Protein AF-A0A6C0DRX9-F1 (afdb_monomer)

Structure (mmCIF, N/CA/C/O backbone):
data_AF-A0A6C0DRX9-F1
#
_entry.id   AF-A0A6C0DRX9-F1
#
loop_
_atom_site.group_PDB
_atom_site.id
_atom_site.type_symbol
_atom_site.label_atom_id
_atom_site.label_alt_id
_atom_site.label_comp_id
_atom_site.label_asym_id
_atom_site.label_entity_id
_atom_site.label_seq_id
_atom_site.pdbx_PDB_ins_code
_atom_site.Cartn_x
_atom_site.Cartn_y
_atom_site.Cartn_z
_atom_site.occupancy
_atom_site.B_iso_or_equiv
_atom_site.auth_seq_id
_atom_site.auth_comp_id
_atom_site.auth_asym_id
_atom_site.auth_atom_id
_atom_site.pdbx_PDB_model_num
ATOM 1 N N . MET A 1 1 ? 63.194 -1.766 -54.466 1.00 80.88 1 MET A N 1
ATOM 2 C CA . MET A 1 1 ? 62.580 -2.293 -53.228 1.00 80.88 1 MET A CA 1
ATOM 3 C C . MET A 1 1 ? 62.180 -1.119 -52.339 1.00 80.88 1 MET A C 1
ATOM 5 O O . MET A 1 1 ? 62.509 0.007 -52.698 1.00 80.88 1 MET A O 1
ATOM 9 N N . CYS A 1 2 ? 61.421 -1.346 -51.266 1.00 85.19 2 CYS A N 1
ATOM 10 C CA . CYS A 1 2 ? 61.169 -0.339 -50.232 1.00 85.19 2 CYS A CA 1
ATOM 11 C C . CYS A 1 2 ? 62.497 0.055 -49.573 1.00 85.19 2 CYS A C 1
ATOM 13 O O . CYS A 1 2 ? 63.304 -0.815 -49.280 1.00 85.19 2 CYS A O 1
ATOM 15 N N . GLU A 1 3 ? 62.718 1.341 -49.314 1.00 86.81 3 GLU A N 1
ATOM 16 C CA . GLU A 1 3 ? 63.983 1.836 -48.739 1.00 86.81 3 GLU A CA 1
ATOM 17 C C . GLU A 1 3 ? 64.080 1.666 -47.210 1.00 86.81 3 GLU A C 1
ATOM 19 O O . GLU A 1 3 ? 65.056 2.076 -46.589 1.00 86.81 3 GLU A O 1
ATOM 24 N N . HIS A 1 4 ? 63.082 1.038 -46.580 1.00 85.62 4 HIS A N 1
ATOM 25 C CA . HIS A 1 4 ? 63.142 0.708 -45.156 1.00 85.62 4 HIS A CA 1
ATOM 26 C C . HIS A 1 4 ? 64.033 -0.519 -44.947 1.00 85.62 4 HIS A C 1
ATOM 28 O O . HIS A 1 4 ? 63.822 -1.554 -45.584 1.00 85.62 4 HIS A O 1
ATOM 34 N N . LYS A 1 5 ? 65.018 -0.403 -44.051 1.00 81.06 5 LYS A N 1
ATOM 35 C CA . LYS A 1 5 ? 66.008 -1.452 -43.784 1.00 81.06 5 LYS A CA 1
ATOM 36 C C . LYS A 1 5 ? 65.303 -2.751 -43.363 1.00 81.06 5 LYS A C 1
ATOM 38 O O . LYS A 1 5 ? 64.546 -2.753 -42.400 1.00 81.06 5 LYS A O 1
ATOM 43 N N . GLY A 1 6 ? 65.540 -3.836 -44.105 1.00 81.06 6 GLY A N 1
ATOM 44 C CA . GLY A 1 6 ? 64.906 -5.144 -43.875 1.00 81.06 6 GLY A CA 1
ATOM 45 C C . GLY A 1 6 ? 63.513 -5.327 -44.498 1.00 81.06 6 GLY A C 1
ATOM 46 O O . GLY A 1 6 ? 62.813 -6.266 -44.135 1.00 81.06 6 GLY A O 1
ATOM 47 N N . CYS A 1 7 ? 63.074 -4.442 -45.404 1.00 80.25 7 CYS A N 1
ATOM 48 C CA . CYS A 1 7 ? 61.789 -4.577 -46.093 1.00 80.25 7 CYS A CA 1
ATOM 49 C C . CYS A 1 7 ? 61.931 -5.030 -47.555 1.00 80.25 7 CYS A C 1
ATOM 51 O O . CYS A 1 7 ? 62.300 -4.244 -48.428 1.00 80.25 7 CYS A O 1
ATOM 53 N N . ASP A 1 8 ? 61.448 -6.236 -47.855 1.00 83.12 8 ASP A N 1
ATOM 54 C CA . ASP A 1 8 ? 61.486 -6.822 -49.207 1.00 83.12 8 ASP A CA 1
ATOM 55 C C . ASP A 1 8 ? 60.286 -6.421 -50.089 1.00 83.12 8 ASP A C 1
ATOM 57 O O . ASP A 1 8 ? 59.997 -7.017 -51.127 1.00 83.12 8 ASP A O 1
ATOM 61 N N . SER A 1 9 ? 59.521 -5.398 -49.692 1.00 79.31 9 SER A N 1
ATOM 62 C CA . SER A 1 9 ? 58.322 -4.991 -50.431 1.00 79.31 9 SER A CA 1
ATOM 63 C C . SER A 1 9 ? 58.674 -4.265 -51.731 1.00 79.31 9 SER A C 1
ATOM 65 O O . SER A 1 9 ? 59.282 -3.192 -51.721 1.00 79.31 9 SER A O 1
ATOM 67 N N . ALA A 1 10 ? 58.223 -4.788 -52.877 1.00 80.12 10 ALA A N 1
ATOM 68 C CA . ALA A 1 10 ? 58.399 -4.137 -54.185 1.00 80.12 10 ALA A CA 1
ATOM 69 C C . ALA A 1 10 ? 57.533 -2.880 -54.369 1.00 80.12 10 ALA A C 1
ATOM 71 O O . ALA A 1 10 ? 57.796 -2.048 -55.242 1.00 80.12 10 ALA A O 1
ATOM 72 N N . SER A 1 11 ? 56.520 -2.703 -53.520 1.00 79.44 11 SER A N 1
ATOM 73 C CA . SER A 1 11 ? 55.501 -1.664 -53.648 1.00 79.44 11 SER A CA 1
ATOM 74 C C . SER A 1 11 ? 55.945 -0.316 -53.066 1.00 79.44 11 SER A C 1
ATOM 76 O O . SER A 1 11 ? 55.366 0.168 -52.096 1.00 79.44 11 SER A O 1
ATOM 78 N N . ARG A 1 12 ? 56.947 0.326 -53.678 1.00 85.00 12 ARG A N 1
ATOM 79 C CA . ARG A 1 12 ? 57.404 1.684 -53.325 1.00 85.00 12 ARG A CA 1
ATOM 80 C C . ARG A 1 12 ? 56.432 2.757 -53.852 1.00 85.00 12 ARG A C 1
ATOM 82 O O . ARG A 1 12 ? 56.581 3.254 -54.965 1.00 85.00 12 ARG A O 1
ATOM 89 N N . THR A 1 13 ? 55.345 3.025 -53.133 1.00 82.88 13 THR A N 1
ATOM 90 C CA . THR A 1 13 ? 54.245 3.911 -53.584 1.00 82.88 13 THR A CA 1
ATOM 91 C C . THR A 1 13 ? 54.115 5.197 -52.776 1.00 82.88 13 THR A C 1
ATOM 93 O O . THR A 1 13 ? 53.443 6.119 -53.236 1.00 82.88 13 THR A O 1
ATOM 96 N N . PHE A 1 14 ? 54.731 5.257 -51.595 1.00 83.19 14 PHE A N 1
ATOM 97 C CA . PHE A 1 14 ? 54.641 6.381 -50.667 1.00 83.19 14 PHE A CA 1
ATOM 98 C C . PHE A 1 14 ? 55.951 7.168 -50.616 1.00 83.19 14 PHE A C 1
ATOM 100 O O . PHE A 1 14 ? 57.037 6.585 -50.664 1.00 83.19 14 PHE A O 1
ATOM 107 N N . ASP A 1 15 ? 55.834 8.491 -50.566 1.00 85.88 15 ASP A N 1
ATOM 108 C CA . ASP A 1 15 ? 56.949 9.436 -50.460 1.00 85.88 15 ASP A CA 1
ATOM 109 C C . ASP A 1 15 ? 56.433 10.816 -50.031 1.00 85.88 15 ASP A C 1
ATOM 111 O O . ASP A 1 15 ? 55.223 11.029 -49.949 1.00 85.88 15 ASP A O 1
ATOM 115 N N . VAL A 1 16 ? 57.331 11.774 -49.818 1.00 82.50 16 VAL A N 1
ATOM 116 C CA . VAL A 1 16 ? 56.953 13.193 -49.733 1.00 82.50 16 VAL A CA 1
ATOM 117 C C . VAL A 1 16 ? 56.259 13.646 -51.024 1.00 82.50 16 VAL A C 1
ATOM 119 O O . VAL A 1 16 ? 56.471 13.075 -52.099 1.00 82.50 16 VAL A O 1
ATOM 122 N N . ALA A 1 17 ? 55.393 14.656 -50.940 1.00 75.19 17 ALA A N 1
ATOM 123 C CA . ALA A 1 17 ? 54.659 15.144 -52.105 1.00 75.19 17 ALA A CA 1
ATOM 124 C C . ALA A 1 17 ? 55.623 15.565 -53.236 1.00 75.19 17 ALA A C 1
ATOM 126 O O . ALA A 1 17 ? 56.481 16.413 -53.034 1.00 75.19 17 ALA A O 1
ATOM 127 N N . GLY A 1 18 ? 55.483 14.953 -54.421 1.00 73.12 18 GLY A N 1
ATOM 128 C CA . GLY A 1 18 ? 56.380 15.172 -55.571 1.00 73.12 18 GLY A CA 1
ATOM 129 C C . GLY A 1 18 ? 57.525 14.155 -55.698 1.00 73.12 18 GLY A C 1
ATOM 130 O O . GLY A 1 18 ? 58.208 14.134 -56.718 1.00 73.12 18 GLY A O 1
ATOM 131 N N . GLY A 1 19 ? 57.712 13.277 -54.707 1.00 79.94 19 GLY A N 1
ATOM 132 C CA . GLY A 1 19 ? 58.715 12.211 -54.734 1.00 79.94 19 GLY A CA 1
ATOM 133 C C . GLY A 1 19 ? 58.397 11.060 -55.701 1.00 79.94 19 GLY A C 1
ATOM 134 O O . GLY A 1 19 ? 57.314 10.977 -56.283 1.00 79.94 19 GLY A O 1
ATOM 135 N N . LYS A 1 20 ? 59.348 10.128 -55.857 1.00 79.69 20 LYS A N 1
ATOM 136 C CA . LYS A 1 20 ? 59.270 9.002 -56.818 1.00 79.69 20 LYS A CA 1
ATOM 137 C C . LYS A 1 20 ? 58.677 7.715 -56.222 1.00 79.69 20 LYS A C 1
ATOM 139 O O . LYS A 1 20 ? 58.500 6.722 -56.936 1.00 79.69 20 LYS A O 1
ATOM 144 N N . GLY A 1 21 ? 58.336 7.725 -54.933 1.00 81.06 21 GLY A N 1
ATOM 145 C CA . GLY A 1 21 ? 57.805 6.561 -54.227 1.00 81.06 21 GLY A CA 1
ATOM 146 C C . GLY A 1 21 ? 58.957 5.700 -53.740 1.00 81.06 21 GLY A C 1
ATOM 147 O O . GLY A 1 21 ? 59.477 4.887 -54.503 1.00 81.06 21 GLY A O 1
ATOM 148 N N . ARG A 1 22 ? 59.342 5.878 -52.475 1.00 85.50 22 ARG A N 1
ATOM 149 C CA . ARG A 1 22 ? 60.489 5.211 -51.833 1.00 85.50 22 ARG A CA 1
ATOM 150 C C . ARG A 1 22 ? 60.063 4.172 -50.797 1.00 85.50 22 ARG A C 1
ATOM 152 O O . ARG A 1 22 ? 60.728 3.153 -50.620 1.00 85.50 22 ARG A O 1
ATOM 159 N N . PHE A 1 23 ? 58.886 4.360 -50.203 1.00 85.69 23 PHE A N 1
ATOM 160 C CA . PHE A 1 23 ? 58.386 3.536 -49.107 1.00 85.69 23 PHE A CA 1
ATOM 161 C C . PHE A 1 23 ? 57.118 2.765 -49.483 1.00 85.69 23 PHE A C 1
ATOM 163 O O . PHE A 1 23 ? 56.332 3.171 -50.348 1.00 85.69 23 PHE A O 1
ATOM 170 N N . CYS A 1 24 ? 56.919 1.616 -48.838 1.00 86.25 24 CYS A N 1
ATOM 171 C CA . CYS A 1 24 ? 55.696 0.829 -48.950 1.00 86.25 24 CYS A CA 1
ATOM 172 C C . CYS A 1 24 ? 54.624 1.321 -47.968 1.00 86.25 24 CYS A C 1
ATOM 174 O O . CYS A 1 24 ? 54.886 2.131 -47.084 1.00 86.25 24 CYS A O 1
ATOM 176 N N . GLY A 1 25 ? 53.393 0.823 -48.107 1.00 80.81 25 GLY A N 1
ATOM 177 C CA . GLY A 1 25 ? 52.272 1.269 -47.271 1.00 80.81 25 GLY A CA 1
ATOM 178 C C . GLY A 1 25 ? 52.421 0.990 -45.772 1.00 80.81 25 GLY A C 1
ATOM 179 O O . GLY A 1 25 ? 51.760 1.660 -44.985 1.00 80.81 25 GLY A O 1
ATOM 180 N N . GLN A 1 26 ? 53.277 0.040 -45.384 1.00 81.25 26 GLN A N 1
ATOM 181 C CA . GLN A 1 26 ? 53.581 -0.266 -43.980 1.00 81.25 26 GLN A CA 1
ATOM 182 C C . GLN A 1 26 ? 54.659 0.651 -43.387 1.00 81.25 26 GLN A C 1
ATOM 184 O O . GLN A 1 26 ? 54.663 0.861 -42.181 1.00 81.25 26 GLN A O 1
ATOM 189 N N . HIS A 1 27 ? 55.526 1.229 -44.224 1.00 84.56 27 HIS A N 1
ATOM 190 C CA . HIS A 1 27 ? 56.659 2.064 -43.806 1.00 84.56 27 HIS A CA 1
ATOM 191 C C . HIS A 1 27 ? 56.494 3.533 -44.214 1.00 84.56 27 HIS A C 1
ATOM 193 O O . HIS A 1 27 ? 57.476 4.256 -44.352 1.00 84.56 27 HIS A O 1
ATOM 199 N N . LYS A 1 28 ? 55.254 3.981 -44.433 1.00 78.94 28 LYS A N 1
ATOM 200 C CA . LYS A 1 28 ? 54.961 5.399 -44.651 1.00 78.94 28 LYS A CA 1
ATOM 201 C C . LYS A 1 28 ? 54.921 6.132 -43.306 1.00 78.94 28 LYS A C 1
ATOM 203 O O . LYS A 1 28 ? 54.315 5.635 -42.357 1.00 78.94 28 LYS A O 1
ATOM 208 N N . THR A 1 29 ? 55.519 7.314 -43.233 1.00 79.69 29 THR A N 1
ATOM 209 C CA . THR A 1 29 ? 55.327 8.231 -42.101 1.00 79.69 29 THR A CA 1
ATOM 210 C C . THR A 1 29 ? 54.046 9.050 -42.290 1.00 79.69 29 THR A C 1
ATOM 212 O O . THR A 1 29 ? 53.379 8.952 -43.326 1.00 79.69 29 THR A O 1
ATOM 215 N N . THR A 1 30 ? 53.670 9.843 -41.285 1.00 73.69 30 THR A N 1
ATOM 216 C CA . THR A 1 30 ? 52.493 10.730 -41.330 1.00 73.69 30 THR A CA 1
ATOM 217 C C . THR A 1 30 ? 52.537 11.724 -42.490 1.00 73.69 30 THR A C 1
ATOM 219 O O . THR A 1 30 ? 51.491 12.015 -43.066 1.00 73.69 30 THR A O 1
ATOM 222 N N . ASP A 1 31 ? 53.734 12.150 -42.896 1.00 75.62 31 ASP A N 1
ATOM 223 C CA . ASP A 1 31 ? 53.932 13.187 -43.919 1.00 75.62 31 ASP A CA 1
ATOM 224 C C . ASP A 1 31 ? 54.107 12.612 -45.338 1.00 75.62 31 ASP A C 1
ATOM 226 O O . ASP A 1 31 ? 54.216 13.349 -46.320 1.00 75.62 31 ASP A O 1
ATOM 230 N N . MET A 1 32 ? 54.122 11.281 -45.475 1.00 83.00 32 MET A N 1
ATOM 231 C CA . MET A 1 32 ? 54.269 10.604 -46.763 1.00 83.00 32 MET A CA 1
ATOM 232 C C . MET A 1 32 ? 52.914 10.342 -47.430 1.00 83.00 32 MET A C 1
ATOM 234 O O . MET A 1 32 ? 52.025 9.674 -46.893 1.00 83.00 32 MET A O 1
ATOM 238 N N . VAL A 1 33 ? 52.789 10.788 -48.676 1.00 76.44 33 VAL A N 1
ATOM 239 C CA . VAL A 1 33 ? 51.605 10.627 -49.523 1.00 76.44 33 VAL A CA 1
ATOM 240 C C . VAL A 1 33 ? 51.827 9.562 -50.594 1.00 76.44 33 VAL A C 1
ATOM 242 O O . VAL A 1 33 ? 52.951 9.226 -50.961 1.00 76.44 33 VAL A O 1
ATOM 245 N N . ASN A 1 34 ? 50.736 9.005 -51.123 1.00 78.81 34 ASN A N 1
ATOM 246 C CA . ASN A 1 34 ? 50.819 8.117 -52.280 1.00 78.81 34 ASN A CA 1
ATOM 247 C C . ASN A 1 34 ? 51.125 8.957 -53.530 1.00 78.81 34 ASN A C 1
ATOM 249 O O . ASN A 1 34 ? 50.289 9.745 -53.970 1.00 78.81 34 ASN A O 1
ATOM 253 N N . VAL A 1 35 ? 52.325 8.801 -54.087 1.00 77.69 35 VAL A N 1
ATOM 254 C CA . VAL A 1 35 ? 52.808 9.593 -55.233 1.00 77.69 35 VAL A CA 1
ATOM 255 C C . VAL A 1 35 ? 52.619 8.894 -56.579 1.00 77.69 35 VAL A C 1
ATOM 257 O O . VAL A 1 35 ? 52.734 9.532 -57.618 1.00 77.69 35 VAL A O 1
ATOM 260 N N . LYS A 1 36 ? 52.292 7.595 -56.579 1.00 77.56 36 LYS A N 1
ATOM 261 C CA . LYS A 1 36 ? 52.111 6.803 -57.809 1.00 77.56 36 LYS A CA 1
ATOM 262 C C . LYS A 1 36 ? 50.670 6.736 -58.309 1.00 77.56 36 LYS A C 1
ATOM 264 O O . LYS A 1 36 ? 50.444 6.437 -59.477 1.00 77.56 36 LYS A O 1
ATOM 269 N N . SER A 1 37 ? 49.691 6.957 -57.437 1.00 77.75 37 SER A N 1
ATOM 270 C CA . SER A 1 37 ? 48.270 6.869 -57.800 1.00 77.75 37 SER A CA 1
ATOM 271 C C . SER A 1 37 ? 47.755 8.211 -58.319 1.00 77.75 37 SER A C 1
ATOM 273 O O . SER A 1 37 ? 48.175 9.261 -57.837 1.00 77.75 37 SER A O 1
ATOM 275 N N . LYS A 1 38 ? 46.815 8.188 -59.277 1.00 79.38 38 LYS A N 1
ATOM 276 C CA . LYS A 1 38 ? 46.197 9.415 -59.806 1.00 79.38 38 LYS A CA 1
ATOM 277 C C . LYS A 1 38 ? 45.502 10.186 -58.679 1.00 79.38 38 LYS A C 1
ATOM 279 O O . LYS A 1 38 ? 44.746 9.602 -57.897 1.00 79.38 38 LYS A O 1
ATOM 284 N N . ARG A 1 39 ? 45.784 11.485 -58.588 1.00 83.00 39 ARG A N 1
ATOM 285 C CA . ARG A 1 39 ? 45.226 12.382 -57.568 1.00 83.00 39 ARG A CA 1
ATOM 286 C C . ARG A 1 39 ? 43.860 12.907 -57.987 1.00 83.00 39 ARG A C 1
ATOM 288 O O . ARG A 1 39 ? 43.541 12.948 -59.173 1.00 83.00 39 ARG A O 1
ATOM 295 N N . CYS A 1 40 ? 43.070 13.287 -56.992 1.00 84.06 40 CYS A N 1
ATOM 296 C CA . CYS A 1 40 ? 41.820 14.004 -57.185 1.00 84.06 40 CYS A CA 1
ATOM 297 C C . CYS A 1 40 ? 42.067 15.315 -57.947 1.00 84.06 40 CYS A C 1
ATOM 299 O O . CYS A 1 40 ? 43.016 16.030 -57.643 1.00 84.06 40 CYS A O 1
ATOM 301 N N . ALA A 1 41 ? 41.205 15.626 -58.914 1.00 85.44 41 ALA A N 1
ATOM 302 C CA . ALA A 1 41 ? 41.292 16.831 -59.739 1.00 85.44 41 ALA A CA 1
ATOM 303 C C . ALA A 1 41 ? 40.935 18.127 -58.982 1.00 85.44 41 ALA A C 1
ATOM 305 O O . ALA A 1 41 ? 41.191 19.221 -59.477 1.00 85.44 41 ALA A O 1
ATOM 306 N N . ASP A 1 42 ? 40.337 18.003 -57.798 1.00 84.50 42 ASP A N 1
ATOM 307 C CA . ASP A 1 42 ? 39.969 19.134 -56.947 1.00 84.50 42 ASP A CA 1
ATOM 308 C C . ASP A 1 42 ? 41.199 19.850 -56.351 1.00 84.50 42 ASP A C 1
ATOM 310 O O . ASP A 1 42 ? 42.163 19.203 -55.919 1.00 84.50 42 ASP A O 1
ATOM 314 N N . LYS A 1 43 ? 41.176 21.190 -56.340 1.00 80.00 43 LYS A N 1
ATOM 315 C CA . LYS A 1 43 ? 42.336 22.024 -55.982 1.00 80.00 43 LYS A CA 1
ATOM 316 C C . LYS A 1 43 ? 42.776 21.762 -54.537 1.00 80.00 43 LYS A C 1
ATOM 318 O O . LYS A 1 43 ? 42.017 21.939 -53.596 1.00 80.00 43 LYS A O 1
ATOM 323 N N . GLY A 1 44 ? 44.037 21.359 -54.364 1.00 74.31 44 GLY A N 1
ATOM 324 C CA . GLY A 1 44 ? 44.623 21.075 -53.046 1.00 74.31 44 GLY A CA 1
ATOM 325 C C . GLY A 1 44 ? 44.294 19.688 -52.478 1.00 74.31 44 GLY A C 1
ATOM 326 O O . GLY A 1 44 ? 44.770 19.338 -51.398 1.00 74.31 44 GLY A O 1
ATOM 327 N N . CYS A 1 45 ? 43.538 18.850 -53.194 1.00 79.12 45 CYS A N 1
ATOM 328 C CA . CYS A 1 45 ? 43.185 17.521 -52.713 1.00 79.12 45 CYS A CA 1
ATOM 329 C C . CYS A 1 45 ? 44.294 16.486 -52.979 1.00 79.12 45 CYS A C 1
ATOM 331 O O . CYS A 1 45 ? 44.548 16.086 -54.114 1.00 79.12 45 CYS A O 1
ATOM 333 N N . MET A 1 46 ? 44.904 15.961 -51.911 1.00 74.12 46 MET A N 1
ATOM 334 C CA . MET A 1 46 ? 45.931 14.905 -51.995 1.00 74.12 46 MET A CA 1
ATOM 335 C C . MET A 1 46 ? 45.353 13.478 -51.983 1.00 74.12 46 MET A C 1
ATOM 337 O O . MET A 1 46 ? 46.096 12.496 -51.937 1.00 74.12 46 MET A O 1
ATOM 341 N N . ALA A 1 47 ? 44.025 13.340 -52.003 1.00 76.81 47 ALA A N 1
ATOM 342 C CA . ALA A 1 47 ? 43.365 12.042 -52.000 1.00 76.81 47 ALA A CA 1
ATOM 343 C C . ALA A 1 47 ? 43.439 11.360 -53.376 1.00 76.81 47 ALA A C 1
ATOM 345 O O . ALA A 1 47 ? 43.466 12.006 -54.424 1.00 76.81 47 ALA A O 1
ATOM 346 N N . MET A 1 48 ? 43.429 10.028 -53.367 1.00 79.44 48 MET A N 1
ATOM 347 C CA . MET A 1 48 ? 43.417 9.217 -54.584 1.00 79.44 48 MET A CA 1
ATOM 348 C C . MET A 1 48 ? 42.088 9.377 -55.338 1.00 79.44 48 MET A C 1
ATOM 350 O O . MET A 1 48 ? 41.016 9.248 -54.740 1.00 79.44 48 MET A O 1
ATOM 354 N N . ALA A 1 49 ? 42.158 9.617 -56.649 1.00 84.25 49 ALA A N 1
ATOM 355 C CA . ALA A 1 49 ? 40.992 9.635 -57.525 1.00 84.25 49 ALA A CA 1
ATOM 356 C C . ALA A 1 49 ? 40.493 8.207 -57.787 1.00 84.25 49 ALA A C 1
ATOM 358 O O . ALA A 1 49 ? 41.253 7.349 -58.235 1.00 84.25 49 ALA A O 1
ATOM 359 N N . ILE A 1 50 ? 39.212 7.959 -57.515 1.00 86.19 50 ILE A N 1
ATOM 360 C CA . ILE A 1 50 ? 38.539 6.666 -57.738 1.00 86.19 50 ILE A CA 1
ATOM 361 C C . ILE A 1 50 ? 37.129 6.810 -58.335 1.00 86.19 50 ILE A C 1
ATOM 363 O O . ILE A 1 50 ? 36.600 5.837 -58.865 1.00 86.19 50 ILE A O 1
ATOM 367 N N . TYR A 1 51 ? 36.542 8.010 -58.305 1.00 85.25 51 TYR A N 1
ATOM 368 C CA . TYR A 1 51 ? 35.201 8.294 -58.814 1.00 85.25 51 TYR A CA 1
ATOM 369 C C . TYR A 1 51 ? 35.240 9.064 -60.134 1.00 85.25 51 TYR A C 1
ATOM 371 O O . TYR A 1 51 ? 36.089 9.945 -60.332 1.00 85.25 51 TYR A O 1
ATOM 379 N N . ASN A 1 52 ? 34.301 8.739 -61.021 1.00 86.56 52 ASN A N 1
ATOM 380 C CA . ASN A 1 52 ? 33.858 9.599 -62.117 1.00 86.56 52 ASN A CA 1
ATOM 381 C C . ASN A 1 52 ? 32.498 9.115 -62.665 1.00 86.56 52 ASN A C 1
ATOM 383 O O . ASN A 1 52 ? 31.969 8.099 -62.217 1.00 86.56 52 ASN A O 1
ATOM 387 N N . PHE A 1 53 ? 31.926 9.822 -63.637 1.00 82.75 53 PHE A N 1
ATOM 388 C CA . PHE A 1 53 ? 30.768 9.353 -64.398 1.00 82.75 53 PHE A CA 1
ATOM 389 C C . PHE A 1 53 ? 31.083 8.088 -65.209 1.00 82.75 53 PHE A C 1
ATOM 391 O O . PHE A 1 53 ? 32.245 7.753 -65.467 1.00 82.75 53 PHE A O 1
ATOM 398 N N . ILE A 1 54 ? 30.033 7.360 -65.593 1.00 76.38 54 ILE A N 1
ATOM 399 C CA . ILE A 1 54 ? 30.162 6.105 -66.336 1.00 76.38 54 ILE A CA 1
ATOM 400 C C . ILE A 1 54 ? 30.996 6.311 -67.613 1.00 76.38 54 ILE A C 1
ATOM 402 O O . ILE A 1 54 ? 30.846 7.302 -68.319 1.00 76.38 54 ILE A O 1
ATOM 406 N N . ASN A 1 55 ? 31.921 5.384 -67.872 1.00 74.38 55 ASN A N 1
ATOM 407 C CA . ASN A 1 55 ? 32.850 5.399 -69.015 1.00 74.38 55 ASN A CA 1
ATOM 408 C C . ASN A 1 55 ? 33.820 6.597 -69.098 1.00 74.38 55 ASN A C 1
ATOM 410 O O . ASN A 1 55 ? 34.494 6.759 -70.109 1.00 74.38 55 ASN A O 1
ATOM 414 N N . GLN A 1 56 ? 33.963 7.391 -68.033 1.00 81.00 56 GLN A N 1
ATOM 415 C CA . GLN A 1 56 ? 34.932 8.489 -67.963 1.00 81.00 56 GLN A CA 1
ATOM 416 C C . GLN A 1 56 ? 36.171 8.106 -67.125 1.00 81.00 56 GLN A C 1
ATOM 418 O O . GLN A 1 56 ? 36.067 7.324 -66.174 1.00 81.00 56 GLN A O 1
ATOM 423 N N . PRO A 1 57 ? 37.367 8.653 -67.429 1.00 80.56 57 PRO A N 1
ATOM 424 C CA . PRO A 1 57 ? 38.593 8.339 -66.694 1.00 80.56 57 PRO A CA 1
ATOM 425 C C . PRO A 1 57 ? 38.526 8.859 -65.254 1.00 80.56 57 PRO A C 1
ATOM 427 O O . PRO A 1 57 ? 38.102 9.985 -65.037 1.00 80.56 57 PRO A O 1
ATOM 430 N N . ILE A 1 58 ? 38.978 8.081 -64.266 1.00 85.38 58 ILE A N 1
ATOM 431 C CA . ILE A 1 58 ? 38.963 8.460 -62.837 1.00 85.38 58 ILE A CA 1
ATOM 432 C C . ILE A 1 58 ? 39.492 9.889 -62.585 1.00 85.38 58 ILE A C 1
ATOM 434 O O . ILE A 1 58 ? 40.616 10.209 -62.973 1.00 85.38 58 ILE A O 1
ATOM 438 N N . LYS A 1 59 ? 38.690 10.740 -61.923 1.00 87.75 59 LYS A N 1
ATOM 439 C CA . LYS A 1 59 ? 39.029 12.158 -61.669 1.00 87.75 59 LYS A CA 1
ATOM 440 C C . LYS A 1 59 ? 38.881 12.589 -60.210 1.00 87.75 59 LYS A C 1
ATOM 442 O O . LYS A 1 59 ? 39.675 13.403 -59.754 1.00 87.75 59 LYS A O 1
ATOM 447 N N . PHE A 1 60 ? 37.924 12.049 -59.459 1.00 87.81 60 PHE A N 1
ATOM 448 C CA . PHE A 1 60 ? 37.568 12.575 -58.136 1.00 87.81 60 PHE A CA 1
ATOM 449 C C . PHE A 1 60 ? 37.762 11.554 -57.012 1.00 87.81 60 PHE A C 1
ATOM 451 O O . PHE A 1 60 ? 37.716 10.342 -57.232 1.00 87.81 60 PHE A O 1
ATOM 458 N N . CYS A 1 61 ? 38.014 12.026 -55.790 1.00 86.81 61 CYS A N 1
ATOM 459 C CA . CYS A 1 61 ? 38.065 11.178 -54.595 1.00 86.81 61 CYS A CA 1
ATOM 460 C C . CYS A 1 61 ? 36.669 11.004 -53.972 1.00 86.81 61 CYS A C 1
ATOM 462 O O . CYS A 1 61 ? 35.702 11.618 -54.406 1.00 86.81 61 CYS A O 1
ATOM 464 N N . SER A 1 62 ? 36.553 10.190 -52.919 1.00 84.50 62 SER A N 1
ATOM 465 C CA . SER A 1 62 ? 35.271 9.949 -52.236 1.00 84.50 62 SER A CA 1
ATOM 466 C C . SER A 1 62 ? 34.639 11.193 -51.612 1.00 84.50 62 SER A C 1
ATOM 468 O O . SER A 1 62 ? 33.422 11.223 -51.473 1.00 84.50 62 SER A O 1
ATOM 470 N N . LYS A 1 63 ? 35.447 12.189 -51.219 1.00 83.69 63 LYS A N 1
ATOM 471 C CA . LYS A 1 63 ? 34.962 13.454 -50.644 1.00 83.69 63 LYS A CA 1
ATOM 472 C C . LYS A 1 63 ? 34.480 14.440 -51.707 1.00 83.69 63 LYS A C 1
ATOM 474 O O . LYS A 1 63 ? 33.598 15.232 -51.426 1.00 83.69 63 LYS A O 1
ATOM 479 N N . HIS A 1 64 ? 35.048 14.371 -52.908 1.00 84.75 64 HIS A N 1
ATOM 480 C CA . HIS A 1 64 ? 34.763 15.297 -54.008 1.00 84.75 64 HIS A CA 1
ATOM 481 C C . HIS A 1 64 ? 33.986 14.622 -55.143 1.00 84.75 64 HIS A C 1
ATOM 483 O O . HIS A 1 64 ? 34.025 15.080 -56.282 1.00 84.75 64 HIS A O 1
ATOM 489 N N . LYS A 1 65 ? 33.307 13.504 -54.856 1.00 82.94 65 LYS A N 1
ATOM 490 C CA . LYS A 1 65 ? 32.385 12.889 -55.810 1.00 82.94 65 LYS A CA 1
ATOM 491 C C . LYS A 1 65 ? 31.104 13.722 -55.862 1.00 82.94 65 LYS A C 1
ATOM 493 O O . LYS A 1 65 ? 30.578 14.106 -54.819 1.00 82.94 65 LYS A O 1
ATOM 498 N N . MET A 1 66 ? 30.597 13.960 -57.061 1.00 82.88 66 MET A N 1
ATOM 499 C CA . MET A 1 66 ? 29.290 14.579 -57.266 1.00 82.88 66 MET A CA 1
ATOM 500 C C . MET A 1 66 ? 28.204 13.505 -57.352 1.00 82.88 66 MET A C 1
ATOM 502 O O . MET A 1 66 ? 28.491 12.314 -57.529 1.00 82.88 66 MET A O 1
ATOM 506 N N . GLU A 1 67 ? 26.952 13.929 -57.222 1.00 76.44 67 GLU A N 1
ATOM 507 C CA . GLU A 1 67 ? 25.803 13.062 -57.453 1.00 76.44 67 GLU A CA 1
ATOM 508 C C . GLU A 1 67 ? 25.857 12.484 -58.881 1.00 76.44 67 GLU A C 1
ATOM 510 O O . GLU A 1 67 ? 26.219 13.170 -59.835 1.00 76.44 67 GLU A O 1
ATOM 515 N N . GLY A 1 68 ? 25.610 11.179 -59.017 1.00 76.94 68 GLY A N 1
ATOM 516 C CA . GLY A 1 68 ? 25.759 10.451 -60.285 1.00 76.94 68 GLY A CA 1
ATOM 517 C C . GLY A 1 68 ? 27.171 9.931 -60.613 1.00 76.94 68 GLY A C 1
ATOM 518 O O . GLY A 1 68 ? 27.311 9.127 -61.535 1.00 76.94 68 GLY A O 1
ATOM 519 N N . MET A 1 69 ? 28.221 10.295 -59.862 1.00 85.56 69 MET A N 1
ATOM 520 C CA . MET A 1 69 ? 29.555 9.697 -60.042 1.00 85.56 69 MET A CA 1
ATOM 521 C C . MET A 1 69 ? 29.660 8.314 -59.380 1.00 85.56 69 MET A C 1
ATOM 523 O O . MET A 1 69 ? 29.301 8.127 -58.215 1.00 85.56 69 MET A O 1
ATOM 527 N N . ILE A 1 70 ? 30.234 7.351 -60.102 1.00 78.12 70 ILE A N 1
ATOM 528 C CA . ILE A 1 70 ? 30.424 5.961 -59.667 1.00 78.12 70 ILE A CA 1
ATOM 529 C C . ILE A 1 70 ? 31.904 5.648 -59.420 1.00 78.12 70 ILE A C 1
ATOM 531 O O . ILE A 1 70 ? 32.791 6.357 -59.893 1.00 78.12 70 ILE A O 1
ATOM 535 N N . ASP A 1 71 ? 32.186 4.573 -58.679 1.00 80.94 71 ASP A N 1
ATOM 536 C CA . ASP A 1 71 ? 33.545 4.031 -58.574 1.00 80.94 71 ASP A CA 1
ATOM 537 C C . ASP A 1 71 ? 33.958 3.463 -59.943 1.00 80.94 71 ASP A C 1
ATOM 539 O O . ASP A 1 71 ? 33.498 2.399 -60.361 1.00 80.94 71 ASP A O 1
ATOM 543 N N . ALA A 1 72 ? 34.820 4.190 -60.655 1.00 76.25 72 ALA A N 1
ATOM 544 C CA . ALA A 1 72 ? 35.289 3.824 -61.991 1.00 76.25 72 ALA A CA 1
ATOM 545 C C . ALA A 1 72 ? 36.560 2.952 -61.958 1.00 76.25 72 ALA A C 1
ATOM 547 O O . ALA A 1 72 ? 37.128 2.639 -63.004 1.00 76.25 72 ALA A O 1
ATOM 548 N N . ARG A 1 73 ? 37.018 2.549 -60.764 1.00 76.62 73 ARG A N 1
ATOM 549 C CA . ARG A 1 73 ? 38.149 1.632 -60.573 1.00 76.62 73 ARG A CA 1
ATOM 550 C C . ARG A 1 73 ? 37.694 0.173 -60.541 1.00 76.62 73 ARG A C 1
ATOM 552 O O . ARG A 1 73 ? 38.440 -0.709 -60.968 1.00 76.62 73 ARG A O 1
ATOM 559 N N . THR A 1 74 ? 36.512 -0.101 -59.994 1.00 76.12 74 THR A N 1
ATOM 560 C CA . THR A 1 74 ? 35.989 -1.470 -59.870 1.00 76.12 74 THR A CA 1
ATOM 561 C C . THR A 1 74 ? 35.405 -1.995 -61.187 1.00 76.12 74 THR A C 1
ATOM 563 O O . THR A 1 74 ? 34.745 -1.270 -61.929 1.00 76.12 74 THR A O 1
ATOM 566 N N . LYS A 1 75 ? 35.655 -3.278 -61.498 1.00 75.31 75 LYS A N 1
ATOM 567 C CA . LYS A 1 75 ? 35.015 -3.950 -62.643 1.00 75.31 75 LYS A CA 1
ATOM 568 C C . LYS A 1 75 ? 33.504 -4.012 -62.409 1.00 75.31 75 LYS A C 1
ATOM 570 O O . LYS A 1 75 ? 33.082 -4.330 -61.297 1.00 75.31 75 LYS A O 1
ATOM 575 N N . ARG A 1 76 ? 32.723 -3.727 -63.451 1.00 83.44 76 ARG A N 1
ATOM 576 C CA . ARG A 1 76 ? 31.255 -3.661 -63.412 1.00 83.44 76 ARG A CA 1
ATOM 577 C C . ARG A 1 76 ? 30.624 -4.902 -64.034 1.00 83.44 76 ARG A C 1
ATOM 579 O O . ARG A 1 76 ? 31.300 -5.654 -64.733 1.00 83.44 76 ARG A O 1
ATOM 586 N N . CYS A 1 77 ? 29.351 -5.113 -63.722 1.00 84.06 77 CYS A N 1
ATOM 587 C CA . CYS A 1 77 ? 28.517 -6.118 -64.365 1.00 84.06 77 CYS A CA 1
ATOM 588 C C . CYS A 1 77 ? 28.493 -5.908 -65.885 1.00 84.06 77 CYS A C 1
ATOM 590 O O . CYS A 1 77 ? 28.457 -4.774 -66.349 1.00 84.06 77 CYS A O 1
ATOM 592 N N . GLU A 1 78 ? 28.516 -7.002 -66.643 1.00 85.75 78 GLU A N 1
ATOM 593 C CA . GLU A 1 78 ? 28.536 -6.991 -68.114 1.00 85.75 78 GLU A CA 1
ATOM 594 C C . GLU A 1 78 ? 27.168 -6.641 -68.727 1.00 85.75 78 GLU A C 1
ATOM 596 O O . GLU A 1 78 ? 27.076 -6.368 -69.916 1.00 85.75 78 GLU A O 1
ATOM 601 N N . HIS A 1 79 ? 26.107 -6.602 -67.914 1.00 81.94 79 HIS A N 1
ATOM 602 C CA . HIS A 1 79 ? 24.789 -6.126 -68.339 1.00 81.94 79 HIS A CA 1
ATOM 603 C C . HIS A 1 79 ? 24.801 -4.617 -68.628 1.00 81.94 79 HIS A C 1
ATOM 605 O O . HIS A 1 79 ? 25.299 -3.833 -67.811 1.00 81.94 79 HIS A O 1
ATOM 611 N N . GLU A 1 80 ? 24.226 -4.218 -69.763 1.00 80.75 80 GLU A N 1
ATOM 612 C CA . GLU A 1 80 ? 24.204 -2.826 -70.215 1.00 80.75 80 GLU A CA 1
ATOM 613 C C . GLU A 1 80 ? 23.594 -1.891 -69.163 1.00 80.75 80 GLU A C 1
ATOM 615 O O . GLU A 1 80 ? 22.602 -2.201 -68.508 1.00 80.75 80 GLU A O 1
ATOM 620 N N . GLY A 1 81 ? 24.249 -0.749 -68.935 1.00 75.62 81 GLY A N 1
ATOM 621 C CA . GLY A 1 81 ? 23.818 0.242 -67.943 1.00 75.62 81 GLY A CA 1
ATOM 622 C C . GLY A 1 81 ? 23.983 -0.171 -66.472 1.00 75.62 81 GLY A C 1
ATOM 623 O O . GLY A 1 81 ? 23.741 0.646 -65.582 1.00 75.62 81 GLY A O 1
ATOM 624 N N . CYS A 1 82 ? 24.435 -1.392 -66.164 1.00 81.69 82 CYS A N 1
ATOM 625 C CA . CYS A 1 82 ? 24.556 -1.837 -64.780 1.00 81.69 82 CYS A CA 1
ATOM 626 C C . CYS A 1 82 ? 25.797 -1.256 -64.080 1.00 81.69 82 CYS A C 1
ATOM 628 O O . CYS A 1 82 ? 26.942 -1.456 -64.489 1.00 81.69 82 CYS A O 1
ATOM 630 N N . THR A 1 83 ? 25.578 -0.584 -62.948 1.00 77.12 83 THR A N 1
ATOM 631 C CA . THR A 1 83 ? 26.642 -0.006 -62.107 1.00 77.12 83 THR A CA 1
ATOM 632 C C . THR A 1 83 ? 27.073 -0.917 -60.956 1.00 77.12 83 THR A C 1
ATOM 634 O O . THR A 1 83 ? 28.010 -0.593 -60.226 1.00 77.12 83 THR A O 1
ATOM 637 N N . LEU A 1 84 ? 26.416 -2.069 -60.787 1.00 79.81 84 LEU A N 1
ATOM 638 C CA . LEU A 1 84 ? 26.707 -3.003 -59.705 1.00 79.81 84 LEU A CA 1
ATOM 639 C C . LEU A 1 84 ? 27.988 -3.799 -59.975 1.00 79.81 84 LEU A C 1
ATOM 641 O O . LEU A 1 84 ? 28.304 -4.179 -61.105 1.00 79.81 84 LEU A O 1
ATOM 645 N N . VAL A 1 85 ? 28.709 -4.101 -58.895 1.00 80.12 85 VAL A N 1
ATOM 646 C CA . VAL A 1 85 ? 29.896 -4.962 -58.930 1.00 80.12 85 VAL A CA 1
ATOM 647 C C . VAL A 1 85 ? 29.462 -6.407 -59.233 1.00 80.12 85 VAL A C 1
ATOM 649 O O . VAL A 1 85 ? 28.512 -6.889 -58.611 1.00 80.12 85 VAL A O 1
ATOM 652 N N . PRO A 1 86 ? 30.133 -7.125 -60.155 1.00 86.00 86 PRO A N 1
ATOM 653 C CA . PRO A 1 86 ? 29.797 -8.500 -60.473 1.00 86.00 86 PRO A CA 1
ATOM 654 C C . PRO A 1 86 ? 30.412 -9.479 -59.470 1.00 86.00 86 PRO A C 1
ATOM 656 O O . PRO A 1 86 ? 31.543 -9.313 -58.991 1.00 86.00 86 PRO A O 1
ATOM 659 N N . PHE A 1 87 ? 29.648 -10.529 -59.191 1.00 85.75 87 PHE A N 1
ATOM 660 C CA . PHE A 1 87 ? 29.999 -11.637 -58.300 1.00 85.75 87 PHE A CA 1
ATOM 661 C C . PHE A 1 87 ? 29.600 -12.998 -58.889 1.00 85.75 87 PHE A C 1
ATOM 663 O O . PHE A 1 87 ? 30.169 -14.019 -58.515 1.00 85.75 87 PHE A O 1
ATOM 670 N N . PHE A 1 88 ? 28.670 -13.014 -59.847 1.00 85.00 88 PHE A N 1
ATOM 671 C CA . PHE A 1 88 ? 28.051 -14.214 -60.388 1.00 85.00 88 PHE A CA 1
ATOM 672 C C . PHE A 1 88 ? 28.594 -14.574 -61.768 1.00 85.00 88 PHE A C 1
ATOM 674 O O . PHE A 1 88 ? 28.877 -13.701 -62.598 1.00 85.00 88 PHE A O 1
ATOM 681 N N . ASN A 1 89 ? 28.737 -15.876 -61.995 1.00 88.31 89 ASN A N 1
ATOM 682 C CA . ASN A 1 89 ? 28.867 -16.483 -63.313 1.00 88.31 89 ASN A CA 1
ATOM 683 C C . ASN A 1 89 ? 28.586 -17.997 -63.231 1.00 88.31 89 ASN A C 1
ATOM 685 O O . ASN A 1 89 ? 28.353 -18.534 -62.151 1.00 88.31 89 ASN A O 1
ATOM 689 N N . HIS A 1 90 ? 28.620 -18.709 -64.353 1.00 84.12 90 HIS A N 1
ATOM 690 C CA . HIS A 1 90 ? 28.623 -20.170 -64.347 1.00 84.12 90 HIS A CA 1
ATOM 691 C C . HIS A 1 90 ? 29.902 -20.732 -63.691 1.00 84.12 90 HIS A C 1
ATOM 693 O O . HIS A 1 90 ? 30.966 -20.107 -63.808 1.00 84.12 90 HIS A O 1
ATOM 699 N N . PRO A 1 91 ? 29.819 -21.896 -63.013 1.00 79.00 91 PRO A N 1
ATOM 700 C CA . PRO A 1 91 ? 30.969 -22.539 -62.376 1.00 79.00 91 PRO A CA 1
ATOM 701 C C . PRO A 1 91 ? 32.175 -22.654 -63.323 1.00 79.00 91 PRO A C 1
ATOM 703 O O . PRO A 1 91 ? 32.019 -23.023 -64.482 1.00 79.00 91 PRO A O 1
ATOM 706 N N . GLY A 1 92 ? 33.375 -22.313 -62.838 1.00 77.62 92 GLY A N 1
ATOM 707 C CA . GLY A 1 92 ? 34.623 -22.337 -63.619 1.00 77.62 92 GLY A CA 1
ATOM 708 C C . GLY A 1 92 ? 34.964 -21.040 -64.370 1.00 77.62 92 GLY A C 1
ATOM 709 O O . GLY A 1 92 ? 36.115 -20.853 -64.760 1.00 77.62 92 GLY A O 1
ATOM 710 N N . ASN A 1 93 ? 34.020 -20.102 -64.516 1.00 83.94 93 ASN A N 1
ATOM 711 C CA . ASN A 1 93 ? 34.245 -18.841 -65.232 1.00 83.94 93 ASN A CA 1
ATOM 712 C C . ASN A 1 93 ? 34.585 -17.655 -64.307 1.00 83.94 93 ASN A C 1
ATOM 714 O O . ASN A 1 93 ? 34.213 -17.615 -63.136 1.00 83.94 93 ASN A O 1
ATOM 718 N N . LYS A 1 94 ? 35.267 -16.631 -64.851 1.00 83.38 94 LYS A N 1
ATOM 719 C CA . LYS A 1 94 ? 35.547 -15.355 -64.151 1.00 83.38 94 LYS A CA 1
ATOM 720 C C . LYS A 1 94 ? 34.253 -14.564 -63.917 1.00 83.38 94 LYS A C 1
ATOM 722 O O . LYS A 1 94 ? 33.362 -14.614 -64.751 1.00 83.38 94 LYS A O 1
ATOM 727 N N . VAL A 1 95 ? 34.162 -13.788 -62.834 1.00 85.12 95 VAL A N 1
ATOM 728 C CA . VAL A 1 95 ? 32.980 -12.955 -62.506 1.00 85.12 95 VAL A CA 1
ATOM 729 C C . VAL A 1 95 ? 32.539 -12.058 -63.672 1.00 85.12 95 VAL A C 1
ATOM 731 O O . VAL A 1 95 ? 33.370 -11.346 -64.238 1.00 85.12 95 VAL A O 1
ATOM 734 N N . LYS A 1 96 ? 31.240 -12.065 -64.002 1.00 88.69 96 LYS A N 1
ATOM 735 C CA . LYS A 1 96 ? 30.666 -11.250 -65.093 1.00 88.69 96 LYS A CA 1
ATOM 736 C C . LYS A 1 96 ? 29.387 -10.508 -64.700 1.00 88.69 96 LYS A C 1
ATOM 738 O O . LYS A 1 96 ? 29.213 -9.357 -65.089 1.00 88.69 96 LYS A O 1
ATOM 743 N N . PHE A 1 97 ? 28.538 -11.101 -63.861 1.00 88.44 97 PHE A N 1
ATOM 744 C CA . PHE A 1 97 ? 27.202 -10.574 -63.569 1.00 88.44 97 PHE A CA 1
ATOM 745 C C . PHE A 1 97 ? 27.011 -10.212 -62.091 1.00 88.44 97 PHE A C 1
ATOM 747 O O . PHE A 1 97 ? 27.658 -10.774 -61.204 1.00 88.44 97 PHE A O 1
ATOM 754 N N . CYS A 1 98 ? 26.148 -9.238 -61.803 1.00 86.69 98 CYS A N 1
ATOM 755 C CA . CYS A 1 98 ? 25.727 -8.903 -60.439 1.00 86.69 98 CYS A CA 1
ATOM 756 C C . CYS A 1 98 ? 24.529 -9.766 -59.999 1.00 86.69 98 CYS A C 1
ATOM 758 O O . CYS A 1 98 ? 23.978 -10.520 -60.795 1.00 86.69 98 CYS A O 1
ATOM 760 N N . ASP A 1 99 ? 24.110 -9.653 -58.735 1.00 82.44 99 ASP A N 1
ATOM 761 C CA . ASP A 1 99 ? 23.000 -10.458 -58.191 1.00 82.44 99 ASP A CA 1
ATOM 762 C C . ASP A 1 99 ? 21.656 -10.206 -58.897 1.00 82.44 99 ASP A C 1
ATOM 764 O O . ASP A 1 99 ? 20.849 -11.123 -59.018 1.00 82.44 99 ASP A O 1
ATOM 768 N N . GLN A 1 100 ? 21.441 -8.984 -59.401 1.00 84.56 100 GLN A N 1
ATOM 769 C CA . GLN A 1 100 ? 20.230 -8.606 -60.142 1.00 84.56 100 GLN A CA 1
ATOM 770 C C . GLN A 1 100 ? 20.207 -9.160 -61.572 1.00 84.56 100 GLN A C 1
ATOM 772 O O . GLN A 1 100 ? 19.134 -9.371 -62.123 1.00 84.56 100 GLN A O 1
ATOM 777 N N . HIS A 1 101 ? 21.376 -9.427 -62.159 1.00 86.44 101 HIS A N 1
ATOM 778 C CA . HIS A 1 101 ? 21.517 -9.894 -63.542 1.00 86.44 101 HIS A CA 1
ATOM 779 C C . HIS A 1 101 ? 22.046 -11.331 -63.622 1.00 86.44 101 HIS A C 1
ATOM 781 O O . HIS A 1 101 ? 22.622 -11.728 -64.633 1.00 86.44 101 HIS A O 1
ATOM 787 N N . LYS A 1 102 ? 21.879 -12.120 -62.552 1.00 83.69 102 LYS A N 1
ATOM 788 C CA . LYS A 1 102 ? 22.200 -13.550 -62.571 1.00 83.69 102 LYS A CA 1
ATOM 789 C C . LYS A 1 102 ? 21.068 -14.319 -63.256 1.00 83.69 102 LYS A C 1
ATOM 791 O O . LYS A 1 102 ? 19.898 -14.145 -62.915 1.00 83.69 102 LYS A O 1
ATOM 796 N N . THR A 1 103 ? 21.408 -15.200 -64.185 1.00 83.62 103 THR A N 1
ATOM 797 C CA . THR A 1 103 ? 20.447 -16.119 -64.808 1.00 83.62 103 THR A CA 1
ATOM 798 C C . THR A 1 103 ? 20.448 -17.476 -64.098 1.00 83.62 103 THR A C 1
ATOM 800 O O . THR A 1 103 ? 21.295 -17.760 -63.240 1.00 83.62 103 THR A O 1
ATOM 803 N N . ALA A 1 104 ? 19.467 -18.325 -64.419 1.00 78.06 104 ALA A N 1
ATOM 804 C CA . ALA A 1 104 ? 19.394 -19.681 -63.883 1.00 78.06 104 ALA A CA 1
ATOM 805 C C . ALA A 1 104 ? 20.684 -20.461 -64.212 1.00 78.06 104 ALA A C 1
ATOM 807 O O . ALA A 1 104 ? 21.128 -20.500 -65.355 1.00 78.06 104 ALA A O 1
ATOM 808 N N . GLY A 1 105 ? 21.306 -21.057 -63.191 1.00 78.12 105 GLY A N 1
ATOM 809 C CA . GLY A 1 105 ? 22.582 -21.774 -63.319 1.00 78.12 105 GLY A CA 1
ATOM 810 C C . GLY A 1 105 ? 23.843 -20.940 -63.047 1.00 78.12 105 GLY A C 1
ATOM 811 O O . GLY A 1 105 ? 24.935 -21.509 -63.013 1.00 78.12 105 GLY A O 1
ATOM 812 N N . MET A 1 106 ? 23.733 -19.627 -62.806 1.00 85.69 106 MET A N 1
ATOM 813 C CA . MET A 1 106 ? 24.858 -18.807 -62.336 1.00 85.69 106 MET A CA 1
ATOM 814 C C . MET A 1 106 ? 25.019 -18.889 -60.811 1.00 85.69 106 MET A C 1
ATOM 816 O O . MET A 1 106 ? 24.054 -18.785 -60.049 1.00 85.69 106 MET A O 1
ATOM 820 N N . VAL A 1 107 ? 26.262 -19.034 -60.353 1.00 77.50 107 VAL A N 1
ATOM 821 C CA . VAL A 1 107 ? 26.655 -19.093 -58.938 1.00 77.50 107 VAL A CA 1
ATOM 822 C C . VAL A 1 107 ? 27.587 -17.934 -58.594 1.00 77.50 107 VAL A C 1
ATOM 824 O O . VAL A 1 107 ? 28.188 -17.329 -59.479 1.00 77.50 107 VAL A O 1
ATOM 827 N N . ASP A 1 108 ? 27.712 -17.597 -57.309 1.00 78.38 108 ASP A N 1
ATOM 828 C CA . ASP A 1 108 ? 28.757 -16.667 -56.869 1.00 78.38 108 ASP A CA 1
ATOM 829 C C . ASP A 1 108 ? 30.118 -17.351 -57.062 1.00 78.38 108 ASP A C 1
ATOM 831 O O . ASP A 1 108 ? 30.409 -18.342 -56.391 1.00 78.38 108 ASP A O 1
ATOM 835 N N . VAL A 1 109 ? 30.907 -16.849 -58.015 1.00 81.19 109 VAL A N 1
ATOM 836 C CA . VAL A 1 109 ? 32.253 -17.348 -58.354 1.00 81.19 109 VAL A CA 1
ATOM 837 C C . VAL A 1 109 ? 33.354 -16.452 -57.776 1.00 81.19 109 VAL A C 1
ATOM 839 O O . VAL A 1 109 ? 34.539 -16.715 -57.977 1.00 81.19 109 VAL A O 1
ATOM 842 N N . LYS A 1 110 ? 32.988 -15.371 -57.071 1.00 78.12 110 LYS A N 1
ATOM 843 C CA . LYS A 1 110 ? 33.939 -14.464 -56.414 1.00 78.12 110 LYS A CA 1
ATOM 844 C C . LYS A 1 110 ? 34.216 -14.880 -54.978 1.00 78.12 110 LYS A C 1
ATOM 846 O O . LYS A 1 110 ? 35.350 -14.768 -54.514 1.00 78.12 110 LYS A O 1
ATOM 851 N N . HIS A 1 111 ? 33.176 -15.291 -54.258 1.00 74.75 111 HIS A N 1
ATOM 852 C CA . HIS A 1 111 ? 33.252 -15.640 -52.848 1.00 74.75 111 HIS A CA 1
ATOM 853 C C . HIS A 1 111 ? 33.275 -17.155 -52.664 1.00 74.75 111 HIS A C 1
ATOM 855 O O . HIS A 1 111 ? 32.551 -17.896 -53.325 1.00 74.75 111 HIS A O 1
ATOM 861 N N . LYS A 1 112 ? 34.106 -17.621 -51.725 1.00 72.50 112 LYS A N 1
ATOM 862 C CA . LYS A 1 112 ? 34.156 -19.037 -51.350 1.00 72.50 112 LYS A CA 1
ATOM 863 C C . LYS A 1 112 ? 32.794 -19.472 -50.804 1.00 72.50 112 LYS A C 1
ATOM 865 O O . LYS A 1 112 ? 32.180 -18.737 -50.029 1.00 72.50 112 LYS A O 1
ATOM 870 N N . GLN A 1 113 ? 32.356 -20.667 -51.184 1.00 74.88 113 GLN A N 1
ATOM 871 C CA . GLN A 1 113 ? 31.124 -21.287 -50.698 1.00 74.88 113 GLN A CA 1
ATOM 872 C C . GLN A 1 113 ? 31.444 -22.397 -49.696 1.00 74.88 113 GLN A C 1
ATOM 874 O O . GLN A 1 113 ? 32.546 -22.942 -49.683 1.00 74.88 113 GLN A O 1
ATOM 879 N N . CYS A 1 114 ? 30.480 -22.702 -48.834 1.00 81.06 114 CYS A N 1
ATOM 880 C CA . CYS A 1 114 ? 30.558 -23.830 -47.917 1.00 81.06 114 CYS A CA 1
ATOM 881 C C . CYS A 1 114 ? 30.639 -25.154 -48.682 1.00 81.06 114 CYS A C 1
ATOM 883 O O . CYS A 1 114 ? 29.848 -25.377 -49.590 1.00 81.06 114 CYS A O 1
ATOM 885 N N . GLU A 1 115 ? 31.542 -26.046 -48.269 1.00 83.94 115 GLU A N 1
ATOM 886 C CA . GLU A 1 115 ? 31.736 -27.357 -48.912 1.00 83.94 115 GLU A CA 1
ATOM 887 C C . GLU A 1 115 ? 30.527 -28.296 -48.768 1.00 83.94 115 GLU A C 1
ATOM 889 O O . GLU A 1 115 ? 30.387 -29.251 -49.527 1.00 83.94 115 GLU A O 1
ATOM 894 N N . GLN A 1 116 ? 29.610 -28.014 -47.836 1.00 82.00 116 GLN A N 1
ATOM 895 C CA . GLN A 1 116 ? 28.326 -28.713 -47.767 1.00 82.00 116 GLN A CA 1
ATOM 896 C C . GLN A 1 116 ? 27.517 -28.494 -49.053 1.00 82.00 116 GLN A C 1
ATOM 898 O O . GLN A 1 116 ? 27.134 -27.365 -49.370 1.00 82.00 116 GLN A O 1
ATOM 903 N N . THR A 1 117 ? 27.182 -29.589 -49.736 1.00 78.50 117 THR A N 1
ATOM 904 C CA . THR A 1 117 ? 26.430 -29.594 -50.996 1.00 78.50 117 THR A CA 1
ATOM 905 C C . THR A 1 117 ? 25.174 -28.722 -50.914 1.00 78.50 117 THR A C 1
ATOM 907 O O . THR A 1 117 ? 24.352 -28.874 -50.011 1.00 78.50 117 THR A O 1
ATOM 910 N N . GLY A 1 118 ? 25.041 -27.777 -51.850 1.00 73.69 118 GLY A N 1
ATOM 911 C CA . GLY A 1 118 ? 23.902 -26.855 -51.934 1.00 73.69 118 GLY A CA 1
ATOM 912 C C . GLY A 1 118 ? 23.920 -25.682 -50.940 1.00 73.69 118 GLY A C 1
ATOM 913 O O . GLY A 1 118 ? 22.998 -24.863 -50.947 1.00 73.69 118 GLY A O 1
ATOM 914 N N . CYS A 1 119 ? 24.946 -25.545 -50.093 1.00 76.81 119 CYS A N 1
ATOM 915 C CA . CYS A 1 119 ? 25.014 -24.468 -49.110 1.00 76.81 119 CYS A CA 1
ATOM 916 C C . CYS A 1 119 ? 25.628 -23.175 -49.673 1.00 76.81 119 CYS A C 1
ATOM 918 O O . CYS A 1 119 ? 26.810 -23.105 -49.988 1.00 76.81 119 CYS A O 1
ATOM 920 N N . LYS A 1 120 ? 24.850 -22.087 -49.653 1.00 72.00 120 LYS A N 1
ATOM 921 C CA . LYS A 1 120 ? 25.297 -20.728 -50.031 1.00 72.00 120 LYS A CA 1
ATOM 922 C C . LYS A 1 120 ? 25.927 -19.932 -48.873 1.00 72.00 120 LYS A C 1
ATOM 924 O O . LYS A 1 120 ? 26.075 -18.717 -48.956 1.00 72.00 120 LYS A O 1
ATOM 929 N N . GLY A 1 121 ? 26.215 -20.585 -47.747 1.00 73.56 121 GLY A N 1
ATOM 930 C CA . GLY A 1 121 ? 26.742 -19.934 -46.547 1.00 73.56 121 GLY A CA 1
ATOM 931 C C . GLY A 1 121 ? 28.232 -19.614 -46.663 1.00 73.56 121 GLY A C 1
ATOM 932 O O . GLY A 1 121 ? 28.987 -20.401 -47.228 1.00 73.56 121 GLY A O 1
ATOM 933 N N . LEU A 1 122 ? 28.666 -18.497 -46.070 1.00 73.88 122 LEU A N 1
ATOM 934 C CA . LEU A 1 122 ? 30.076 -18.101 -46.062 1.00 73.88 122 LEU A CA 1
ATOM 935 C C . LEU A 1 122 ? 30.920 -19.091 -45.230 1.00 73.88 122 LEU A C 1
ATOM 937 O O . LEU A 1 122 ? 30.642 -19.257 -44.031 1.00 73.88 122 LEU A O 1
ATOM 941 N N . PRO A 1 123 ? 31.950 -19.723 -45.816 1.00 81.75 123 PRO A N 1
ATOM 942 C CA . PRO A 1 123 ? 32.761 -20.710 -45.133 1.00 81.75 123 PRO A CA 1
ATOM 943 C C . PRO A 1 123 ? 33.841 -20.020 -44.292 1.00 81.75 123 PRO A C 1
ATOM 945 O O . PRO A 1 123 ? 34.786 -19.427 -44.797 1.00 81.75 123 PRO A O 1
ATOM 948 N N . THR A 1 124 ? 33.652 -20.031 -42.977 1.00 81.75 124 THR A N 1
ATOM 949 C CA . THR A 1 124 ? 34.556 -19.378 -42.008 1.00 81.75 124 THR A CA 1
ATOM 950 C C . THR A 1 124 ? 34.999 -20.322 -40.891 1.00 81.75 124 THR A C 1
ATOM 952 O O . THR A 1 124 ? 35.836 -19.957 -40.067 1.00 81.75 124 THR A O 1
ATOM 955 N N . PHE A 1 125 ? 34.465 -21.545 -40.863 1.00 82.06 125 PHE A N 1
ATOM 956 C CA . PHE A 1 125 ? 34.747 -22.562 -39.859 1.00 82.06 125 PHE A CA 1
ATOM 957 C C . PHE A 1 125 ? 35.547 -23.720 -40.453 1.00 82.06 125 PHE A C 1
ATOM 959 O O . PHE A 1 125 ? 35.257 -24.186 -41.554 1.00 82.06 125 PHE A O 1
ATOM 966 N N . ASP A 1 126 ? 36.549 -24.178 -39.708 1.00 83.25 126 ASP A N 1
ATOM 967 C CA . ASP A 1 126 ? 37.393 -25.324 -40.049 1.00 83.25 126 ASP A CA 1
ATOM 968 C C . ASP A 1 126 ? 38.143 -25.844 -38.812 1.00 83.25 126 ASP A C 1
ATOM 970 O O . ASP A 1 126 ? 38.042 -25.273 -37.726 1.00 83.25 126 ASP A O 1
ATOM 974 N N . ILE A 1 127 ? 38.923 -26.910 -38.959 1.00 80.69 127 ILE A N 1
ATOM 975 C CA . ILE A 1 127 ? 39.929 -27.291 -37.959 1.00 80.69 127 ILE A CA 1
ATOM 976 C C . ILE A 1 127 ? 40.994 -26.190 -37.809 1.00 80.69 127 ILE A C 1
ATOM 978 O O . ILE A 1 127 ? 41.199 -25.372 -38.708 1.00 80.69 127 ILE A O 1
ATOM 982 N N . VAL A 1 128 ? 41.667 -26.135 -36.655 1.00 67.94 128 VAL A N 1
ATOM 983 C CA . VAL A 1 128 ? 42.709 -25.127 -36.386 1.00 67.94 128 VAL A CA 1
ATOM 984 C C . VAL A 1 128 ? 43.799 -25.215 -37.464 1.00 67.94 128 VAL A C 1
ATOM 986 O O . VAL A 1 128 ? 44.372 -26.278 -37.662 1.00 67.94 128 VAL A O 1
ATOM 989 N N . GLY A 1 129 ? 44.059 -24.105 -38.167 1.00 68.31 129 GLY A N 1
ATOM 990 C CA . GLY A 1 129 ? 45.007 -24.038 -39.291 1.00 68.31 129 GLY A CA 1
ATOM 991 C C . GLY A 1 129 ? 44.399 -24.272 -40.684 1.00 68.31 129 GLY A C 1
ATOM 992 O O . GLY A 1 129 ? 45.086 -24.061 -41.678 1.00 68.31 129 GLY A O 1
ATOM 993 N N . GLY A 1 130 ? 43.120 -24.656 -40.780 1.00 77.81 130 GLY A N 1
ATOM 994 C CA . GLY A 1 130 ? 42.430 -24.887 -42.053 1.00 77.81 130 GLY A CA 1
ATOM 995 C C . GLY A 1 130 ? 42.006 -23.605 -42.799 1.00 77.81 130 GLY A C 1
ATOM 996 O O . GLY A 1 130 ? 41.933 -22.527 -42.201 1.00 77.81 130 GLY A O 1
ATOM 997 N N . PRO A 1 131 ? 41.688 -23.702 -44.107 1.00 77.19 131 PRO A N 1
ATOM 998 C CA . PRO A 1 131 ? 41.373 -22.554 -44.966 1.00 77.19 131 PRO A CA 1
ATOM 999 C C . PRO A 1 131 ? 39.958 -21.971 -44.794 1.00 77.19 131 PRO A C 1
ATOM 1001 O O . PRO A 1 131 ? 39.640 -20.987 -45.467 1.00 77.19 131 PRO A O 1
ATOM 1004 N N . GLY A 1 132 ? 39.118 -22.547 -43.923 1.00 81.94 132 GLY A N 1
ATOM 1005 C CA . GLY A 1 132 ? 37.742 -22.092 -43.700 1.00 81.94 132 GLY A CA 1
ATOM 1006 C C . GLY A 1 132 ? 36.807 -22.689 -44.738 1.00 81.94 132 GLY A C 1
ATOM 1007 O O . GLY A 1 132 ? 36.501 -22.028 -45.722 1.00 81.94 132 GLY A O 1
ATOM 1008 N N . ARG A 1 133 ? 36.383 -23.941 -44.528 1.00 82.81 133 ARG A N 1
ATOM 1009 C CA . ARG A 1 133 ? 35.603 -24.744 -45.494 1.00 82.81 133 ARG A CA 1
ATOM 1010 C C . ARG A 1 133 ? 34.099 -24.774 -45.226 1.00 82.81 133 ARG A C 1
ATOM 1012 O O . ARG A 1 133 ? 33.305 -24.956 -46.147 1.00 82.81 133 ARG A O 1
ATOM 1019 N N . PHE A 1 134 ? 33.680 -24.522 -43.986 1.00 84.69 134 PHE A N 1
ATOM 1020 C CA . PHE A 1 134 ? 32.289 -24.687 -43.560 1.00 84.69 134 PHE A CA 1
ATOM 1021 C C . PHE A 1 134 ? 31.676 -23.399 -43.019 1.00 84.69 134 PHE A C 1
ATOM 1023 O O . PHE A 1 134 ? 32.342 -22.551 -42.421 1.00 84.69 134 PHE A O 1
ATOM 1030 N N . CYS A 1 135 ? 30.373 -23.226 -43.226 1.00 82.94 135 CYS A N 1
ATOM 1031 C CA . CYS A 1 135 ? 29.630 -22.098 -42.675 1.00 82.94 135 CYS A CA 1
ATOM 1032 C C . CYS A 1 135 ? 29.180 -22.368 -41.229 1.00 82.94 135 CYS A C 1
ATOM 1034 O O . CYS A 1 135 ? 29.285 -23.477 -40.709 1.00 82.94 135 CYS A O 1
ATOM 1036 N N . LYS A 1 136 ? 28.630 -21.348 -40.560 1.00 81.62 136 LYS A N 1
ATOM 1037 C CA . LYS A 1 136 ? 28.217 -21.442 -39.148 1.00 81.62 136 LYS A CA 1
ATOM 1038 C C . LYS A 1 136 ? 27.208 -22.565 -38.867 1.00 81.62 136 LYS A C 1
ATOM 1040 O O . LYS A 1 136 ? 27.222 -23.104 -37.763 1.00 81.62 136 LYS A O 1
ATOM 1045 N N . THR A 1 137 ? 26.330 -22.881 -39.820 1.00 79.94 137 THR A N 1
ATOM 1046 C CA . THR A 1 137 ? 25.298 -23.922 -39.674 1.00 79.94 137 THR A CA 1
ATOM 1047 C C . THR A 1 137 ? 25.817 -25.324 -39.979 1.00 79.94 137 THR A C 1
ATOM 1049 O O . THR A 1 137 ? 25.254 -26.281 -39.468 1.00 79.94 137 THR A O 1
ATOM 1052 N N . HIS A 1 138 ? 26.900 -25.446 -40.752 1.00 81.12 138 HIS A N 1
ATOM 1053 C CA . HIS A 1 138 ? 27.498 -26.727 -41.152 1.00 81.12 138 HIS A CA 1
ATOM 1054 C C . HIS A 1 138 ? 28.848 -26.995 -40.479 1.00 81.12 138 HIS A C 1
ATOM 1056 O O . HIS A 1 138 ? 29.615 -27.841 -40.923 1.00 81.12 138 HIS A O 1
ATOM 1062 N N . LYS A 1 139 ? 29.153 -26.278 -39.393 1.00 76.06 139 LYS A N 1
ATOM 1063 C CA . LYS A 1 139 ? 30.338 -26.550 -38.580 1.00 76.06 139 LYS A CA 1
ATOM 1064 C C . LYS A 1 139 ? 30.098 -27.785 -37.707 1.00 76.06 139 LYS A C 1
ATOM 1066 O O . LYS A 1 139 ? 29.080 -27.869 -37.016 1.00 76.06 139 LYS A O 1
ATOM 1071 N N . THR A 1 140 ? 31.055 -28.703 -37.665 1.00 77.94 140 THR A N 1
ATOM 1072 C CA . THR A 1 140 ? 31.043 -29.800 -36.689 1.00 77.94 140 THR A CA 1
ATOM 1073 C C . THR A 1 140 ? 31.494 -29.300 -35.311 1.00 77.94 140 THR A C 1
ATOM 1075 O O . THR A 1 140 ? 31.866 -28.134 -35.127 1.00 77.94 140 THR A O 1
ATOM 1078 N N . ARG A 1 141 ? 31.441 -30.173 -34.297 1.00 69.06 141 ARG A N 1
ATOM 1079 C CA . ARG A 1 141 ? 31.872 -29.842 -32.927 1.00 69.06 141 ARG A CA 1
ATOM 1080 C C . ARG A 1 141 ? 33.364 -29.489 -32.846 1.00 69.06 141 ARG A C 1
ATOM 1082 O O . ARG A 1 141 ? 33.744 -28.704 -31.980 1.00 69.06 141 ARG A O 1
ATOM 1089 N N . GLU A 1 142 ? 34.175 -30.028 -33.750 1.00 72.38 142 GLU A N 1
ATOM 1090 C CA . GLU A 1 142 ? 35.631 -29.847 -33.787 1.00 72.38 142 GLU A CA 1
ATOM 1091 C C . GLU A 1 142 ? 36.063 -28.619 -34.603 1.00 72.38 142 GLU A C 1
ATOM 1093 O O . GLU A 1 142 ? 37.154 -28.086 -34.398 1.00 72.38 142 GLU A O 1
ATOM 1098 N N . MET A 1 143 ? 35.185 -28.106 -35.472 1.00 79.94 143 MET A N 1
ATOM 1099 C CA . MET A 1 143 ? 35.457 -26.939 -36.309 1.00 79.94 143 MET A CA 1
ATOM 1100 C C . MET A 1 143 ? 35.317 -25.620 -35.532 1.00 79.94 143 MET A C 1
ATOM 1102 O O . MET A 1 143 ? 34.309 -25.333 -34.872 1.00 79.94 143 MET A O 1
ATOM 1106 N N . ARG A 1 144 ? 36.337 -24.772 -35.657 1.00 74.50 144 ARG A N 1
ATOM 1107 C CA . ARG A 1 144 ? 36.469 -23.445 -35.050 1.00 74.50 144 ARG A CA 1
ATOM 1108 C C . ARG A 1 144 ? 36.505 -22.364 -36.126 1.00 74.50 144 ARG A C 1
ATOM 1110 O O . ARG A 1 144 ? 36.714 -22.641 -37.297 1.00 74.50 144 ARG A O 1
ATOM 1117 N N . LEU A 1 145 ? 36.261 -21.120 -35.723 1.00 72.62 145 LEU A N 1
ATOM 1118 C CA . LEU A 1 145 ? 36.380 -19.968 -36.614 1.00 72.62 145 LEU A CA 1
ATOM 1119 C C . LEU A 1 145 ? 37.864 -19.766 -36.961 1.00 72.62 145 LEU A C 1
ATOM 1121 O O . LEU A 1 145 ? 38.678 -19.605 -36.052 1.00 72.62 145 LEU A O 1
ATOM 1125 N N . VAL A 1 146 ? 38.209 -19.787 -38.247 1.00 73.44 146 VAL A N 1
ATOM 1126 C CA . VAL A 1 146 ? 39.589 -19.657 -38.746 1.00 73.44 146 VAL A CA 1
ATOM 1127 C C . VAL A 1 146 ? 39.785 -18.326 -39.477 1.00 73.44 146 VAL A C 1
ATOM 1129 O O . VAL A 1 146 ? 38.821 -17.677 -39.876 1.00 73.44 146 VAL A O 1
ATOM 1132 N N . GLY A 1 147 ? 41.034 -17.865 -39.600 1.00 68.50 147 GLY A N 1
ATOM 1133 C CA . GLY A 1 147 ? 41.356 -16.577 -40.236 1.00 68.50 147 GLY A CA 1
ATOM 1134 C C . GLY A 1 147 ? 41.068 -15.334 -39.380 1.00 68.50 147 GLY A C 1
ATOM 1135 O O . GLY A 1 147 ? 41.130 -14.211 -39.877 1.00 68.50 147 GLY A O 1
ATOM 1136 N N . VAL A 1 148 ? 40.772 -15.511 -38.088 1.00 72.31 148 VAL A N 1
ATOM 1137 C CA . VAL A 1 148 ? 40.592 -14.424 -37.114 1.00 72.31 148 VAL A CA 1
ATOM 1138 C C . VAL A 1 148 ? 41.691 -14.465 -36.057 1.00 72.31 148 VAL A C 1
ATOM 1140 O O . VAL A 1 148 ? 42.119 -15.539 -35.639 1.00 72.31 148 VAL A O 1
ATOM 1143 N N . ARG A 1 149 ? 42.131 -13.292 -35.589 1.00 75.25 149 ARG A N 1
ATOM 1144 C CA . ARG A 1 149 ? 43.022 -13.211 -34.425 1.00 75.25 149 ARG A CA 1
ATOM 1145 C C . ARG A 1 149 ? 42.255 -13.643 -33.174 1.00 75.25 149 ARG A C 1
ATOM 1147 O O . ARG A 1 149 ? 41.150 -13.155 -32.921 1.00 75.25 149 ARG A O 1
ATOM 1154 N N . LEU A 1 150 ? 42.837 -14.576 -32.429 1.00 81.88 150 LEU A N 1
ATOM 1155 C CA . LEU A 1 150 ? 42.283 -15.116 -31.192 1.00 81.88 150 LEU A CA 1
ATOM 1156 C C . LEU A 1 150 ? 42.918 -14.438 -29.980 1.00 81.88 150 LEU A C 1
ATOM 1158 O O . LEU A 1 150 ? 43.953 -13.787 -30.081 1.00 81.88 150 LEU A O 1
ATOM 1162 N N . CYS A 1 151 ? 42.261 -14.590 -28.837 1.00 84.44 151 CYS A N 1
ATOM 1163 C CA . CYS A 1 151 ? 42.774 -14.172 -27.543 1.00 84.44 151 CYS A CA 1
ATOM 1164 C C . CYS A 1 151 ? 44.094 -14.885 -27.230 1.00 84.44 151 CYS A C 1
ATOM 1166 O O . CYS A 1 151 ? 44.140 -16.109 -27.277 1.00 84.44 151 CYS A O 1
ATOM 1168 N N . GLU A 1 152 ? 45.123 -14.129 -26.846 1.00 86.06 152 GLU A N 1
ATOM 1169 C CA . GLU A 1 152 ? 46.473 -14.657 -26.579 1.00 86.06 152 GLU A CA 1
ATOM 1170 C C . GLU A 1 152 ? 46.566 -15.514 -25.305 1.00 86.06 152 GLU A C 1
ATOM 1172 O O . GLU A 1 152 ? 47.547 -16.222 -25.099 1.00 86.06 152 GLU A O 1
ATOM 1177 N N . HIS A 1 153 ? 45.537 -15.499 -24.452 1.00 85.31 153 HIS A N 1
ATOM 1178 C CA . HIS A 1 153 ? 45.453 -16.412 -23.310 1.00 85.31 153 HIS A CA 1
ATOM 1179 C C . HIS A 1 153 ? 45.421 -17.877 -23.769 1.00 85.31 153 HIS A C 1
ATOM 1181 O O . HIS A 1 153 ? 44.592 -18.256 -24.605 1.00 85.31 153 HIS A O 1
ATOM 1187 N N . THR A 1 154 ? 46.284 -18.701 -23.180 1.00 81.31 154 THR A N 1
ATOM 1188 C CA . THR A 1 154 ? 46.457 -20.113 -23.526 1.00 81.31 154 THR A CA 1
ATOM 1189 C C . THR A 1 154 ? 45.126 -20.869 -23.496 1.00 81.31 154 THR A C 1
ATOM 1191 O O . THR A 1 154 ? 44.338 -20.782 -22.558 1.00 81.31 154 THR A O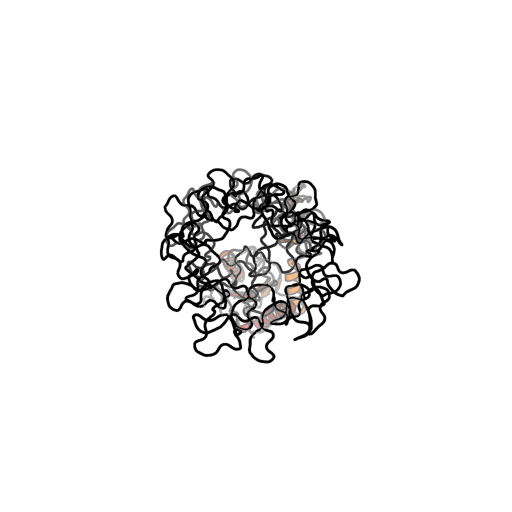 1
ATOM 1194 N N . GLY A 1 155 ? 44.823 -21.573 -24.590 1.00 74.62 155 GLY A N 1
ATOM 1195 C CA . GLY A 1 155 ? 43.569 -22.319 -24.749 1.00 74.62 155 GLY A CA 1
ATOM 1196 C C . GLY A 1 155 ? 42.316 -21.468 -25.015 1.00 74.62 155 GLY A C 1
ATOM 1197 O O . GLY A 1 155 ? 41.230 -22.026 -25.192 1.00 74.62 155 GLY A O 1
ATOM 1198 N N . CYS A 1 156 ? 42.414 -20.135 -25.092 1.00 78.81 156 CYS A N 1
ATOM 1199 C CA . CYS A 1 156 ? 41.263 -19.289 -25.387 1.00 78.81 156 CYS A CA 1
ATOM 1200 C C . CYS A 1 156 ? 40.935 -19.248 -26.885 1.00 78.81 156 CYS A C 1
ATOM 1202 O O . CYS A 1 156 ? 41.734 -18.837 -27.716 1.00 78.81 156 CYS A O 1
ATOM 1204 N N . VAL A 1 157 ? 39.690 -19.580 -27.229 1.00 75.38 157 VAL A N 1
ATOM 1205 C CA . VAL A 1 157 ? 39.182 -19.556 -28.616 1.00 75.38 157 VAL A CA 1
ATOM 1206 C C . VAL A 1 157 ? 38.359 -18.307 -28.945 1.00 75.38 157 VAL A C 1
ATOM 1208 O O . VAL A 1 157 ? 37.611 -18.278 -29.920 1.00 75.38 157 VAL A O 1
ATOM 1211 N N . SER A 1 158 ? 38.425 -17.278 -28.100 1.00 77.56 158 SER A N 1
ATOM 1212 C CA . SER A 1 158 ? 37.644 -16.058 -28.295 1.00 77.56 158 SER A CA 1
ATOM 1213 C C . SER A 1 158 ? 38.291 -15.168 -29.352 1.00 77.56 158 SER A C 1
ATOM 1215 O O . SER A 1 158 ? 39.420 -14.724 -29.173 1.00 77.56 158 SER A O 1
ATOM 1217 N N . SER A 1 159 ? 37.553 -14.843 -30.412 1.00 78.31 159 SER A N 1
ATOM 1218 C CA . SER A 1 159 ? 37.953 -13.852 -31.423 1.00 78.31 159 SER A CA 1
ATOM 1219 C C . SER A 1 159 ? 37.628 -12.405 -31.018 1.00 78.31 159 SER A C 1
ATOM 1221 O O . SER A 1 159 ? 37.954 -11.452 -31.727 1.00 78.31 159 SER A O 1
ATOM 1223 N N . SER A 1 160 ? 36.966 -12.208 -29.873 1.00 84.12 160 SER A N 1
ATOM 1224 C CA . SER A 1 160 ? 36.571 -10.892 -29.358 1.00 84.12 160 SER A CA 1
ATOM 1225 C C . SER A 1 160 ? 37.701 -10.242 -28.554 1.00 84.12 160 SER A C 1
ATOM 1227 O O . SER A 1 160 ? 37.565 -10.032 -27.349 1.00 84.12 160 SER A O 1
ATOM 1229 N N . ILE A 1 161 ? 38.821 -9.947 -29.219 1.00 86.00 161 ILE A N 1
ATOM 1230 C CA . ILE A 1 161 ? 40.031 -9.368 -28.612 1.00 86.00 161 ILE A CA 1
ATOM 1231 C C . ILE A 1 161 ? 39.972 -7.836 -28.521 1.00 86.00 161 ILE A C 1
ATOM 1233 O O . ILE A 1 161 ? 40.466 -7.114 -29.386 1.00 86.00 161 ILE A O 1
ATOM 1237 N N . ALA A 1 162 ? 39.283 -7.321 -27.508 1.00 86.44 162 ALA A N 1
ATOM 1238 C CA . ALA A 1 162 ? 39.130 -5.879 -27.292 1.00 86.44 162 ALA A CA 1
ATOM 1239 C C . ALA A 1 162 ? 40.049 -5.327 -26.193 1.00 86.44 162 ALA A C 1
ATOM 1241 O O . ALA A 1 162 ? 40.260 -4.122 -26.147 1.00 86.44 162 ALA A O 1
ATOM 1242 N N . PHE A 1 163 ? 40.603 -6.195 -25.341 1.00 89.06 163 PHE A N 1
ATOM 1243 C CA . PHE A 1 163 ? 41.313 -5.794 -24.131 1.00 89.06 163 PHE A CA 1
ATOM 1244 C C . PHE A 1 163 ? 42.826 -5.887 -24.305 1.00 89.06 163 PHE A C 1
ATOM 1246 O O . PHE A 1 163 ? 43.334 -6.854 -24.881 1.00 89.06 163 PHE A O 1
ATOM 1253 N N . ASP A 1 164 ? 43.534 -4.868 -23.834 1.00 89.56 164 ASP A N 1
ATOM 1254 C CA . ASP A 1 164 ? 44.995 -4.792 -23.828 1.00 89.56 164 ASP A CA 1
ATOM 1255 C C . ASP A 1 164 ? 45.464 -3.719 -22.840 1.00 89.56 164 ASP A C 1
ATOM 1257 O O . ASP A 1 164 ? 44.650 -2.978 -22.289 1.00 89.56 164 ASP A O 1
ATOM 1261 N N . LEU A 1 165 ? 46.774 -3.605 -22.649 1.00 85.44 165 LEU A N 1
ATOM 1262 C CA . LEU A 1 165 ? 47.351 -2.453 -21.957 1.00 85.44 165 LEU A CA 1
ATOM 1263 C C . LEU A 1 165 ? 47.093 -1.154 -22.752 1.00 85.44 165 LEU A C 1
ATOM 1265 O O . LEU A 1 165 ? 46.934 -1.207 -23.980 1.00 85.44 165 LEU A O 1
ATOM 1269 N N . PRO A 1 166 ? 47.046 0.018 -22.088 1.00 80.31 166 PRO A N 1
ATOM 1270 C CA . PRO A 1 166 ? 46.893 1.304 -22.765 1.00 80.31 166 PRO A CA 1
ATOM 1271 C C . PRO A 1 166 ? 47.878 1.477 -23.935 1.00 80.31 166 PRO A C 1
ATOM 1273 O O . PRO A 1 166 ? 49.076 1.273 -23.781 1.00 80.31 166 PRO A O 1
ATOM 1276 N N . GLY A 1 167 ? 47.363 1.821 -25.123 1.00 76.94 167 GLY A N 1
ATOM 1277 C CA . GLY A 1 167 ? 48.148 1.929 -26.368 1.00 76.94 167 GLY A CA 1
ATOM 1278 C C . GLY A 1 167 ? 48.255 0.636 -27.197 1.00 76.94 167 GLY A C 1
ATOM 1279 O O . GLY A 1 167 ? 48.740 0.671 -28.328 1.00 76.94 167 GLY A O 1
ATOM 1280 N N . GLY A 1 168 ? 47.773 -0.497 -26.677 1.00 83.00 168 GLY A N 1
ATOM 1281 C CA . GLY A 1 168 ? 47.761 -1.788 -27.369 1.00 83.00 168 GLY A CA 1
ATOM 1282 C C . GLY A 1 168 ? 46.739 -1.902 -28.512 1.00 83.00 168 GLY A C 1
ATOM 1283 O O . GLY A 1 168 ? 45.919 -1.017 -28.753 1.00 83.00 168 GLY A O 1
ATOM 1284 N N . LYS A 1 169 ? 46.768 -3.035 -29.232 1.00 81.00 169 LYS A N 1
ATOM 1285 C CA . LYS A 1 169 ? 45.895 -3.310 -30.402 1.00 81.00 169 LYS A CA 1
ATOM 1286 C C . LYS A 1 169 ? 44.761 -4.302 -30.107 1.00 81.00 169 LYS A C 1
ATOM 1288 O O . LYS A 1 169 ? 44.048 -4.697 -31.036 1.00 81.00 169 LYS A O 1
ATOM 1293 N N . GLY A 1 170 ? 44.596 -4.697 -28.843 1.00 84.62 170 GLY A N 1
ATOM 1294 C CA . GLY A 1 170 ? 43.576 -5.643 -28.399 1.00 84.62 170 GLY A CA 1
ATOM 1295 C C . GLY A 1 170 ? 44.068 -7.068 -28.600 1.00 84.62 170 GLY A C 1
ATOM 1296 O O . GLY A 1 170 ? 44.032 -7.576 -29.720 1.00 84.62 170 GLY A O 1
ATOM 1297 N N . ARG A 1 171 ? 44.522 -7.705 -27.518 1.00 86.94 171 ARG A N 1
ATOM 1298 C CA . ARG A 1 171 ? 45.112 -9.059 -27.518 1.00 86.94 171 ARG A CA 1
ATOM 1299 C C . ARG A 1 171 ? 44.294 -10.063 -26.716 1.00 86.94 171 ARG A C 1
ATOM 1301 O O . ARG A 1 171 ? 44.323 -11.258 -26.993 1.00 86.94 171 ARG A O 1
ATOM 1308 N N . PHE A 1 172 ? 43.489 -9.577 -25.776 1.00 88.81 172 PHE A N 1
ATOM 1309 C CA . PHE A 1 172 ? 42.719 -10.402 -24.857 1.00 88.81 172 PHE A CA 1
ATOM 1310 C C . PHE A 1 172 ? 41.217 -10.168 -24.993 1.00 88.81 172 PHE A C 1
ATOM 1312 O O . PHE A 1 172 ? 40.738 -9.099 -25.386 1.00 88.81 172 PHE A O 1
ATOM 1319 N N . CYS A 1 173 ? 40.441 -11.202 -24.676 1.00 88.88 173 CYS A N 1
ATOM 1320 C CA . CYS A 1 173 ? 38.990 -11.096 -24.588 1.00 88.88 173 CYS A CA 1
ATOM 1321 C C . CYS A 1 173 ? 38.536 -10.640 -23.197 1.00 88.88 173 CYS A C 1
ATOM 1323 O O . CYS A 1 173 ? 39.289 -10.727 -22.235 1.00 88.88 173 CYS A O 1
ATOM 1325 N N . ALA A 1 174 ? 37.270 -10.233 -23.066 1.00 86.44 174 ALA A N 1
ATOM 1326 C CA . ALA A 1 174 ? 36.719 -9.723 -21.804 1.00 86.44 174 ALA A CA 1
ATOM 1327 C C . ALA A 1 174 ? 36.895 -10.664 -20.597 1.00 86.44 174 ALA A C 1
ATOM 1329 O O . ALA A 1 174 ? 36.992 -10.188 -19.472 1.00 86.44 174 ALA A O 1
ATOM 1330 N N . LYS A 1 175 ? 36.926 -11.987 -20.824 1.00 86.56 175 LYS A N 1
ATOM 1331 C CA . LYS A 1 175 ? 37.124 -12.991 -19.765 1.00 86.56 175 LYS A CA 1
ATOM 1332 C C . LYS A 1 175 ? 38.568 -13.080 -19.273 1.00 86.56 175 LYS A C 1
ATOM 1334 O O . LYS A 1 175 ? 38.781 -13.507 -18.150 1.00 86.56 175 LYS A O 1
ATOM 1339 N N . HIS A 1 176 ? 39.528 -12.708 -20.113 1.00 87.88 176 HIS A N 1
ATOM 1340 C CA . HIS A 1 176 ? 40.960 -12.796 -19.827 1.00 87.88 176 HIS A CA 1
ATOM 1341 C C . HIS A 1 176 ? 41.595 -11.407 -19.746 1.00 87.88 176 HIS A C 1
ATOM 1343 O O . HIS A 1 176 ? 42.776 -11.250 -20.032 1.00 87.88 176 HIS A O 1
ATOM 1349 N N . ARG A 1 177 ? 40.799 -10.391 -19.392 1.00 86.12 177 ARG A N 1
ATOM 1350 C CA . ARG A 1 177 ? 41.317 -9.064 -19.068 1.00 86.12 177 ARG A CA 1
ATOM 1351 C C . ARG A 1 177 ? 41.866 -9.088 -17.640 1.00 86.12 177 ARG A C 1
ATOM 1353 O O . ARG A 1 177 ? 41.189 -9.586 -16.739 1.00 86.12 177 ARG A O 1
ATOM 1360 N N . THR A 1 178 ? 43.049 -8.535 -17.429 1.00 84.38 178 THR A N 1
ATOM 1361 C CA . THR A 1 178 ? 43.546 -8.216 -16.085 1.00 84.38 178 THR A CA 1
ATOM 1362 C C . THR A 1 178 ? 43.008 -6.846 -15.645 1.00 84.38 178 THR A C 1
ATOM 1364 O O . THR A 1 178 ? 42.456 -6.120 -16.477 1.00 84.38 178 THR A O 1
ATOM 1367 N N . PRO A 1 179 ? 43.127 -6.466 -14.359 1.00 80.88 179 PRO A N 1
ATOM 1368 C CA . PRO A 1 179 ? 42.730 -5.133 -13.891 1.00 80.88 179 PRO A CA 1
ATOM 1369 C C . PRO A 1 179 ? 43.424 -3.977 -14.629 1.00 80.88 179 PRO A C 1
ATOM 1371 O O . PRO A 1 179 ? 42.828 -2.919 -14.787 1.00 80.88 179 PRO A O 1
ATOM 1374 N N . GLU A 1 180 ? 44.642 -4.200 -15.124 1.00 81.38 180 GLU A N 1
ATOM 1375 C CA . GLU A 1 180 ? 45.441 -3.222 -15.879 1.00 81.38 180 GLU A CA 1
ATOM 1376 C C . GLU A 1 180 ? 45.065 -3.145 -17.371 1.00 81.38 180 GLU A C 1
ATOM 1378 O O . GLU A 1 180 ? 45.481 -2.230 -18.082 1.00 81.38 180 GLU A O 1
ATOM 1383 N N . MET A 1 181 ? 44.284 -4.108 -17.877 1.00 85.62 181 MET A N 1
ATOM 1384 C CA . MET A 1 181 ? 43.871 -4.151 -19.279 1.00 85.62 181 MET A CA 1
ATOM 1385 C C . MET A 1 181 ? 42.563 -3.394 -19.504 1.00 85.62 181 MET A C 1
ATOM 1387 O O . MET A 1 181 ? 41.514 -3.707 -18.935 1.00 85.62 181 MET A O 1
ATOM 1391 N N . ILE A 1 182 ? 42.602 -2.462 -20.448 1.00 81.06 182 ILE A N 1
ATOM 1392 C CA . ILE A 1 182 ? 41.474 -1.632 -20.861 1.00 81.06 182 ILE A CA 1
ATOM 1393 C C . ILE A 1 182 ? 40.908 -2.099 -22.205 1.00 81.06 182 ILE A C 1
ATOM 1395 O O . ILE A 1 182 ? 41.584 -2.770 -22.983 1.00 81.06 182 ILE A O 1
ATOM 1399 N N . ASP A 1 183 ? 39.665 -1.721 -22.508 1.00 86.19 183 ASP A N 1
ATOM 1400 C CA . ASP A 1 183 ? 39.124 -1.872 -23.862 1.00 86.19 183 ASP A CA 1
ATOM 1401 C C . ASP A 1 183 ? 39.757 -0.807 -24.775 1.00 86.19 183 ASP A C 1
ATOM 1403 O O . ASP A 1 183 ? 39.423 0.374 -24.696 1.00 86.19 183 ASP A O 1
ATOM 1407 N N . VAL A 1 184 ? 40.692 -1.214 -25.635 1.00 82.69 184 VAL A N 1
ATOM 1408 C CA . VAL A 1 184 ? 41.435 -0.296 -26.518 1.00 82.69 184 VAL A CA 1
ATOM 1409 C C . VAL A 1 184 ? 40.651 0.108 -27.769 1.00 82.69 184 VAL A C 1
ATOM 1411 O O . VAL A 1 184 ? 41.113 0.934 -28.553 1.00 82.69 184 VAL A O 1
ATOM 1414 N N . ARG A 1 185 ? 39.465 -0.472 -27.997 1.00 80.31 185 ARG A N 1
ATOM 1415 C CA . ARG A 1 185 ? 38.636 -0.171 -29.177 1.00 80.31 185 ARG A CA 1
ATOM 1416 C C . ARG A 1 185 ? 37.687 1.001 -28.948 1.00 80.31 185 ARG A C 1
ATOM 1418 O O . ARG A 1 185 ? 37.052 1.458 -29.898 1.00 80.31 185 ARG A O 1
ATOM 1425 N N . VAL A 1 186 ? 37.542 1.463 -27.706 1.00 81.69 186 VAL A N 1
ATOM 1426 C CA . VAL A 1 186 ? 36.606 2.532 -27.344 1.00 81.69 186 VAL A CA 1
ATOM 1427 C C . VAL A 1 186 ? 37.333 3.853 -27.111 1.00 81.69 186 VAL A C 1
ATOM 1429 O O . VAL A 1 186 ? 38.391 3.899 -26.490 1.00 81.69 186 VAL A O 1
ATOM 1432 N N . LYS A 1 187 ? 36.736 4.954 -27.584 1.00 81.12 187 LYS A N 1
ATOM 1433 C CA . LYS A 1 187 ? 37.224 6.306 -27.287 1.00 81.12 187 LYS A CA 1
ATOM 1434 C C . LYS A 1 187 ? 37.036 6.572 -25.788 1.00 81.12 187 LYS A C 1
ATOM 1436 O O . LYS A 1 187 ? 35.930 6.397 -25.263 1.00 81.12 187 LYS A O 1
ATOM 1441 N N . ARG A 1 188 ? 38.123 6.912 -25.096 1.00 84.12 188 ARG A N 1
ATOM 1442 C CA . ARG A 1 188 ? 38.157 7.093 -23.639 1.00 84.12 188 ARG A CA 1
ATOM 1443 C C . ARG A 1 188 ? 37.756 8.499 -23.223 1.00 84.12 188 ARG A C 1
ATOM 1445 O O . ARG A 1 188 ? 37.857 9.439 -24.005 1.00 84.12 188 ARG A O 1
ATOM 1452 N N . CYS A 1 189 ? 37.320 8.602 -21.972 1.00 87.44 189 CYS A N 1
ATOM 1453 C CA . CYS A 1 189 ? 37.162 9.869 -21.282 1.00 87.44 189 CYS A CA 1
ATOM 1454 C C . CYS A 1 189 ? 38.499 10.622 -21.247 1.00 87.44 189 CYS A C 1
ATOM 1456 O O . CYS A 1 189 ? 39.517 10.018 -20.923 1.00 87.44 189 CYS A O 1
ATOM 1458 N N . VAL A 1 190 ? 38.480 11.920 -21.550 1.00 87.75 190 VAL A N 1
ATOM 1459 C CA . VAL A 1 190 ? 39.679 12.778 -21.566 1.00 87.75 190 VAL A CA 1
ATOM 1460 C C . VAL A 1 190 ? 40.209 13.062 -20.154 1.00 87.75 190 VAL A C 1
ATOM 1462 O O . VAL A 1 190 ? 41.395 13.317 -19.987 1.00 87.75 190 VAL A O 1
ATOM 1465 N N . THR A 1 191 ? 39.358 12.979 -19.125 1.00 86.50 191 THR A N 1
ATOM 1466 C CA . THR A 1 191 ? 39.757 13.153 -17.718 1.00 86.50 191 THR A CA 1
ATOM 1467 C C . THR A 1 191 ? 40.871 12.186 -17.316 1.00 86.50 191 THR A C 1
ATOM 1469 O O . THR A 1 191 ? 40.730 10.970 -17.475 1.00 86.50 191 THR A O 1
ATOM 1472 N N . GLU A 1 192 ? 41.943 12.736 -16.748 1.00 83.19 192 GLU A N 1
ATOM 1473 C CA . GLU A 1 192 ? 43.107 11.983 -16.287 1.00 83.19 192 GLU A CA 1
ATOM 1474 C C . GLU A 1 192 ? 42.707 10.878 -15.292 1.00 83.19 192 GLU A C 1
ATOM 1476 O O . GLU A 1 192 ? 41.820 11.056 -14.455 1.00 83.19 192 GLU A O 1
ATOM 1481 N N . GLY A 1 193 ? 43.294 9.688 -15.446 1.00 80.19 193 GLY A N 1
ATOM 1482 C CA . GLY A 1 193 ? 42.969 8.515 -14.625 1.00 80.19 193 GLY A CA 1
ATOM 1483 C C . GLY A 1 193 ? 41.595 7.876 -14.888 1.00 80.19 193 GLY A C 1
ATOM 1484 O O . GLY A 1 193 ? 41.194 6.970 -14.160 1.00 80.19 193 GLY A O 1
ATOM 1485 N N . CYS A 1 194 ? 40.841 8.304 -15.911 1.00 81.81 194 CYS A N 1
ATOM 1486 C CA . CYS A 1 194 ? 39.533 7.723 -16.219 1.00 81.81 194 CYS A CA 1
ATOM 1487 C C . CYS A 1 194 ? 39.583 6.663 -17.333 1.00 81.81 194 CYS A C 1
ATOM 1489 O O . CYS A 1 194 ? 39.879 6.962 -18.492 1.00 81.81 194 CYS A O 1
ATOM 1491 N N . ASP A 1 195 ? 39.173 5.430 -17.021 1.00 76.38 195 ASP A N 1
ATOM 1492 C CA . ASP A 1 195 ? 38.998 4.343 -18.008 1.00 76.38 195 ASP A CA 1
ATOM 1493 C C . ASP A 1 195 ? 37.562 4.237 -18.550 1.00 76.38 195 ASP A C 1
ATOM 1495 O O . ASP A 1 195 ? 37.192 3.298 -19.258 1.00 76.38 195 ASP A O 1
ATOM 1499 N N . GLY A 1 196 ? 36.710 5.206 -18.208 1.00 80.56 196 GLY A N 1
ATOM 1500 C CA . GLY A 1 196 ? 35.340 5.266 -18.696 1.00 80.56 196 GLY A CA 1
ATOM 1501 C C . GLY A 1 196 ? 35.294 5.519 -20.202 1.00 80.56 196 GLY A C 1
ATOM 1502 O O . GLY A 1 196 ? 35.964 6.414 -20.715 1.00 80.56 196 GLY A O 1
ATOM 1503 N N . LYS A 1 197 ? 34.441 4.780 -20.918 1.00 84.44 197 LYS A N 1
ATOM 1504 C CA . LYS A 1 197 ? 34.114 5.091 -22.316 1.00 84.44 197 LYS A CA 1
ATOM 1505 C C . LYS A 1 197 ? 33.487 6.488 -22.415 1.00 84.44 197 LYS A C 1
ATOM 1507 O O . LYS A 1 197 ? 32.611 6.829 -21.615 1.00 84.44 197 LYS A O 1
ATOM 1512 N N . ALA A 1 198 ? 33.918 7.267 -23.403 1.00 88.06 198 ALA A N 1
ATOM 1513 C CA . ALA A 1 198 ? 33.342 8.564 -23.713 1.00 88.06 198 ALA A CA 1
ATOM 1514 C C . ALA A 1 198 ? 32.005 8.406 -24.453 1.00 88.06 198 ALA A C 1
ATOM 1516 O O . ALA A 1 198 ? 31.896 7.661 -25.429 1.00 88.06 198 ALA A O 1
ATOM 1517 N N . TYR A 1 199 ? 30.991 9.120 -23.971 1.00 88.19 199 TYR A N 1
ATOM 1518 C CA . TYR A 1 199 ? 29.658 9.207 -24.577 1.00 88.19 199 TYR A CA 1
ATOM 1519 C C . TYR A 1 199 ? 29.175 10.655 -24.692 1.00 88.19 199 TYR A C 1
ATOM 1521 O O . TYR A 1 199 ? 28.297 10.935 -25.500 1.00 88.19 199 TYR A O 1
ATOM 1529 N N . TYR A 1 200 ? 29.711 11.552 -23.863 1.00 89.38 200 TYR A N 1
ATOM 1530 C CA . TYR A 1 200 ? 29.191 12.894 -23.657 1.00 89.38 200 TYR A CA 1
ATOM 1531 C C . TYR A 1 200 ? 30.134 13.949 -24.219 1.00 89.38 200 TYR A C 1
ATOM 1533 O O . TYR A 1 200 ? 31.357 13.796 -24.133 1.00 89.38 200 TYR A O 1
ATOM 1541 N N . ASN A 1 201 ? 29.550 15.002 -24.781 1.00 90.25 201 ASN A N 1
ATOM 1542 C CA . ASN A 1 201 ? 30.204 16.276 -25.054 1.00 90.25 201 ASN A CA 1
ATOM 1543 C C . ASN A 1 201 ? 29.141 17.364 -25.320 1.00 90.25 201 ASN A C 1
ATOM 1545 O O . ASN A 1 201 ? 27.945 17.104 -25.192 1.00 90.25 201 ASN A O 1
ATOM 1549 N N . MET A 1 202 ? 29.569 18.570 -25.684 1.00 84.38 202 MET A N 1
ATOM 1550 C CA . MET A 1 202 ? 28.697 19.611 -26.220 1.00 84.38 202 MET A CA 1
ATOM 1551 C C . MET A 1 202 ? 28.095 19.185 -27.563 1.00 84.38 202 MET A C 1
ATOM 1553 O O . MET A 1 202 ? 28.679 18.388 -28.304 1.00 84.38 202 MET A O 1
ATOM 1557 N N . GLU A 1 203 ? 26.917 19.717 -27.875 1.00 80.38 203 GLU A N 1
ATOM 1558 C CA . GLU A 1 203 ? 26.223 19.433 -29.129 1.00 80.38 203 GLU A CA 1
ATOM 1559 C C . GLU A 1 203 ? 27.107 19.765 -30.347 1.00 80.38 203 GLU A C 1
ATOM 1561 O O . GLU A 1 203 ? 27.799 20.781 -30.377 1.00 80.38 203 GLU A O 1
ATOM 1566 N N . GLY A 1 204 ? 27.142 18.860 -31.330 1.00 77.44 204 GLY A N 1
ATOM 1567 C CA . GLY A 1 204 ? 27.986 18.985 -32.525 1.00 77.44 204 GLY A CA 1
ATOM 1568 C C . GLY A 1 204 ? 29.458 18.585 -32.347 1.00 77.44 204 GLY A C 1
ATOM 1569 O O . GLY A 1 204 ? 30.183 18.532 -33.340 1.00 77.44 204 GLY A O 1
ATOM 1570 N N . GLN A 1 205 ? 29.911 18.262 -31.130 1.00 83.19 205 GLN A N 1
ATOM 1571 C CA . GLN A 1 205 ? 31.288 17.830 -30.872 1.00 83.19 205 GLN A CA 1
ATOM 1572 C C . GLN A 1 205 ? 31.422 16.313 -30.680 1.00 83.19 205 GLN A C 1
ATOM 1574 O O . GLN A 1 205 ? 30.499 15.609 -30.274 1.00 83.19 205 GLN A O 1
ATOM 1579 N N . ASP A 1 206 ? 32.628 15.803 -30.924 1.00 83.81 206 ASP A N 1
ATOM 1580 C CA . ASP A 1 206 ? 32.993 14.402 -30.711 1.00 83.81 206 ASP A CA 1
ATOM 1581 C C . ASP A 1 206 ? 32.901 13.986 -29.235 1.00 83.81 206 ASP A C 1
ATOM 1583 O O . ASP A 1 206 ? 33.298 14.743 -28.357 1.00 83.81 206 ASP A O 1
ATOM 1587 N N . ALA A 1 207 ? 32.500 12.745 -28.938 1.00 88.31 207 ALA A N 1
ATOM 1588 C CA . ALA A 1 207 ? 32.434 12.252 -27.557 1.00 88.31 207 ALA A CA 1
ATOM 1589 C C . ALA A 1 207 ? 33.808 12.310 -26.858 1.00 88.31 207 ALA A C 1
ATOM 1591 O O . ALA A 1 207 ? 34.771 11.702 -27.338 1.00 88.31 207 ALA A O 1
ATOM 1592 N N . GLN A 1 208 ? 33.876 12.987 -25.706 1.00 90.00 208 GLN A N 1
ATOM 1593 C CA . GLN A 1 208 ? 35.105 13.160 -24.915 1.00 90.00 208 GLN A CA 1
ATOM 1594 C C . GLN A 1 208 ? 34.956 12.771 -23.442 1.00 90.00 208 GLN A C 1
ATOM 1596 O O . GLN A 1 208 ? 35.948 12.429 -22.807 1.00 90.00 208 GLN A O 1
ATOM 1601 N N . TYR A 1 209 ? 33.740 12.760 -22.893 1.00 90.19 209 TYR A N 1
ATOM 1602 C CA . TYR A 1 209 ? 33.512 12.554 -21.463 1.00 90.19 209 TYR A CA 1
ATOM 1603 C C . TYR A 1 209 ? 32.649 11.323 -21.183 1.00 90.19 209 TYR A C 1
ATOM 1605 O O . TYR A 1 209 ? 31.744 10.967 -21.946 1.00 90.19 209 TYR A O 1
ATOM 1613 N N . CYS A 1 210 ? 32.930 10.626 -20.082 1.00 89.25 210 CYS A N 1
ATOM 1614 C CA . CYS A 1 210 ? 32.111 9.506 -19.616 1.00 89.25 210 CYS A CA 1
ATOM 1615 C C . CYS A 1 210 ? 30.902 9.991 -18.798 1.00 89.25 210 CYS A C 1
ATOM 1617 O O . CYS A 1 210 ? 30.767 11.168 -18.488 1.00 89.25 210 CYS A O 1
ATOM 1619 N N . THR A 1 211 ? 30.021 9.075 -18.384 1.00 85.31 211 THR A N 1
ATOM 1620 C CA . THR A 1 211 ? 28.823 9.431 -17.596 1.00 85.31 211 THR A CA 1
ATOM 1621 C C . THR A 1 211 ? 29.143 10.067 -16.240 1.00 85.31 211 THR A C 1
ATOM 1623 O O . THR A 1 211 ? 28.336 10.846 -15.747 1.00 85.31 211 THR A O 1
ATOM 1626 N N . LYS A 1 212 ? 30.295 9.741 -15.636 1.00 85.50 212 LYS A N 1
ATOM 1627 C CA . LYS A 1 212 ? 30.725 10.315 -14.349 1.00 85.50 212 LYS A CA 1
ATOM 1628 C C . LYS A 1 212 ? 31.322 11.716 -14.488 1.00 85.50 212 LYS A C 1
ATOM 1630 O O . LYS A 1 212 ? 31.257 12.481 -13.540 1.00 85.50 212 LYS A O 1
ATOM 1635 N N . HIS A 1 213 ? 31.888 12.034 -15.650 1.00 86.88 213 HIS A N 1
ATOM 1636 C CA . HIS A 1 213 ? 32.601 13.290 -15.907 1.00 86.88 213 HIS A CA 1
ATOM 1637 C C . HIS A 1 213 ? 31.852 14.197 -16.888 1.00 86.88 213 HIS A C 1
ATOM 1639 O O . HIS A 1 213 ? 32.453 15.065 -17.508 1.00 86.88 213 HIS A O 1
ATOM 1645 N N . ARG A 1 214 ? 30.541 13.981 -17.053 1.00 84.25 214 ARG A N 1
ATOM 1646 C CA . ARG A 1 214 ? 29.681 14.891 -17.813 1.00 84.25 214 ARG A CA 1
ATOM 1647 C C . ARG A 1 214 ? 29.264 16.067 -16.927 1.00 84.25 214 ARG A C 1
ATOM 1649 O O . ARG A 1 214 ? 28.945 15.857 -15.755 1.00 84.25 214 ARG A O 1
ATOM 1656 N N . THR A 1 215 ? 29.187 17.265 -17.489 1.00 84.00 215 THR A N 1
ATOM 1657 C CA . THR A 1 215 ? 28.519 18.408 -16.849 1.00 84.00 215 THR A CA 1
ATOM 1658 C C . THR A 1 215 ? 27.017 18.386 -17.154 1.00 84.00 215 THR A C 1
ATOM 1660 O O . THR A 1 215 ? 26.544 17.552 -17.931 1.00 84.00 215 THR A O 1
ATOM 1663 N N . ALA A 1 216 ? 26.244 19.278 -16.527 1.00 79.12 216 ALA A N 1
ATOM 1664 C CA . ALA A 1 216 ? 24.806 19.401 -16.783 1.00 79.12 216 ALA A CA 1
ATOM 1665 C C . ALA A 1 216 ? 24.484 19.835 -18.228 1.00 79.12 216 ALA A C 1
ATOM 1667 O O . ALA A 1 216 ? 23.416 19.508 -18.738 1.00 79.12 216 ALA A O 1
ATOM 1668 N N . GLU A 1 217 ? 25.422 20.524 -18.880 1.00 80.94 217 GLU A N 1
ATOM 1669 C CA . GLU A 1 217 ? 25.287 21.063 -20.238 1.00 80.94 217 GLU A CA 1
ATOM 1670 C C . GLU A 1 217 ? 25.712 20.063 -21.328 1.00 80.94 217 GLU A C 1
ATOM 1672 O O . GLU A 1 217 ? 25.369 20.228 -22.495 1.00 80.94 217 GLU A O 1
ATOM 1677 N N . MET A 1 218 ? 26.427 18.993 -20.965 1.00 86.00 218 MET A N 1
ATOM 1678 C CA . MET A 1 218 ? 26.893 17.987 -21.921 1.00 86.00 218 MET A CA 1
ATOM 1679 C C . MET A 1 218 ? 25.793 16.983 -22.287 1.00 86.00 218 MET A C 1
ATOM 1681 O O . MET A 1 218 ? 25.175 16.347 -21.426 1.00 86.00 218 MET A O 1
ATOM 1685 N N . VAL A 1 219 ? 25.632 16.740 -23.586 1.00 82.06 219 VAL A N 1
ATOM 1686 C CA . VAL A 1 219 ? 24.685 15.774 -24.152 1.00 82.06 219 VAL A CA 1
ATOM 1687 C C . VAL A 1 219 ? 25.387 14.484 -24.559 1.00 82.06 219 VAL A C 1
ATOM 1689 O O . VAL A 1 219 ? 26.601 14.437 -24.748 1.00 82.06 219 VAL A O 1
ATOM 1692 N N . ASN A 1 220 ? 24.631 13.391 -24.674 1.00 85.25 220 ASN A N 1
ATOM 1693 C CA . ASN A 1 220 ? 25.173 12.154 -25.230 1.00 85.25 220 ASN A CA 1
ATOM 1694 C C . ASN A 1 220 ? 25.236 12.274 -26.757 1.00 85.25 220 ASN A C 1
ATOM 1696 O O . ASN A 1 220 ? 24.240 12.035 -27.429 1.00 85.25 220 ASN A O 1
ATOM 1700 N N . VAL A 1 221 ? 26.406 12.609 -27.295 1.00 83.88 221 VAL A N 1
ATOM 1701 C CA . VAL A 1 221 ? 26.610 12.873 -28.731 1.00 83.88 221 VAL A CA 1
ATOM 1702 C C . VAL A 1 221 ? 26.599 11.610 -29.601 1.00 83.88 221 VAL A C 1
ATOM 1704 O O . VAL A 1 221 ? 26.653 11.693 -30.823 1.00 83.88 221 VAL A O 1
ATOM 1707 N N . LEU A 1 222 ? 26.521 10.419 -28.991 1.00 81.12 222 LEU A N 1
ATOM 1708 C CA . LEU A 1 222 ? 26.385 9.149 -29.715 1.00 81.12 222 LEU A CA 1
ATOM 1709 C C . LEU A 1 222 ? 24.921 8.761 -29.975 1.00 81.12 222 LEU A C 1
ATOM 1711 O O . LEU A 1 222 ? 24.673 7.787 -30.686 1.00 81.12 222 LEU A O 1
ATOM 1715 N N . ILE A 1 223 ? 23.959 9.465 -29.370 1.00 80.19 223 ILE A N 1
ATOM 1716 C CA . ILE A 1 223 ? 22.524 9.199 -29.505 1.00 80.19 223 ILE A CA 1
ATOM 1717 C C . ILE A 1 223 ? 21.846 10.469 -30.022 1.00 80.19 223 ILE A C 1
ATOM 1719 O O . ILE A 1 223 ? 22.144 11.563 -29.556 1.00 80.19 223 ILE A O 1
ATOM 1723 N N . ALA A 1 224 ? 20.911 10.325 -30.963 1.00 79.69 224 ALA A N 1
ATOM 1724 C CA . ALA A 1 224 ? 20.140 11.457 -31.469 1.00 79.69 224 ALA A CA 1
ATOM 1725 C C . ALA A 1 224 ? 19.359 12.146 -30.334 1.00 79.69 224 ALA A C 1
ATOM 1727 O O . ALA A 1 224 ? 18.705 11.480 -29.521 1.00 79.69 224 ALA A O 1
ATOM 1728 N N . CYS A 1 225 ? 19.437 13.476 -30.276 1.00 82.19 225 CYS A N 1
ATOM 1729 C CA . CYS A 1 225 ? 18.651 14.295 -29.357 1.00 82.19 225 CYS A CA 1
ATOM 1730 C C . CYS A 1 225 ? 17.258 14.569 -29.931 1.00 82.19 225 CYS A C 1
ATOM 1732 O O . CYS A 1 225 ? 17.028 14.460 -31.132 1.00 82.19 225 CYS A O 1
ATOM 1734 N N . CYS A 1 226 ? 16.315 14.863 -29.041 1.00 85.00 226 CYS A N 1
ATOM 1735 C CA . CYS A 1 226 ? 14.943 15.208 -29.387 1.00 85.00 226 CYS A CA 1
ATOM 1736 C C . CYS A 1 226 ? 14.891 16.492 -30.230 1.00 85.00 226 CYS A C 1
ATOM 1738 O O . CYS A 1 226 ? 15.463 17.494 -29.826 1.00 85.00 226 CYS A O 1
ATOM 1740 N N . GLU A 1 227 ? 14.132 16.490 -31.328 1.00 87.06 227 GLU A N 1
ATOM 1741 C CA . GLU A 1 227 ? 13.999 17.637 -32.248 1.00 87.06 227 GLU A CA 1
ATOM 1742 C C . GLU A 1 227 ? 13.272 18.847 -31.633 1.00 87.06 227 GLU A C 1
ATOM 1744 O O . GLU A 1 227 ? 13.337 19.954 -32.161 1.00 87.06 227 GLU A O 1
ATOM 1749 N N . GLN A 1 228 ? 12.585 18.667 -30.499 1.00 84.81 228 GLN A N 1
ATOM 1750 C CA . GLN A 1 228 ? 11.996 19.780 -29.752 1.00 84.81 228 GLN A CA 1
ATOM 1751 C C . GLN A 1 228 ? 13.084 20.765 -29.296 1.00 84.81 228 GLN A C 1
ATOM 1753 O O . GLN A 1 228 ? 13.994 20.379 -28.558 1.00 84.81 228 GLN A O 1
ATOM 1758 N N . ALA A 1 229 ? 12.928 22.040 -29.663 1.00 81.12 229 ALA A N 1
ATOM 1759 C CA . ALA A 1 229 ? 13.863 23.109 -29.319 1.00 81.12 229 ALA A CA 1
ATOM 1760 C C . ALA A 1 229 ? 14.217 23.110 -27.818 1.00 81.12 229 ALA A C 1
ATOM 1762 O O . ALA A 1 229 ? 13.333 23.098 -26.957 1.00 81.12 229 ALA A O 1
ATOM 1763 N N . GLY A 1 230 ? 15.519 23.088 -27.516 1.00 77.69 230 GLY A N 1
ATOM 1764 C CA . GLY A 1 230 ? 16.051 23.070 -26.149 1.00 77.69 230 GLY A CA 1
ATOM 1765 C C . GLY A 1 230 ? 15.989 21.714 -25.428 1.00 77.69 230 GLY A C 1
ATOM 1766 O O . GLY A 1 230 ? 16.277 21.648 -24.232 1.00 77.69 230 GLY A O 1
ATOM 1767 N N . CYS A 1 231 ? 15.615 20.615 -26.096 1.00 81.19 231 CYS A N 1
ATOM 1768 C CA . CYS A 1 231 ? 15.513 19.302 -25.458 1.00 81.19 231 CYS A CA 1
ATOM 1769 C C . CYS A 1 231 ? 16.761 18.423 -25.645 1.00 81.19 231 CYS A C 1
ATOM 1771 O O . CYS A 1 231 ? 17.029 17.909 -26.723 1.00 81.19 231 CYS A O 1
ATOM 1773 N N . THR A 1 232 ? 17.438 18.095 -24.542 1.00 76.38 232 THR A N 1
ATOM 1774 C CA . THR A 1 232 ? 18.637 17.228 -24.526 1.00 76.38 232 THR A CA 1
ATOM 1775 C C . THR A 1 232 ? 18.343 15.740 -24.282 1.00 76.38 232 THR A C 1
ATOM 1777 O O . THR A 1 232 ? 19.250 14.921 -24.108 1.00 76.38 232 THR A O 1
ATOM 1780 N N . LYS A 1 233 ? 17.061 15.353 -24.221 1.00 81.69 233 LYS A N 1
ATOM 1781 C CA . LYS A 1 233 ? 16.654 13.955 -24.007 1.00 81.69 233 LYS A CA 1
ATOM 1782 C C . LYS A 1 233 ? 16.801 13.163 -25.305 1.00 81.69 233 LYS A C 1
ATOM 1784 O O . LYS A 1 233 ? 16.516 13.673 -26.382 1.00 81.69 233 LYS A O 1
ATOM 1789 N N . SER A 1 234 ? 17.159 11.884 -25.190 1.00 80.75 234 SER A N 1
ATOM 1790 C CA . SER A 1 234 ? 17.325 10.994 -26.345 1.00 80.75 234 SER A CA 1
ATOM 1791 C C . SER A 1 234 ? 16.030 10.859 -27.149 1.00 80.75 234 SER A C 1
ATOM 1793 O O . SER A 1 234 ? 14.977 10.536 -26.577 1.00 80.75 234 SER A O 1
ATOM 1795 N N . ALA A 1 235 ? 16.128 11.028 -28.460 1.00 87.19 235 ALA A N 1
ATOM 1796 C CA . ALA A 1 235 ? 15.050 10.780 -29.394 1.00 87.19 235 ALA A CA 1
ATOM 1797 C C . ALA A 1 235 ? 14.846 9.271 -29.583 1.00 87.19 235 ALA A C 1
ATOM 1799 O O . ALA A 1 235 ? 15.727 8.545 -30.036 1.00 87.19 235 ALA A O 1
ATOM 1800 N N . ALA A 1 236 ? 13.678 8.785 -29.175 1.00 86.25 236 ALA A N 1
ATOM 1801 C CA . ALA A 1 236 ? 13.310 7.374 -29.274 1.00 86.25 236 ALA A CA 1
ATOM 1802 C C . ALA A 1 236 ? 11.914 7.165 -29.868 1.00 86.25 236 ALA A C 1
ATOM 1804 O O . ALA A 1 236 ? 11.567 6.033 -30.199 1.00 86.25 236 ALA A O 1
ATOM 1805 N N . PHE A 1 237 ? 11.119 8.230 -29.983 1.00 87.50 237 PHE A N 1
ATOM 1806 C CA . PHE A 1 237 ? 9.716 8.197 -30.365 1.00 87.50 237 PHE A CA 1
ATOM 1807 C C . PHE A 1 237 ? 9.497 8.881 -31.712 1.00 87.50 237 PHE A C 1
ATOM 1809 O O . PHE A 1 237 ? 10.102 9.914 -31.993 1.00 87.50 237 PHE A O 1
ATOM 1816 N N . ASP A 1 238 ? 8.659 8.275 -32.544 1.00 89.31 238 ASP A N 1
ATOM 1817 C CA . ASP A 1 238 ? 8.249 8.788 -33.853 1.00 89.31 238 ASP A CA 1
ATOM 1818 C C . ASP A 1 238 ? 6.983 8.053 -34.316 1.00 89.31 238 ASP A C 1
ATOM 1820 O O . ASP A 1 238 ? 6.496 7.153 -33.626 1.00 89.31 238 ASP A O 1
ATOM 1824 N N . LEU A 1 239 ? 6.463 8.401 -35.488 1.00 86.94 239 LEU A N 1
ATOM 1825 C CA . LEU A 1 239 ? 5.438 7.600 -36.158 1.00 86.94 239 LEU A CA 1
ATOM 1826 C C . LEU A 1 239 ? 5.960 6.185 -36.490 1.00 86.94 239 LEU A C 1
ATOM 1828 O O . LEU A 1 239 ? 7.179 5.981 -36.558 1.00 86.94 239 LEU A O 1
ATOM 1832 N N . PRO A 1 240 ? 5.067 5.193 -36.695 1.00 80.00 240 PRO A N 1
ATOM 1833 C CA . PRO A 1 240 ? 5.460 3.875 -37.189 1.00 80.00 240 PRO A CA 1
ATOM 1834 C C . PRO A 1 240 ? 6.431 3.979 -38.376 1.00 80.00 240 PRO A C 1
ATOM 1836 O O . PRO A 1 240 ? 6.268 4.829 -39.242 1.00 80.00 240 PRO A O 1
ATOM 1839 N N . ASP A 1 241 ? 7.480 3.152 -38.359 1.00 78.62 241 ASP A N 1
ATOM 1840 C CA . ASP A 1 241 ? 8.580 3.132 -39.344 1.00 78.62 241 ASP A CA 1
ATOM 1841 C C . ASP A 1 241 ? 9.498 4.377 -39.403 1.00 78.62 241 ASP A C 1
ATOM 1843 O O . ASP A 1 241 ? 10.426 4.427 -40.212 1.00 78.62 241 ASP A O 1
ATOM 1847 N N . GLY A 1 242 ? 9.323 5.343 -38.493 1.00 82.06 242 GLY A N 1
ATOM 1848 C CA . GLY A 1 242 ? 10.222 6.489 -38.316 1.00 82.06 242 GLY A CA 1
ATOM 1849 C C . GLY A 1 242 ? 11.587 6.150 -37.692 1.00 82.06 242 GLY A C 1
ATOM 1850 O O . GLY A 1 242 ? 11.877 5.007 -37.329 1.00 82.06 242 GLY A O 1
ATOM 1851 N N . LYS A 1 243 ? 12.447 7.169 -37.532 1.00 80.44 243 LYS A N 1
ATOM 1852 C CA . LYS A 1 243 ? 13.843 7.014 -37.048 1.00 80.44 243 LYS A CA 1
ATOM 1853 C C . LYS A 1 243 ? 14.066 7.443 -35.594 1.00 80.44 243 LYS A C 1
ATOM 1855 O O . LYS A 1 243 ? 15.165 7.263 -35.077 1.00 80.44 243 LYS A O 1
ATOM 1860 N N . GLY A 1 244 ? 13.026 7.937 -34.923 1.00 83.88 244 GLY A N 1
ATOM 1861 C CA . GLY A 1 244 ? 13.082 8.373 -33.530 1.00 83.88 244 GLY A CA 1
ATOM 1862 C C . GLY A 1 244 ? 13.529 9.821 -33.481 1.00 83.88 244 GLY A C 1
ATOM 1863 O O . GLY A 1 244 ? 14.723 10.091 -33.478 1.00 83.88 244 GLY A O 1
ATOM 1864 N N . ARG A 1 245 ? 12.560 10.738 -33.454 1.00 87.56 245 ARG A N 1
ATOM 1865 C CA . ARG A 1 245 ? 12.780 12.194 -33.500 1.00 87.56 245 ARG A CA 1
ATOM 1866 C C . ARG A 1 245 ? 12.458 12.887 -32.182 1.00 87.56 245 ARG A C 1
ATOM 1868 O O . ARG A 1 245 ? 13.028 13.920 -31.859 1.00 87.56 245 ARG A O 1
ATOM 1875 N N . PHE A 1 246 ? 11.615 12.270 -31.357 1.00 88.31 246 PHE A N 1
ATOM 1876 C CA . PHE A 1 246 ? 11.127 12.856 -30.114 1.00 88.31 246 PHE A CA 1
ATOM 1877 C C . PHE A 1 246 ? 11.488 12.014 -28.891 1.00 88.31 246 PHE A C 1
ATO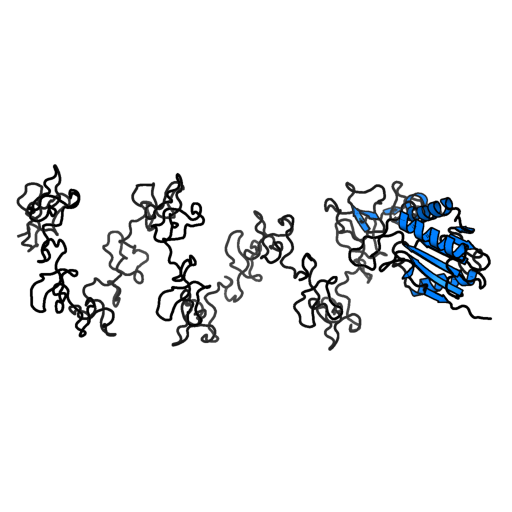M 1879 O O . PHE A 1 246 ? 11.644 10.791 -28.956 1.00 88.31 246 PHE A O 1
ATOM 1886 N N . CYS A 1 247 ? 11.636 12.662 -27.736 1.00 88.12 247 CYS A N 1
ATOM 1887 C CA . CYS A 1 247 ? 11.800 11.965 -26.462 1.00 88.12 247 CYS A CA 1
ATOM 1888 C C . CYS A 1 247 ? 10.444 11.549 -25.871 1.00 88.12 247 CYS A C 1
ATOM 1890 O O . CYS A 1 247 ? 9.387 11.974 -26.328 1.00 88.12 247 CYS A O 1
ATOM 1892 N N . SER A 1 248 ? 10.456 10.767 -24.789 1.00 85.81 248 SER A N 1
ATOM 1893 C CA . SER A 1 248 ? 9.220 10.308 -24.133 1.00 85.81 248 SER A CA 1
ATOM 1894 C C . SER A 1 248 ? 8.329 11.434 -23.599 1.00 85.81 248 SER A C 1
ATOM 1896 O O . SER A 1 248 ? 7.153 11.188 -23.360 1.00 85.81 248 SER A O 1
ATOM 1898 N N . ALA A 1 249 ? 8.891 12.624 -23.359 1.00 85.56 249 ALA A N 1
ATOM 1899 C CA . ALA A 1 249 ? 8.155 13.796 -22.887 1.00 85.56 249 ALA A CA 1
ATOM 1900 C C . ALA A 1 249 ? 7.567 14.639 -24.031 1.00 85.56 249 ALA A C 1
ATOM 1902 O O . ALA A 1 249 ? 6.617 15.371 -23.796 1.00 85.56 249 ALA A O 1
ATOM 1903 N N . HIS A 1 250 ? 8.110 14.523 -25.246 1.00 87.12 250 HIS A N 1
ATOM 1904 C CA . HIS A 1 250 ? 7.702 15.310 -26.419 1.00 87.12 250 HIS A CA 1
ATOM 1905 C C . HIS A 1 250 ? 7.084 14.435 -27.516 1.00 87.12 250 HIS A C 1
ATOM 1907 O O . HIS A 1 250 ? 7.051 14.820 -28.678 1.00 87.12 250 HIS A O 1
ATOM 1913 N N . LYS A 1 251 ? 6.620 13.234 -27.158 1.00 84.81 251 LYS A N 1
ATOM 1914 C CA . LYS A 1 251 ? 5.897 12.359 -28.079 1.00 84.81 251 LYS A CA 1
ATOM 1915 C C . LYS A 1 251 ? 4.427 12.788 -28.153 1.00 84.81 251 LYS A C 1
ATOM 1917 O O . LYS A 1 251 ? 3.823 13.065 -27.116 1.00 84.81 251 LYS A O 1
ATOM 1922 N N . SER A 1 252 ? 3.840 12.786 -29.346 1.00 83.06 252 SER A N 1
ATOM 1923 C CA . SER A 1 252 ? 2.384 12.873 -29.497 1.00 83.06 252 SER A CA 1
ATOM 1924 C C . SER A 1 252 ? 1.719 11.535 -29.134 1.00 83.06 252 SER A C 1
ATOM 1926 O O . SER A 1 252 ? 2.396 10.518 -28.946 1.00 83.06 252 SER A O 1
ATOM 1928 N N . ALA A 1 253 ? 0.387 11.517 -29.022 1.00 81.62 253 ALA A N 1
ATOM 1929 C CA . ALA A 1 253 ? -0.370 10.296 -28.724 1.00 81.62 253 ALA A CA 1
ATOM 1930 C C . ALA A 1 253 ? -0.181 9.195 -29.788 1.00 81.62 253 ALA A C 1
ATOM 1932 O O . ALA A 1 253 ? -0.244 8.012 -29.461 1.00 81.62 253 ALA A O 1
ATOM 1933 N N . GLU A 1 254 ? 0.109 9.587 -31.030 1.00 81.25 254 GLU A N 1
ATOM 1934 C CA . GLU A 1 254 ? 0.314 8.695 -32.180 1.00 81.25 254 GLU A CA 1
ATOM 1935 C C . GLU A 1 254 ? 1.773 8.231 -32.337 1.00 81.25 254 GLU A C 1
ATOM 1937 O O . GLU A 1 254 ? 2.066 7.330 -33.122 1.00 81.25 254 GLU A O 1
ATOM 1942 N N . MET A 1 255 ? 2.708 8.828 -31.590 1.00 85.00 255 MET A N 1
ATOM 1943 C CA . MET A 1 255 ? 4.127 8.489 -31.658 1.00 85.00 255 MET A CA 1
ATOM 1944 C C . MET A 1 255 ? 4.483 7.318 -30.738 1.00 85.00 255 MET A C 1
ATOM 1946 O O . MET A 1 255 ? 4.241 7.315 -29.523 1.00 85.00 255 MET A O 1
ATOM 1950 N N . ILE A 1 256 ? 5.179 6.348 -31.316 1.00 77.50 256 ILE A N 1
ATOM 1951 C CA . ILE A 1 256 ? 5.589 5.099 -30.685 1.00 77.50 256 ILE A CA 1
ATOM 1952 C C . ILE A 1 256 ? 7.108 5.024 -30.556 1.00 77.50 256 ILE A C 1
ATOM 1954 O O . ILE A 1 256 ? 7.843 5.730 -31.239 1.00 77.50 256 ILE A O 1
ATOM 1958 N N . ASN A 1 257 ? 7.612 4.180 -29.652 1.00 81.50 257 ASN A N 1
ATOM 1959 C CA . ASN A 1 257 ? 9.058 4.015 -29.494 1.00 81.50 257 ASN A CA 1
ATOM 1960 C C . ASN A 1 257 ? 9.622 3.221 -30.678 1.00 81.50 257 ASN A C 1
ATOM 1962 O O . ASN A 1 257 ? 9.419 2.007 -30.760 1.00 81.50 257 ASN A O 1
ATOM 1966 N N . VAL A 1 258 ? 10.333 3.889 -31.585 1.00 80.25 258 VAL A N 1
ATOM 1967 C CA . VAL A 1 258 ? 10.839 3.271 -32.814 1.00 80.25 258 VAL A CA 1
ATOM 1968 C C . VAL A 1 258 ? 12.254 2.717 -32.714 1.00 80.25 258 VAL A C 1
ATOM 1970 O O . VAL A 1 258 ? 12.624 1.861 -33.511 1.00 80.25 258 VAL A O 1
ATOM 1973 N N . VAL A 1 259 ? 13.005 3.135 -31.696 1.00 77.44 259 VAL A N 1
ATOM 1974 C CA . VAL A 1 259 ? 14.396 2.711 -31.467 1.00 77.44 259 VAL A CA 1
ATOM 1975 C C . VAL A 1 259 ? 14.469 1.391 -30.689 1.00 77.44 259 VAL A C 1
ATOM 1977 O O . VAL A 1 259 ? 15.382 0.586 -30.875 1.00 77.44 259 VAL A O 1
ATOM 1980 N N . SER A 1 260 ? 13.507 1.142 -29.799 1.00 75.88 260 SER A N 1
ATOM 1981 C CA . SER A 1 260 ? 13.481 -0.049 -28.948 1.00 75.88 260 SER A CA 1
ATOM 1982 C C . SER A 1 260 ? 12.788 -1.233 -29.622 1.00 75.88 260 SER A C 1
ATOM 1984 O O . SER A 1 260 ? 11.845 -1.065 -30.390 1.00 75.88 260 SER A O 1
ATOM 1986 N N . LYS A 1 261 ? 13.216 -2.459 -29.285 1.00 75.06 261 LYS A N 1
ATOM 1987 C CA . LYS A 1 261 ? 12.555 -3.691 -29.747 1.00 75.06 261 LYS A CA 1
ATOM 1988 C C . LYS A 1 261 ? 11.074 -3.688 -29.345 1.00 75.06 261 LYS A C 1
ATOM 1990 O O . LYS A 1 261 ? 10.763 -3.508 -28.165 1.00 75.06 261 LYS A O 1
ATOM 1995 N N . ARG A 1 262 ? 10.187 -3.958 -30.306 1.00 79.06 262 ARG A N 1
ATOM 1996 C CA . ARG A 1 262 ? 8.730 -4.013 -30.107 1.00 79.06 262 ARG A CA 1
ATOM 1997 C C . ARG A 1 262 ? 8.209 -5.441 -30.159 1.00 79.06 262 ARG A C 1
ATOM 1999 O O . ARG A 1 262 ? 8.905 -6.357 -30.586 1.00 79.06 262 ARG A O 1
ATOM 2006 N N . CYS A 1 263 ? 6.992 -5.615 -29.664 1.00 83.12 263 CYS A N 1
ATOM 2007 C CA . CYS A 1 263 ? 6.245 -6.842 -29.854 1.00 83.12 263 CYS A CA 1
ATOM 2008 C C . CYS A 1 263 ? 5.860 -6.973 -31.330 1.00 83.12 263 CYS A C 1
ATOM 2010 O O . CYS A 1 263 ? 5.332 -6.039 -31.916 1.00 83.12 263 CYS A O 1
ATOM 2012 N N . ASP A 1 264 ? 6.011 -8.162 -31.894 1.00 82.62 264 ASP A N 1
ATOM 2013 C CA . ASP A 1 264 ? 5.686 -8.492 -33.285 1.00 82.62 264 ASP A CA 1
ATOM 2014 C C . ASP A 1 264 ? 4.174 -8.537 -33.577 1.00 82.62 264 ASP A C 1
ATOM 2016 O O . ASP A 1 264 ? 3.748 -8.926 -34.662 1.00 82.62 264 ASP A O 1
ATOM 2020 N N . HIS A 1 265 ? 3.340 -8.162 -32.606 1.00 81.06 265 HIS A N 1
ATOM 2021 C CA . HIS A 1 265 ? 1.904 -8.029 -32.812 1.00 81.06 265 HIS A CA 1
ATOM 2022 C C . HIS A 1 265 ? 1.627 -6.646 -33.402 1.00 81.06 265 HIS A C 1
ATOM 2024 O O . HIS A 1 265 ? 2.179 -5.660 -32.903 1.00 81.06 265 HIS A O 1
ATOM 2030 N N . LYS A 1 266 ? 0.776 -6.569 -34.437 1.00 77.19 266 LYS A N 1
ATOM 2031 C CA . LYS A 1 266 ? 0.422 -5.296 -35.083 1.00 77.19 266 LYS A CA 1
ATOM 2032 C C . LYS A 1 266 ? -0.009 -4.272 -34.026 1.00 77.19 266 LYS A C 1
ATOM 2034 O O . LYS A 1 266 ? -0.795 -4.593 -33.139 1.00 77.19 266 LYS A O 1
ATOM 2039 N N . ASN A 1 267 ? 0.532 -3.059 -34.125 1.00 72.12 267 ASN A N 1
ATOM 2040 C CA . ASN A 1 267 ? 0.227 -1.925 -33.247 1.00 72.12 267 ASN A CA 1
ATOM 2041 C C . ASN A 1 267 ? 0.483 -2.184 -31.746 1.00 72.12 267 ASN A C 1
ATOM 2043 O O . ASN A 1 267 ? -0.231 -1.669 -30.888 1.00 72.12 267 ASN A O 1
ATOM 2047 N N . CYS A 1 268 ? 1.491 -2.998 -31.399 1.00 77.75 268 CYS A N 1
ATOM 2048 C CA . CYS A 1 268 ? 1.876 -3.229 -30.007 1.00 77.75 268 CYS A CA 1
ATOM 2049 C C . CYS A 1 268 ? 3.235 -2.615 -29.639 1.00 77.75 268 CYS A C 1
ATOM 2051 O O . CYS A 1 268 ? 4.292 -3.146 -29.978 1.00 77.75 268 CYS A O 1
ATOM 2053 N N . ASP A 1 269 ? 3.204 -1.592 -28.784 1.00 71.88 269 ASP A N 1
ATOM 2054 C CA . ASP A 1 269 ? 4.410 -0.880 -28.322 1.00 71.88 269 ASP A CA 1
ATOM 2055 C C . ASP A 1 269 ? 5.041 -1.471 -27.058 1.00 71.88 269 ASP A C 1
ATOM 2057 O O . ASP A 1 269 ? 5.986 -0.925 -26.482 1.00 71.88 269 ASP A O 1
ATOM 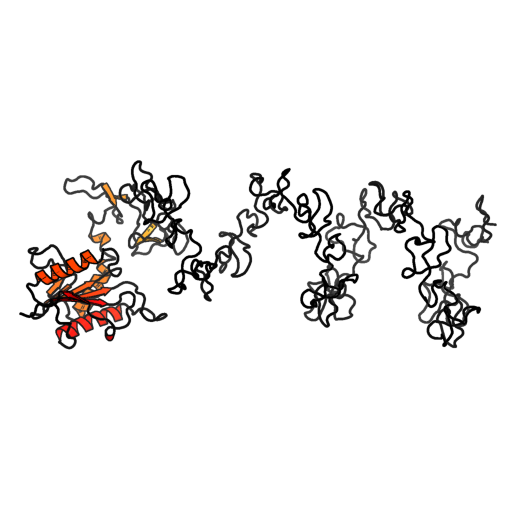2061 N N . LYS A 1 270 ? 4.510 -2.597 -26.572 1.00 80.00 270 LYS A N 1
ATOM 2062 C CA . LYS A 1 270 ? 5.058 -3.259 -25.389 1.00 80.00 270 LYS A CA 1
ATOM 2063 C C . LYS A 1 270 ? 6.346 -3.983 -25.761 1.00 80.00 270 LYS A C 1
ATOM 2065 O O . LYS A 1 270 ? 6.402 -4.712 -26.749 1.00 80.00 270 LYS A O 1
ATOM 2070 N N . PHE A 1 271 ? 7.344 -3.875 -24.890 1.00 72.94 271 PHE A N 1
ATOM 2071 C CA . PHE A 1 271 ? 8.584 -4.633 -25.020 1.00 72.94 271 PHE A CA 1
ATOM 2072 C C . PHE A 1 271 ? 8.317 -6.147 -25.094 1.00 72.94 271 PHE A C 1
ATOM 2074 O O . PHE A 1 271 ? 7.581 -6.682 -24.247 1.00 72.94 271 PHE A O 1
ATOM 2081 N N . PRO A 1 272 ? 8.931 -6.856 -26.057 1.00 82.62 272 PRO A N 1
ATOM 2082 C CA . PRO A 1 272 ? 8.816 -8.296 -26.154 1.00 82.62 272 PRO A CA 1
ATOM 2083 C C . PRO A 1 272 ? 9.580 -8.951 -24.997 1.00 82.62 272 PRO A C 1
ATOM 2085 O O . PRO A 1 272 ? 10.727 -8.621 -24.712 1.00 82.62 272 PRO A O 1
ATOM 2088 N N . LYS A 1 273 ? 8.918 -9.873 -24.297 1.00 83.00 273 LYS A N 1
ATOM 2089 C CA . LYS A 1 273 ? 9.476 -10.663 -23.181 1.00 83.00 273 LYS A CA 1
ATOM 2090 C C . LYS A 1 273 ? 9.354 -12.169 -23.410 1.00 83.00 273 LYS A C 1
ATOM 2092 O O . LYS A 1 273 ? 9.975 -12.951 -22.690 1.00 83.00 273 LYS A O 1
ATOM 2097 N N . PHE A 1 274 ? 8.544 -12.560 -24.389 1.00 83.50 274 PHE A N 1
ATOM 2098 C CA . PHE A 1 274 ? 8.154 -13.928 -24.677 1.00 83.50 274 PHE A CA 1
ATOM 2099 C C . PHE A 1 274 ? 8.574 -14.322 -26.091 1.00 83.50 274 PHE A C 1
ATOM 2101 O O . PHE A 1 274 ? 8.605 -13.495 -27.006 1.00 83.50 274 PHE A O 1
ATOM 2108 N N . GLY A 1 275 ? 8.919 -15.589 -26.264 1.00 84.06 275 GLY A N 1
ATOM 2109 C CA . GLY A 1 275 ? 9.295 -16.167 -27.547 1.00 84.06 275 GLY A CA 1
ATOM 2110 C C . GLY A 1 275 ? 9.370 -17.685 -27.463 1.00 84.06 275 GLY A C 1
ATOM 2111 O O . GLY A 1 275 ? 9.031 -18.281 -26.441 1.00 84.06 275 GLY A O 1
ATOM 2112 N N . TYR A 1 276 ? 9.811 -18.309 -28.545 1.00 80.50 276 TYR A N 1
ATOM 2113 C CA . TYR A 1 276 ? 9.914 -19.757 -28.646 1.00 80.50 276 TYR A CA 1
ATOM 2114 C C . TYR A 1 276 ? 11.249 -20.271 -28.107 1.00 80.50 276 TYR A C 1
ATOM 2116 O O . TYR A 1 276 ? 12.225 -19.529 -27.960 1.00 80.50 276 TYR A O 1
ATOM 2124 N N . SER A 1 277 ? 11.296 -21.563 -27.782 1.00 68.81 277 SER A N 1
ATOM 2125 C CA . SER A 1 277 ? 12.533 -22.203 -27.340 1.00 68.81 277 SER A CA 1
ATOM 2126 C C . SER A 1 277 ? 13.628 -22.067 -28.403 1.00 68.81 277 SER A C 1
ATOM 2128 O O . SER A 1 277 ? 13.407 -22.381 -29.567 1.00 68.81 277 SER A O 1
ATOM 2130 N N . GLY A 1 278 ? 14.794 -21.538 -28.018 1.00 66.44 278 GLY A N 1
ATOM 2131 C CA . GLY A 1 278 ? 15.914 -21.287 -28.935 1.00 66.44 278 GLY A CA 1
ATOM 2132 C C . GLY A 1 278 ? 15.794 -20.034 -29.817 1.00 66.44 278 GLY A C 1
ATOM 2133 O O . GLY A 1 278 ? 16.747 -19.719 -30.527 1.00 66.44 278 GLY A O 1
ATOM 2134 N N . SER A 1 279 ? 14.683 -19.287 -29.766 1.00 72.38 279 SER A N 1
ATOM 2135 C CA . SER A 1 279 ? 14.514 -18.031 -30.511 1.00 72.38 279 SER A CA 1
ATOM 2136 C C . SER A 1 279 ? 14.755 -16.795 -29.637 1.00 72.38 279 SER A C 1
ATOM 2138 O O . SER A 1 279 ? 14.863 -16.890 -28.418 1.00 72.38 279 SER A O 1
ATOM 2140 N N . ARG A 1 280 ? 14.804 -15.607 -30.259 1.00 71.38 280 ARG A N 1
ATOM 2141 C CA . ARG A 1 280 ? 14.743 -14.316 -29.546 1.00 71.38 280 ARG A CA 1
ATOM 2142 C C . ARG A 1 280 ? 13.324 -14.008 -29.061 1.00 71.38 280 ARG A C 1
ATOM 2144 O O . ARG A 1 280 ? 12.355 -14.561 -29.586 1.00 71.38 280 ARG A O 1
ATOM 2151 N N . GLU A 1 281 ? 13.206 -13.100 -28.101 1.00 80.12 281 GLU A N 1
ATOM 2152 C CA . GLU A 1 281 ? 11.940 -12.512 -27.666 1.00 80.12 281 GLU A CA 1
ATOM 2153 C C . GLU A 1 281 ? 11.266 -11.732 -28.805 1.00 80.12 281 GLU A C 1
ATOM 2155 O O . GLU A 1 281 ? 11.887 -10.880 -29.438 1.00 80.12 281 GLU A O 1
ATOM 2160 N N . ARG A 1 282 ? 9.995 -12.053 -29.080 1.00 84.81 282 ARG A N 1
ATOM 2161 C CA . ARG A 1 282 ? 9.180 -11.442 -30.148 1.00 84.81 282 ARG A CA 1
ATOM 2162 C C . ARG A 1 282 ? 7.833 -10.920 -29.649 1.00 84.81 282 ARG A C 1
ATOM 2164 O O . ARG A 1 282 ? 7.249 -10.059 -30.283 1.00 84.81 282 ARG A O 1
ATOM 2171 N N . PHE A 1 283 ? 7.333 -11.381 -28.501 1.00 85.88 283 PHE A N 1
ATOM 2172 C CA . PHE A 1 283 ? 5.984 -11.044 -28.036 1.00 85.88 283 PHE A CA 1
ATOM 2173 C C . PHE A 1 283 ? 5.968 -10.492 -26.613 1.00 85.88 283 PHE A C 1
ATOM 2175 O O . PHE A 1 283 ? 6.772 -10.879 -25.765 1.00 85.88 283 PHE A O 1
ATOM 2182 N N . CYS A 1 284 ? 5.067 -9.556 -26.327 1.00 85.75 284 CYS A N 1
ATOM 2183 C CA . CYS A 1 284 ? 4.866 -9.016 -24.984 1.00 85.75 284 CYS A CA 1
ATOM 2184 C C . CYS A 1 284 ? 3.945 -9.921 -24.147 1.00 85.75 284 CYS A C 1
ATOM 2186 O O . CYS A 1 284 ? 3.398 -10.901 -24.642 1.00 85.75 284 CYS A O 1
ATOM 2188 N N . ALA A 1 285 ? 3.746 -9.587 -22.867 1.00 83.38 285 ALA A N 1
ATOM 2189 C CA . ALA A 1 285 ? 2.938 -10.408 -21.958 1.00 83.38 285 ALA A CA 1
ATOM 2190 C C . ALA A 1 285 ? 1.476 -10.576 -22.400 1.00 83.38 285 ALA A C 1
ATOM 2192 O O . ALA A 1 285 ? 0.914 -11.644 -22.194 1.00 83.38 285 ALA A O 1
ATOM 2193 N N . SER A 1 286 ? 0.879 -9.553 -23.023 1.00 83.75 286 SER A N 1
ATOM 2194 C CA . SER A 1 286 ? -0.501 -9.631 -23.520 1.00 83.75 286 SER A CA 1
ATOM 2195 C C . SER A 1 286 ? -0.634 -10.390 -24.840 1.00 83.75 286 SER A C 1
ATOM 2197 O O . SER A 1 286 ? -1.727 -10.820 -25.167 1.00 83.75 286 SER A O 1
ATOM 2199 N N . HIS A 1 287 ? 0.460 -10.579 -25.583 1.00 85.75 287 HIS A N 1
ATOM 2200 C CA . HIS A 1 287 ? 0.474 -11.310 -26.859 1.00 85.75 287 HIS A CA 1
ATOM 2201 C C . HIS A 1 287 ? 1.259 -12.623 -26.760 1.00 85.75 287 HIS A C 1
ATOM 2203 O O . HIS A 1 287 ? 1.730 -13.162 -27.761 1.00 85.75 287 HIS A O 1
ATOM 2209 N N . LYS A 1 288 ? 1.419 -13.131 -25.534 1.00 82.56 288 LYS A N 1
ATOM 2210 C CA . LYS A 1 288 ? 2.031 -14.423 -25.250 1.00 82.56 288 LYS A CA 1
ATOM 2211 C C . LYS A 1 288 ? 1.058 -15.531 -25.664 1.00 82.56 288 LYS A C 1
ATOM 2213 O O . LYS A 1 288 ? -0.018 -15.643 -25.083 1.00 82.56 288 LYS A O 1
ATOM 2218 N N . LYS A 1 289 ? 1.455 -16.381 -26.610 1.00 83.19 289 LYS A N 1
ATOM 2219 C CA . LYS A 1 289 ? 0.734 -17.626 -26.911 1.00 83.19 289 LYS A CA 1
ATOM 2220 C C . LYS A 1 289 ? 1.054 -18.715 -25.866 1.00 83.19 289 LYS A C 1
ATOM 2222 O O . LYS A 1 289 ? 2.092 -18.616 -25.204 1.00 83.19 289 LYS A O 1
ATOM 2227 N N . PRO A 1 290 ? 0.187 -19.728 -25.669 1.00 77.00 290 PRO A N 1
ATOM 2228 C CA . PRO A 1 290 ? 0.363 -20.746 -24.621 1.00 77.00 290 PRO A CA 1
ATOM 2229 C C . PRO A 1 290 ? 1.717 -21.473 -24.668 1.00 77.00 290 PRO A C 1
ATOM 2231 O O . PRO A 1 290 ? 2.293 -21.779 -23.628 1.00 77.00 290 PRO A O 1
ATOM 2234 N N . ASP A 1 291 ? 2.242 -21.663 -25.874 1.00 77.50 291 ASP A N 1
ATOM 2235 C CA . ASP A 1 291 ? 3.510 -22.308 -26.228 1.00 77.50 291 ASP A CA 1
ATOM 2236 C C . ASP A 1 291 ? 4.751 -21.394 -26.105 1.00 77.50 291 ASP A C 1
ATOM 2238 O O . ASP A 1 291 ? 5.886 -21.852 -26.251 1.00 77.50 291 ASP A O 1
ATOM 2242 N N . MET A 1 292 ? 4.576 -20.098 -25.819 1.00 78.56 292 MET A N 1
ATOM 2243 C CA . MET A 1 292 ? 5.677 -19.139 -25.700 1.00 78.56 292 MET A CA 1
ATOM 2244 C C . MET A 1 292 ? 6.226 -19.048 -24.273 1.00 78.56 292 MET A C 1
ATOM 2246 O O . MET A 1 292 ? 5.498 -18.927 -23.285 1.00 78.56 292 MET A O 1
ATOM 2250 N N . LEU A 1 293 ? 7.550 -18.994 -24.161 1.00 70.81 293 LEU A N 1
ATOM 2251 C CA . LEU A 1 293 ? 8.295 -18.946 -22.906 1.00 70.81 293 LEU A CA 1
ATOM 2252 C C . LEU A 1 293 ? 8.813 -17.532 -22.627 1.00 70.81 293 LEU A C 1
ATOM 2254 O O . LEU A 1 293 ? 9.109 -16.774 -23.548 1.00 70.81 293 LEU A O 1
ATOM 2258 N N . GLY A 1 294 ? 8.960 -17.171 -21.350 1.00 73.38 294 GLY A N 1
ATOM 2259 C CA . GLY A 1 294 ? 9.617 -15.922 -20.953 1.00 73.38 294 GLY A CA 1
ATOM 2260 C C . GLY A 1 294 ? 11.134 -16.036 -21.118 1.00 73.38 294 GLY A C 1
ATOM 2261 O O . GLY A 1 294 ? 11.780 -16.730 -20.341 1.00 73.38 294 GLY A O 1
ATOM 2262 N N . LEU A 1 295 ? 11.713 -15.355 -22.109 1.00 67.94 295 LEU A N 1
ATOM 2263 C CA . LEU A 1 295 ? 13.131 -15.511 -22.481 1.00 67.94 295 LEU A CA 1
ATOM 2264 C C . LEU A 1 295 ? 14.086 -14.588 -21.704 1.00 67.94 295 LEU A C 1
ATOM 2266 O O . LEU A 1 295 ? 15.301 -14.691 -21.843 1.00 67.94 295 LEU A O 1
ATOM 2270 N N . TYR A 1 296 ? 13.547 -13.710 -20.854 1.00 64.56 296 TYR A N 1
ATOM 2271 C CA . TYR A 1 296 ? 14.323 -12.738 -20.078 1.00 64.56 296 TYR A CA 1
ATOM 2272 C C . TYR A 1 296 ? 15.001 -13.321 -18.825 1.00 64.56 296 TYR A C 1
ATOM 2274 O O . TYR A 1 296 ? 15.849 -12.653 -18.236 1.00 64.56 296 TYR A O 1
ATOM 2282 N N . GLN A 1 297 ? 14.638 -14.535 -18.388 1.00 63.22 297 GLN A N 1
ATOM 2283 C CA . GLN A 1 297 ? 15.283 -15.191 -17.245 1.00 63.22 297 GLN A CA 1
ATOM 2284 C C . GLN A 1 297 ? 16.020 -16.449 -17.689 1.00 63.22 297 GLN A C 1
ATOM 2286 O O . GLN A 1 297 ? 15.505 -17.259 -18.457 1.00 63.22 297 GLN A O 1
ATOM 2291 N N . SER A 1 298 ? 17.251 -16.606 -17.205 1.00 65.12 298 SER A N 1
ATOM 2292 C CA . SER A 1 298 ? 18.090 -17.751 -17.540 1.00 65.12 298 SER A CA 1
ATOM 2293 C C . SER A 1 298 ? 17.433 -19.067 -17.098 1.00 65.12 298 SER A C 1
ATOM 2295 O O . SER A 1 298 ? 16.829 -19.140 -16.027 1.00 65.12 298 SER A O 1
ATOM 2297 N N . ARG A 1 299 ? 17.528 -20.109 -17.928 1.00 74.44 299 ARG 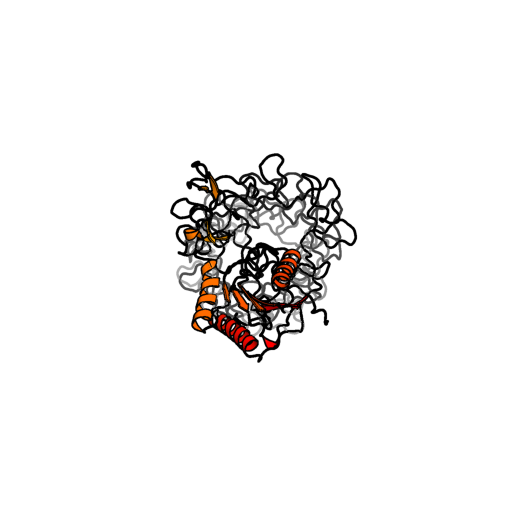A N 1
ATOM 2298 C CA . ARG A 1 299 ? 16.847 -21.397 -17.711 1.00 74.44 299 ARG A CA 1
ATOM 2299 C C . ARG A 1 299 ? 17.608 -22.314 -16.766 1.00 74.44 299 ARG A C 1
ATOM 2301 O O . ARG A 1 299 ? 18.826 -22.186 -16.619 1.00 74.44 299 ARG A O 1
ATOM 2308 N N . CYS A 1 300 ? 16.874 -23.232 -16.144 1.00 79.25 300 CYS A N 1
ATOM 2309 C CA . CYS A 1 300 ? 17.436 -24.342 -15.391 1.00 79.25 300 CYS A CA 1
ATOM 2310 C C . CYS A 1 300 ? 18.461 -25.104 -16.243 1.00 79.25 300 CYS A C 1
ATOM 2312 O O . CYS A 1 300 ? 18.258 -25.320 -17.434 1.00 79.25 300 CYS A O 1
ATOM 2314 N N . ARG A 1 301 ? 19.565 -25.525 -15.624 1.00 81.69 301 ARG A N 1
ATOM 2315 C CA . ARG A 1 301 ? 20.610 -26.320 -16.275 1.00 81.69 301 ARG A CA 1
ATOM 2316 C C . ARG A 1 301 ? 20.147 -27.740 -16.630 1.00 81.69 301 ARG A C 1
ATOM 2318 O O . ARG A 1 301 ? 20.792 -28.391 -17.446 1.00 81.69 301 ARG A O 1
ATOM 2325 N N . PHE A 1 302 ? 19.055 -28.216 -16.032 1.00 78.50 302 PHE A N 1
ATOM 2326 C CA . PHE A 1 302 ? 18.507 -29.543 -16.297 1.00 78.50 302 PHE A CA 1
ATOM 2327 C C . PHE A 1 302 ? 17.951 -29.644 -17.728 1.00 78.50 302 PHE A C 1
ATOM 2329 O O . PHE A 1 302 ? 17.189 -28.779 -18.171 1.00 78.50 302 PHE A O 1
ATOM 2336 N N . LYS A 1 303 ? 18.342 -30.694 -18.461 1.00 71.44 303 LYS A N 1
ATOM 2337 C CA . LYS A 1 303 ? 17.957 -30.896 -19.867 1.00 71.44 303 LYS A CA 1
ATOM 2338 C C . LYS A 1 303 ? 16.434 -31.025 -19.979 1.00 71.44 303 LYS A C 1
ATOM 2340 O O . LYS A 1 303 ? 15.829 -31.803 -19.255 1.00 71.44 303 LYS A O 1
ATOM 2345 N N . GLY A 1 304 ? 15.823 -30.253 -20.879 1.00 72.12 304 GLY A N 1
ATOM 2346 C CA . GLY A 1 304 ? 14.366 -30.243 -21.076 1.00 72.12 304 GLY A CA 1
ATOM 2347 C C . GLY A 1 304 ? 13.577 -29.438 -20.035 1.00 72.12 304 GLY A C 1
ATOM 2348 O O . GLY A 1 304 ? 12.354 -29.418 -20.092 1.00 72.12 304 GLY A O 1
ATOM 2349 N N . CYS A 1 305 ? 14.240 -28.753 -19.095 1.00 74.06 305 CYS A N 1
ATOM 2350 C CA . CYS A 1 305 ? 13.559 -27.913 -18.116 1.00 74.06 305 CYS A CA 1
ATOM 2351 C C . CYS A 1 305 ? 13.502 -26.446 -18.565 1.00 74.06 305 CYS A C 1
ATOM 2353 O O . CYS A 1 305 ? 14.510 -25.739 -18.563 1.00 74.06 305 CYS A O 1
ATOM 2355 N N . ASP A 1 306 ? 12.295 -25.957 -18.854 1.00 70.00 306 ASP A N 1
ATOM 2356 C CA . ASP A 1 306 ? 12.059 -24.552 -19.215 1.00 70.00 306 ASP A CA 1
ATOM 2357 C C . ASP A 1 306 ? 11.797 -23.633 -18.015 1.00 70.00 306 ASP A C 1
ATOM 2359 O O . ASP A 1 306 ? 11.590 -22.425 -18.167 1.00 70.00 306 ASP A O 1
ATOM 2363 N N . ALA A 1 307 ? 11.841 -24.176 -16.797 1.00 74.38 307 ALA A N 1
ATOM 2364 C CA . ALA A 1 307 ? 11.698 -23.374 -15.596 1.00 74.38 307 ALA A CA 1
ATOM 2365 C C . ALA A 1 307 ? 12.911 -22.451 -15.407 1.00 74.38 307 ALA A C 1
ATOM 2367 O O . ALA A 1 307 ? 14.069 -22.819 -15.621 1.00 74.38 307 ALA A O 1
ATOM 2368 N N . THR A 1 308 ? 12.641 -21.235 -14.948 1.00 73.25 308 THR A N 1
ATOM 2369 C CA . THR A 1 308 ? 13.667 -20.256 -14.598 1.00 73.25 308 THR A CA 1
ATOM 2370 C C . THR A 1 308 ? 14.632 -20.791 -13.539 1.00 73.25 308 THR A C 1
ATOM 2372 O O . THR A 1 308 ? 14.195 -21.287 -12.496 1.00 73.25 308 THR A O 1
ATOM 2375 N N . ARG A 1 309 ? 15.941 -20.590 -13.742 1.00 81.06 309 ARG A N 1
ATOM 2376 C CA . ARG A 1 309 ? 16.949 -20.861 -12.713 1.00 81.06 309 ARG A CA 1
ATOM 2377 C C . ARG A 1 309 ? 16.951 -19.774 -11.634 1.00 81.06 309 ARG A C 1
ATOM 2379 O O . ARG A 1 309 ? 17.068 -18.588 -11.933 1.00 81.06 309 ARG A O 1
ATOM 2386 N N . ARG A 1 310 ? 16.832 -20.185 -10.374 1.00 83.94 310 ARG A N 1
ATOM 2387 C CA . ARG A 1 310 ? 16.875 -19.319 -9.183 1.00 83.94 310 ARG A CA 1
ATOM 2388 C C . ARG A 1 310 ? 17.813 -19.842 -8.097 1.00 83.94 310 ARG A C 1
ATOM 2390 O O . ARG A 1 310 ? 18.291 -19.056 -7.293 1.00 83.94 310 ARG A O 1
ATOM 2397 N N . TYR A 1 311 ? 18.106 -21.138 -8.117 1.00 85.25 311 TYR A N 1
ATOM 2398 C CA . TYR A 1 311 ? 18.797 -21.846 -7.051 1.00 85.25 311 TYR A CA 1
ATOM 2399 C C . TYR A 1 311 ? 20.225 -22.216 -7.447 1.00 85.25 311 TYR A C 1
ATOM 2401 O O . TYR A 1 311 ? 20.482 -22.566 -8.607 1.00 85.25 311 TYR A O 1
ATOM 2409 N N . ALA A 1 312 ? 21.140 -22.111 -6.489 1.00 86.81 312 ALA A N 1
ATOM 2410 C CA . ALA A 1 312 ? 22.515 -22.602 -6.551 1.00 86.81 312 ALA A CA 1
ATOM 2411 C C . ALA A 1 312 ? 23.092 -22.701 -5.129 1.00 86.81 312 ALA A C 1
ATOM 2413 O O . ALA A 1 312 ? 22.405 -22.374 -4.159 1.00 86.81 312 ALA A O 1
ATOM 2414 N N . LEU A 1 313 ? 24.334 -23.167 -5.013 1.00 82.00 313 LEU A N 1
ATOM 2415 C CA . LEU A 1 313 ? 25.082 -23.086 -3.761 1.00 82.00 313 LEU A CA 1
ATOM 2416 C C . LEU A 1 313 ? 25.423 -21.622 -3.443 1.00 82.00 313 LEU A C 1
ATOM 2418 O O . LEU A 1 313 ? 25.460 -20.769 -4.335 1.00 82.00 313 LEU A O 1
ATOM 2422 N N . GLU A 1 314 ? 25.641 -21.328 -2.164 1.00 73.75 314 GLU A N 1
ATOM 2423 C CA . GLU A 1 314 ? 25.988 -19.985 -1.701 1.00 73.75 314 GLU A CA 1
ATOM 2424 C C . GLU A 1 314 ? 27.269 -19.483 -2.394 1.00 73.75 314 GLU A C 1
ATOM 2426 O O . GLU A 1 314 ? 28.244 -20.216 -2.538 1.00 73.75 314 GLU A O 1
ATOM 2431 N N . GLY A 1 315 ? 27.236 -18.251 -2.916 1.00 71.50 315 GLY A N 1
ATOM 2432 C CA . GLY A 1 315 ? 28.329 -17.668 -3.709 1.00 71.50 315 GLY A CA 1
ATOM 2433 C C . GLY A 1 315 ? 28.345 -18.037 -5.202 1.00 71.50 315 GLY A C 1
ATOM 2434 O O . GLY A 1 315 ? 29.057 -17.397 -5.977 1.00 71.50 315 GLY A O 1
ATOM 2435 N N . GLU A 1 316 ? 27.536 -18.998 -5.656 1.00 79.94 316 GLU A N 1
ATOM 2436 C CA . GLU A 1 316 ? 27.466 -19.372 -7.071 1.00 79.94 316 GLU A CA 1
ATOM 2437 C C . GLU A 1 316 ? 26.359 -18.638 -7.848 1.00 79.94 316 GLU A C 1
ATOM 2439 O O . GLU A 1 316 ? 25.322 -18.235 -7.321 1.00 79.94 316 GLU A O 1
ATOM 2444 N N . ALA A 1 317 ? 26.533 -18.522 -9.169 1.00 75.31 317 ALA A N 1
ATOM 2445 C CA . ALA A 1 317 ? 25.463 -18.062 -10.052 1.00 75.31 317 ALA A CA 1
ATOM 2446 C C . ALA A 1 317 ? 24.300 -19.069 -10.079 1.00 75.31 317 ALA A C 1
ATOM 2448 O O . ALA A 1 317 ? 24.530 -20.278 -10.090 1.00 75.31 317 ALA A O 1
ATOM 2449 N N . SER A 1 318 ? 23.055 -18.583 -10.181 1.00 82.44 318 SER A N 1
ATOM 2450 C CA . SER A 1 318 ? 21.865 -19.442 -10.255 1.00 82.44 318 SER A CA 1
ATOM 2451 C C . SER A 1 318 ? 21.997 -20.473 -11.383 1.00 82.44 318 SER A C 1
ATOM 2453 O O . SER A 1 318 ? 22.343 -20.128 -12.514 1.00 82.44 318 SER A O 1
ATOM 2455 N N . LYS A 1 319 ? 21.732 -21.749 -11.089 1.00 86.12 319 LYS A N 1
ATOM 2456 C CA . LYS A 1 319 ? 21.883 -22.873 -12.036 1.00 86.12 319 LYS A CA 1
ATOM 2457 C C . LYS A 1 319 ? 20.591 -23.672 -12.196 1.00 86.12 319 LYS A C 1
ATOM 2459 O O . LYS A 1 319 ? 20.309 -24.125 -13.303 1.00 86.12 319 LYS A O 1
ATOM 2464 N N . PHE A 1 320 ? 19.768 -23.778 -11.153 1.00 86.62 320 PHE A N 1
ATOM 2465 C CA . PHE A 1 320 ? 18.617 -24.684 -11.117 1.00 86.62 320 PHE A CA 1
ATOM 2466 C C . PHE A 1 320 ? 17.300 -23.981 -10.786 1.00 86.62 320 PHE A C 1
ATOM 2468 O O . PHE A 1 320 ? 17.284 -22.902 -10.193 1.00 86.62 320 PHE A O 1
ATOM 2475 N N . CYS A 1 321 ? 16.173 -24.558 -11.202 1.00 86.81 321 CYS A N 1
ATOM 2476 C CA . CYS A 1 321 ? 14.842 -24.109 -10.788 1.00 86.81 321 CYS A CA 1
ATOM 2477 C C . CYS A 1 321 ? 14.448 -24.726 -9.436 1.00 86.81 321 CYS A C 1
ATOM 2479 O O . CYS A 1 321 ? 15.153 -25.581 -8.915 1.00 86.81 321 CYS A O 1
ATOM 2481 N N . ALA A 1 322 ? 13.302 -24.318 -8.883 1.00 84.62 322 ALA A N 1
ATOM 2482 C CA . ALA A 1 322 ? 12.820 -24.834 -7.597 1.00 84.62 322 ALA A CA 1
ATOM 2483 C C . ALA A 1 322 ? 12.616 -26.360 -7.586 1.00 84.62 322 ALA A C 1
ATOM 2485 O O . ALA A 1 322 ? 12.832 -26.979 -6.555 1.00 84.62 322 ALA A O 1
ATOM 2486 N N . ALA A 1 323 ? 12.228 -26.950 -8.722 1.00 84.75 323 ALA A N 1
ATOM 2487 C CA . ALA A 1 323 ? 12.017 -28.394 -8.853 1.00 84.75 323 ALA A CA 1
ATOM 2488 C C . ALA A 1 323 ? 13.324 -29.195 -8.984 1.00 84.75 323 ALA A C 1
ATOM 2490 O O . ALA A 1 323 ? 13.332 -30.390 -8.738 1.00 84.75 323 ALA A O 1
ATOM 2491 N N . HIS A 1 324 ? 14.424 -28.544 -9.374 1.00 86.69 324 HIS A N 1
ATOM 2492 C CA . HIS A 1 324 ? 15.721 -29.189 -9.602 1.00 86.69 324 HIS A CA 1
ATOM 2493 C C . HIS A 1 324 ? 16.801 -28.667 -8.646 1.00 86.69 324 HIS A C 1
ATOM 2495 O O . HIS A 1 324 ? 17.988 -28.738 -8.960 1.00 86.69 324 HIS A O 1
ATOM 2501 N N . LYS A 1 325 ? 16.399 -28.084 -7.511 1.00 84.38 325 LYS A N 1
ATOM 2502 C CA . LYS A 1 325 ? 17.328 -27.695 -6.447 1.00 84.38 325 LYS A CA 1
ATOM 2503 C C . LYS A 1 325 ? 17.680 -28.939 -5.624 1.00 84.38 325 LYS A C 1
ATOM 2505 O O . LYS A 1 325 ? 16.790 -29.744 -5.360 1.00 84.38 325 LYS A O 1
ATOM 2510 N N . SER A 1 326 ? 18.925 -29.070 -5.177 1.00 82.69 326 SER A N 1
ATOM 2511 C CA . SER A 1 326 ? 19.224 -29.949 -4.040 1.00 82.69 326 SER A CA 1
ATOM 2512 C C . SER A 1 326 ? 18.824 -29.261 -2.728 1.00 82.69 326 SER A C 1
ATOM 2514 O O . SER A 1 326 ? 18.484 -28.069 -2.713 1.00 82.69 326 SER A O 1
ATOM 2516 N N . ASP A 1 327 ? 18.829 -29.996 -1.620 1.00 81.06 327 ASP A N 1
ATOM 2517 C CA . ASP A 1 327 ? 18.457 -29.440 -0.314 1.00 81.06 327 ASP A CA 1
ATOM 2518 C C . ASP A 1 327 ? 19.426 -28.354 0.167 1.00 81.06 327 ASP A C 1
ATOM 2520 O O . ASP A 1 327 ? 18.984 -27.359 0.746 1.00 81.06 327 ASP A O 1
ATOM 2524 N N . ASP A 1 328 ? 20.696 -28.452 -0.226 1.00 82.31 328 ASP A N 1
ATOM 2525 C CA . ASP A 1 328 ? 21.746 -27.482 0.107 1.00 82.31 328 ASP A CA 1
ATOM 2526 C C . ASP A 1 328 ? 21.721 -26.211 -0.763 1.00 82.31 328 ASP A C 1
ATOM 2528 O O . ASP A 1 328 ? 22.452 -25.254 -0.508 1.00 82.31 328 ASP A O 1
ATOM 2532 N N . MET A 1 329 ? 20.889 -26.165 -1.811 1.00 83.69 329 MET A N 1
ATOM 2533 C CA . MET A 1 329 ? 20.813 -25.012 -2.714 1.00 83.69 329 MET A CA 1
ATOM 2534 C C . MET A 1 329 ? 19.822 -23.949 -2.229 1.00 83.69 329 MET A C 1
ATOM 2536 O O . MET A 1 329 ? 18.642 -24.215 -1.973 1.00 83.69 329 MET A O 1
ATOM 2540 N N . VAL A 1 330 ? 20.277 -22.696 -2.223 1.00 79.62 330 VAL A N 1
ATOM 2541 C CA . VAL A 1 330 ? 19.502 -21.512 -1.830 1.00 79.62 330 VAL A CA 1
ATOM 2542 C C . VAL A 1 330 ? 19.092 -20.681 -3.048 1.00 79.62 330 VAL A C 1
ATOM 2544 O O . VAL A 1 330 ? 19.689 -20.768 -4.120 1.00 79.62 330 VAL A O 1
ATOM 2547 N N . ASP A 1 331 ? 18.043 -19.868 -2.904 1.00 82.94 331 ASP A N 1
ATOM 2548 C CA . ASP A 1 331 ? 17.609 -18.919 -3.938 1.00 82.94 331 ASP A CA 1
ATOM 2549 C C . ASP A 1 331 ? 18.589 -17.733 -4.010 1.00 82.94 331 ASP A C 1
ATOM 2551 O O . ASP A 1 331 ? 18.385 -16.703 -3.370 1.00 82.94 331 ASP A O 1
ATOM 2555 N N . VAL A 1 332 ? 19.654 -17.878 -4.804 1.00 77.81 332 VAL A N 1
ATOM 2556 C CA . VAL A 1 332 ? 20.719 -16.870 -4.977 1.00 77.81 332 VAL A CA 1
ATOM 2557 C C . VAL A 1 332 ? 20.271 -15.636 -5.771 1.00 77.81 332 VAL A C 1
ATOM 2559 O O . VAL A 1 332 ? 21.029 -14.682 -5.928 1.00 77.81 332 VAL A O 1
ATOM 2562 N N . THR A 1 333 ? 19.041 -15.625 -6.304 1.00 73.81 333 THR A N 1
ATOM 2563 C CA . THR A 1 333 ? 18.498 -14.444 -7.000 1.00 73.81 333 THR A CA 1
ATOM 2564 C C . THR A 1 333 ? 17.920 -13.404 -6.048 1.00 73.81 333 THR A C 1
ATOM 2566 O O . THR A 1 333 ? 17.735 -12.247 -6.434 1.00 73.81 333 THR A O 1
ATOM 2569 N N . LYS A 1 334 ? 17.638 -13.791 -4.802 1.00 75.75 334 LYS A N 1
ATOM 2570 C CA . LYS A 1 334 ? 17.158 -12.887 -3.761 1.00 75.75 334 LYS A CA 1
ATOM 2571 C C . LYS A 1 334 ? 18.324 -12.434 -2.901 1.00 75.75 334 LYS A C 1
ATOM 2573 O O . LYS A 1 334 ? 19.069 -13.251 -2.381 1.00 75.75 334 LYS A O 1
ATOM 2578 N N . GLN A 1 335 ? 18.440 -11.124 -2.701 1.00 72.25 335 GLN A N 1
ATOM 2579 C CA . GLN A 1 335 ? 19.367 -10.610 -1.701 1.00 72.25 335 GLN A CA 1
ATOM 2580 C C . GLN A 1 335 ? 18.867 -10.953 -0.299 1.00 72.25 335 GLN A C 1
ATOM 2582 O O . GLN A 1 335 ? 17.730 -10.623 0.056 1.00 72.25 335 GLN A O 1
ATOM 2587 N N . LEU A 1 336 ? 19.723 -11.640 0.453 1.00 83.12 336 LEU A N 1
ATOM 2588 C CA . LEU A 1 336 ? 19.532 -11.993 1.853 1.00 83.12 336 LEU A CA 1
ATOM 2589 C C . LEU A 1 336 ? 20.051 -10.869 2.756 1.00 83.12 336 LEU A C 1
ATOM 2591 O O . LEU A 1 336 ? 20.612 -9.881 2.289 1.00 83.12 336 LEU A O 1
ATOM 2595 N N . CYS A 1 337 ? 19.780 -10.988 4.051 1.00 83.06 337 CYS A N 1
ATOM 2596 C CA . CYS A 1 337 ? 20.317 -10.087 5.058 1.00 83.06 337 CYS A CA 1
ATOM 2597 C C . CYS A 1 337 ? 21.850 -10.155 5.050 1.00 83.06 337 CYS A C 1
ATOM 2599 O O . CYS A 1 337 ? 22.398 -11.246 5.120 1.00 83.06 337 CYS A O 1
ATOM 2601 N N . GLU A 1 338 ? 22.531 -9.009 5.069 1.00 85.44 338 GLU A N 1
ATOM 2602 C CA . GLU A 1 338 ? 24.004 -8.904 5.083 1.00 85.44 338 GLU A CA 1
ATOM 2603 C C . GLU A 1 338 ? 24.655 -9.377 6.402 1.00 85.44 338 GLU A C 1
ATOM 2605 O O . GLU A 1 338 ? 25.844 -9.185 6.619 1.00 85.44 338 GLU A O 1
ATOM 2610 N N . HIS A 1 339 ? 23.884 -9.981 7.308 1.00 83.81 339 HIS A N 1
ATOM 2611 C CA . HIS A 1 339 ? 24.426 -10.568 8.529 1.00 83.81 339 HIS A CA 1
ATOM 2612 C C . HIS A 1 339 ? 24.799 -12.020 8.248 1.00 83.81 339 HIS A C 1
ATOM 2614 O O . HIS A 1 339 ? 23.968 -12.753 7.701 1.00 83.81 339 HIS A O 1
ATOM 2620 N N . GLU A 1 340 ? 26.006 -12.428 8.635 1.00 82.19 340 GLU A N 1
ATOM 2621 C CA . GLU A 1 340 ? 26.523 -13.765 8.340 1.00 82.19 340 GLU A CA 1
ATOM 2622 C C . GLU A 1 340 ? 25.555 -14.870 8.792 1.00 82.19 340 GLU A C 1
ATOM 2624 O O . GLU A 1 340 ? 24.948 -14.811 9.864 1.00 82.19 340 GLU A O 1
ATOM 2629 N N . GLY A 1 341 ? 25.323 -15.845 7.908 1.00 79.31 341 GLY A N 1
ATOM 2630 C CA . GLY A 1 341 ? 24.394 -16.957 8.137 1.00 79.31 341 GLY A CA 1
ATOM 2631 C C . GLY A 1 341 ? 22.898 -16.592 8.148 1.00 79.31 341 GLY A C 1
ATOM 2632 O O . GLY A 1 341 ? 22.047 -17.468 8.340 1.00 79.31 341 GLY A O 1
ATOM 2633 N N . CYS A 1 342 ? 22.512 -15.328 7.932 1.00 82.31 342 CYS A N 1
ATOM 2634 C CA . CYS A 1 342 ? 21.111 -14.924 8.006 1.00 82.31 342 CYS A CA 1
ATOM 2635 C C . CYS A 1 342 ? 20.334 -15.160 6.699 1.00 82.31 342 CYS A C 1
ATOM 2637 O O . CYS A 1 342 ? 20.377 -14.373 5.757 1.00 82.31 342 CYS A O 1
ATOM 2639 N N . LYS A 1 343 ? 19.456 -16.169 6.701 1.00 80.81 343 LYS A N 1
ATOM 2640 C CA . LYS A 1 343 ? 18.579 -16.511 5.561 1.00 80.81 343 LYS A CA 1
ATOM 2641 C C . LYS A 1 343 ? 17.312 -15.638 5.431 1.00 80.81 343 LYS A C 1
ATOM 2643 O O . LYS A 1 343 ? 16.426 -15.944 4.632 1.00 80.81 343 LYS A O 1
ATOM 2648 N N . LYS A 1 344 ? 17.163 -14.568 6.228 1.00 81.81 344 LYS A N 1
ATOM 2649 C CA . LYS A 1 344 ? 15.976 -13.684 6.193 1.00 81.81 344 LYS A CA 1
ATOM 2650 C C . LYS A 1 344 ? 16.117 -12.613 5.110 1.00 81.81 344 LYS A C 1
ATOM 2652 O O . LYS A 1 344 ? 17.189 -12.053 4.918 1.00 81.81 344 LYS A O 1
ATOM 2657 N N . MET A 1 345 ? 15.005 -12.253 4.466 1.00 78.38 345 MET A N 1
ATOM 2658 C CA . MET A 1 345 ? 14.977 -11.136 3.515 1.00 78.38 345 MET A CA 1
ATOM 2659 C C . MET A 1 345 ? 15.212 -9.795 4.229 1.00 78.38 345 MET A C 1
ATOM 2661 O O . MET A 1 345 ? 14.560 -9.525 5.246 1.00 78.38 345 MET A O 1
ATOM 2665 N N . PRO A 1 346 ? 16.058 -8.910 3.683 1.00 86.38 346 PRO A N 1
ATOM 2666 C CA . PRO A 1 346 ? 16.295 -7.609 4.269 1.00 86.38 346 PRO A CA 1
ATOM 2667 C C . PRO A 1 346 ? 15.120 -6.667 3.995 1.00 86.38 346 PRO A C 1
ATOM 2669 O O . PRO A 1 346 ? 14.520 -6.665 2.913 1.00 86.38 346 PRO A O 1
ATOM 2672 N N . GLY A 1 347 ? 14.774 -5.862 4.993 1.00 87.19 347 GLY A N 1
ATOM 2673 C CA . GLY A 1 347 ? 13.753 -4.812 4.915 1.00 87.19 347 GLY A CA 1
ATOM 2674 C C . GLY A 1 347 ? 14.235 -3.454 5.428 1.00 87.19 347 GLY A C 1
ATOM 2675 O O . GLY A 1 347 ? 13.571 -2.448 5.179 1.00 87.19 347 GLY A O 1
ATOM 2676 N N . TYR A 1 348 ? 15.383 -3.423 6.105 1.00 89.81 348 TYR A N 1
ATOM 2677 C CA . TYR A 1 348 ? 15.935 -2.263 6.792 1.00 89.81 348 TYR A CA 1
ATOM 2678 C C . TYR A 1 348 ? 17.249 -1.819 6.155 1.00 89.81 348 TYR A C 1
ATOM 2680 O O . TYR A 1 348 ? 18.029 -2.649 5.692 1.00 89.81 348 TYR A O 1
ATOM 2688 N N . GLY A 1 349 ? 17.475 -0.511 6.129 1.00 89.81 349 GLY A N 1
ATOM 2689 C CA . GLY A 1 349 ? 18.694 0.109 5.619 1.00 89.81 349 GLY A CA 1
ATOM 2690 C C . GLY A 1 349 ? 18.751 1.593 5.967 1.00 89.81 349 GLY A C 1
ATOM 2691 O O . GLY A 1 349 ? 17.870 2.117 6.656 1.00 89.81 349 GLY A O 1
ATOM 2692 N N . VAL A 1 350 ? 19.790 2.271 5.488 1.00 88.06 350 VAL A N 1
ATOM 2693 C CA . VAL A 1 350 ? 19.964 3.718 5.675 1.00 88.06 350 VAL A CA 1
ATOM 2694 C C . VAL A 1 350 ? 18.903 4.486 4.876 1.00 88.06 350 VAL A C 1
ATOM 2696 O O . VAL A 1 350 ? 18.413 4.018 3.843 1.00 88.06 350 VAL A O 1
ATOM 2699 N N . LEU A 1 351 ? 18.505 5.668 5.354 1.00 82.31 351 LEU A N 1
ATOM 2700 C CA . LEU A 1 351 ? 17.515 6.508 4.679 1.00 82.31 351 LEU A CA 1
ATOM 2701 C C . LEU A 1 351 ? 17.958 6.827 3.237 1.00 82.31 351 LEU A C 1
ATOM 2703 O O . LEU A 1 351 ? 19.043 7.345 3.015 1.00 82.31 351 LEU A O 1
ATOM 2707 N N . GLY A 1 352 ? 17.113 6.491 2.256 1.00 77.19 352 GLY A N 1
ATOM 2708 C CA . GLY A 1 352 ? 17.419 6.649 0.822 1.00 77.19 352 GLY A CA 1
ATOM 2709 C C . GLY A 1 352 ? 18.257 5.518 0.205 1.00 77.19 352 GLY A C 1
ATOM 2710 O O . GLY A 1 352 ? 18.373 5.452 -1.015 1.00 77.19 352 GLY A O 1
ATOM 2711 N N . GLY A 1 353 ? 18.782 4.602 1.024 1.00 82.94 353 GLY A N 1
ATOM 2712 C CA . GLY A 1 353 ? 19.555 3.437 0.597 1.00 82.94 353 GLY A CA 1
ATOM 2713 C C . GLY A 1 353 ? 18.716 2.191 0.287 1.00 82.94 353 GLY A C 1
ATOM 2714 O O . GLY A 1 353 ? 17.481 2.197 0.320 1.00 82.94 353 GLY A O 1
ATOM 2715 N N . LYS A 1 354 ? 19.413 1.090 -0.022 1.00 83.56 354 LYS A N 1
ATOM 2716 C CA . LYS A 1 354 ? 18.820 -0.240 -0.247 1.00 83.56 354 LYS A CA 1
ATOM 2717 C C . LYS A 1 354 ? 18.568 -0.963 1.082 1.00 83.56 354 LYS A C 1
ATOM 2719 O O . LYS A 1 354 ? 19.130 -0.607 2.111 1.00 83.56 354 LYS A O 1
ATOM 2724 N N . ALA A 1 355 ? 17.706 -1.981 1.062 1.00 88.50 355 ALA A N 1
ATOM 2725 C CA . ALA A 1 355 ? 17.476 -2.829 2.231 1.00 88.50 355 ALA A CA 1
ATOM 2726 C C . ALA A 1 355 ? 18.628 -3.830 2.368 1.00 88.50 355 ALA A C 1
ATOM 2728 O O . ALA A 1 355 ? 18.793 -4.660 1.479 1.00 88.50 355 ALA A O 1
ATOM 2729 N N . GLN A 1 356 ? 19.356 -3.769 3.479 1.00 88.12 356 GLN A N 1
ATOM 2730 C CA . GLN A 1 356 ? 20.551 -4.576 3.751 1.00 88.12 356 GLN A CA 1
ATOM 2731 C C . GLN A 1 356 ? 20.328 -5.576 4.891 1.00 88.12 356 GLN A C 1
ATOM 2733 O O . GLN A 1 356 ? 20.818 -6.699 4.846 1.00 88.12 356 GLN A O 1
ATOM 2738 N N . TYR A 1 357 ? 19.492 -5.223 5.874 1.00 89.44 357 TYR A N 1
ATOM 2739 C CA . TYR A 1 357 ? 19.290 -6.037 7.073 1.00 89.44 357 TYR A CA 1
ATOM 2740 C C . TYR A 1 357 ? 17.826 -6.415 7.304 1.00 89.44 357 TYR A C 1
ATOM 2742 O O . TYR A 1 357 ? 16.885 -5.721 6.898 1.00 89.44 357 TYR A O 1
ATOM 2750 N N . CYS A 1 358 ? 17.608 -7.559 7.949 1.00 89.62 358 CYS A N 1
ATOM 2751 C CA . CYS A 1 358 ? 16.288 -7.999 8.395 1.00 89.62 358 CYS A CA 1
ATOM 2752 C C . CYS A 1 358 ? 15.901 -7.342 9.733 1.00 89.62 358 CYS A C 1
ATOM 2754 O O . CYS A 1 358 ? 16.709 -6.671 10.365 1.00 89.62 358 CYS A O 1
ATOM 2756 N N . THR A 1 359 ? 14.668 -7.556 10.202 1.00 88.38 359 THR A N 1
ATOM 2757 C CA . THR A 1 359 ? 14.178 -6.953 11.455 1.00 88.38 359 THR A CA 1
ATOM 2758 C C . THR A 1 359 ? 15.020 -7.312 12.682 1.00 88.38 359 THR A C 1
ATOM 2760 O O . THR A 1 359 ? 15.154 -6.472 13.564 1.00 88.38 359 THR A O 1
ATOM 2763 N N . SER A 1 360 ? 15.578 -8.529 12.749 1.00 88.19 360 SER A N 1
ATOM 2764 C CA . SER A 1 360 ? 16.405 -8.962 13.887 1.00 88.19 360 SER A CA 1
ATOM 2765 C C . SER A 1 360 ? 17.836 -8.431 13.837 1.00 88.19 360 SER A C 1
ATOM 2767 O O . SER A 1 360 ? 18.479 -8.390 14.873 1.00 88.19 360 SER A O 1
ATOM 2769 N N . HIS A 1 361 ? 18.324 -8.013 12.666 1.00 89.62 361 HIS A N 1
ATOM 2770 C CA . HIS A 1 361 ? 19.702 -7.537 12.473 1.00 89.62 361 HIS A CA 1
ATOM 2771 C C . HIS A 1 361 ? 19.761 -6.064 12.059 1.00 89.62 361 HIS A C 1
ATOM 2773 O O . HIS A 1 361 ? 20.788 -5.590 11.585 1.00 89.62 361 HIS A O 1
ATOM 2779 N N . LYS A 1 362 ? 18.652 -5.327 12.199 1.00 87.12 362 LYS A N 1
ATOM 2780 C CA . LYS A 1 362 ? 18.644 -3.888 11.941 1.00 87.12 362 LYS A CA 1
ATOM 2781 C C . LYS A 1 362 ? 19.457 -3.182 13.029 1.00 87.12 362 LYS A C 1
ATOM 2783 O O . LYS A 1 362 ? 19.276 -3.452 14.215 1.00 87.12 362 LYS A O 1
ATOM 2788 N N . GLN A 1 363 ? 20.286 -2.230 12.632 1.00 86.75 363 GLN A N 1
ATOM 2789 C CA . GLN A 1 363 ? 20.931 -1.316 13.571 1.00 86.75 363 GLN A CA 1
ATOM 2790 C C . GLN A 1 363 ? 19.958 -0.195 13.972 1.00 86.75 363 GLN A C 1
ATOM 2792 O O . GLN A 1 363 ? 18.969 0.061 13.278 1.00 86.75 363 GLN A O 1
ATOM 2797 N N . ALA A 1 364 ? 20.220 0.482 15.094 1.00 83.00 364 ALA A N 1
ATOM 2798 C CA . ALA A 1 364 ? 19.304 1.476 15.668 1.00 83.00 364 ALA A CA 1
ATOM 2799 C C . ALA A 1 364 ? 18.950 2.622 14.697 1.00 83.00 364 ALA A C 1
ATOM 2801 O O . ALA A 1 364 ? 17.803 3.063 14.658 1.00 83.00 364 ALA A O 1
ATOM 2802 N N . HIS A 1 365 ? 19.909 3.050 13.871 1.00 81.69 365 HIS A N 1
ATOM 2803 C CA . HIS A 1 365 ? 19.739 4.128 12.893 1.00 81.69 365 HIS A CA 1
ATOM 2804 C C . HIS A 1 365 ? 19.060 3.684 11.580 1.00 81.69 365 HIS A C 1
ATOM 2806 O O . HIS A 1 365 ? 18.769 4.514 10.718 1.00 81.69 365 HIS A O 1
ATOM 2812 N N . MET A 1 366 ? 18.810 2.384 11.389 1.00 86.06 366 MET A N 1
ATOM 2813 C CA . MET A 1 366 ? 18.249 1.857 10.145 1.00 86.06 366 MET A CA 1
ATOM 2814 C C . MET A 1 366 ? 16.725 1.929 10.130 1.00 86.06 366 MET A C 1
ATOM 2816 O O . MET A 1 366 ? 16.029 1.527 11.067 1.00 86.06 366 MET A O 1
ATOM 2820 N N . VAL A 1 367 ? 16.187 2.367 8.996 1.00 85.62 367 VAL A N 1
ATOM 2821 C CA . VAL A 1 367 ? 14.748 2.506 8.768 1.00 85.62 367 VAL A CA 1
ATOM 2822 C C . VAL A 1 367 ? 14.251 1.415 7.834 1.00 85.62 367 VAL A C 1
ATOM 2824 O O . VAL A 1 367 ? 15.008 0.853 7.045 1.00 85.62 367 VAL A O 1
ATOM 2827 N N . ASN A 1 368 ? 12.958 1.102 7.898 1.00 85.81 368 ASN A N 1
ATOM 2828 C CA . ASN A 1 368 ? 12.356 0.218 6.907 1.00 85.81 368 ASN A CA 1
ATOM 2829 C C . ASN A 1 368 ? 12.305 0.962 5.567 1.00 85.81 368 ASN A C 1
ATOM 2831 O O . ASN A 1 368 ? 11.517 1.892 5.419 1.00 85.81 368 ASN A O 1
ATOM 2835 N N . VAL A 1 369 ? 13.150 0.579 4.611 1.00 84.69 369 VAL A N 1
ATOM 2836 C CA . VAL A 1 369 ? 13.252 1.258 3.306 1.00 84.69 369 VAL A CA 1
ATOM 2837 C C . VAL A 1 369 ? 12.265 0.709 2.274 1.00 84.69 369 VAL A C 1
ATOM 2839 O O . VAL A 1 369 ? 12.035 1.356 1.257 1.00 84.69 369 VAL A O 1
ATOM 2842 N N . LYS A 1 370 ? 11.652 -0.458 2.531 1.00 81.56 370 LYS A N 1
ATOM 2843 C CA . LYS A 1 370 ? 10.655 -1.073 1.636 1.00 81.56 370 LYS A CA 1
ATOM 2844 C C . LYS A 1 370 ? 9.249 -0.512 1.845 1.00 81.56 370 LYS A C 1
ATOM 2846 O O . LYS A 1 370 ? 8.564 -0.217 0.876 1.00 81.56 370 LYS A O 1
ATOM 2851 N N . ASN A 1 371 ? 8.839 -0.337 3.099 1.00 80.62 371 ASN A N 1
ATOM 2852 C CA . ASN A 1 371 ? 7.494 0.105 3.480 1.00 80.62 371 ASN A CA 1
ATOM 2853 C C . ASN A 1 371 ? 7.538 1.468 4.186 1.00 80.62 371 ASN A C 1
ATOM 2855 O O . ASN A 1 371 ? 6.942 1.632 5.250 1.00 80.62 371 ASN A O 1
ATOM 2859 N N . ARG A 1 372 ? 8.270 2.439 3.626 1.00 85.81 372 ARG A N 1
ATOM 2860 C CA . ARG A 1 372 ? 8.411 3.794 4.185 1.00 85.81 372 ARG A CA 1
ATOM 2861 C C . ARG A 1 372 ? 7.395 4.763 3.600 1.00 85.81 372 ARG A C 1
ATOM 2863 O O . ARG A 1 372 ? 7.065 4.691 2.420 1.00 85.81 372 ARG A O 1
ATOM 2870 N N . CYS A 1 373 ? 6.977 5.725 4.412 1.00 86.69 373 CYS A N 1
ATOM 2871 C CA . CYS A 1 373 ? 6.276 6.908 3.943 1.00 86.69 373 CYS A CA 1
ATOM 2872 C C . CYS A 1 373 ? 7.120 7.697 2.926 1.00 86.69 373 CYS A C 1
ATOM 2874 O O . CYS A 1 373 ? 8.315 7.909 3.126 1.00 86.69 373 CYS A O 1
ATOM 2876 N N . GLN A 1 374 ? 6.469 8.178 1.868 1.00 86.31 374 GLN A N 1
ATOM 2877 C CA . GLN A 1 374 ? 7.074 9.000 0.816 1.00 86.31 374 GLN A CA 1
ATOM 2878 C C . GLN A 1 374 ? 7.186 10.493 1.172 1.00 86.31 374 GLN A C 1
ATOM 2880 O O . GLN A 1 374 ? 7.687 11.267 0.366 1.00 86.31 374 GLN A O 1
ATOM 2885 N N . GLY A 1 375 ? 6.757 10.905 2.372 1.00 82.75 375 GLY A N 1
ATOM 2886 C CA . GLY A 1 375 ? 6.934 12.281 2.838 1.00 82.75 375 GLY A CA 1
ATOM 2887 C C . GLY A 1 375 ? 8.422 12.623 3.028 1.00 82.75 375 GLY A C 1
ATOM 2888 O O . GLY A 1 375 ? 9.169 11.753 3.498 1.00 82.75 375 GLY A O 1
ATOM 2889 N N . PRO A 1 376 ? 8.864 13.852 2.699 1.00 82.56 376 PRO A N 1
ATOM 2890 C CA . PRO A 1 376 ? 10.257 14.274 2.852 1.00 82.56 376 PRO A CA 1
ATOM 2891 C C . PRO A 1 376 ? 10.782 14.003 4.268 1.00 82.56 376 PRO A C 1
ATOM 2893 O O . PRO A 1 376 ? 10.121 14.323 5.254 1.00 82.56 376 PRO A O 1
ATOM 2896 N N . GLY A 1 377 ? 11.935 13.336 4.381 1.00 81.25 377 GLY A N 1
ATOM 2897 C CA . GLY A 1 377 ? 12.559 13.006 5.673 1.00 81.25 377 GLY A CA 1
ATOM 2898 C C . GLY A 1 377 ? 11.780 12.028 6.569 1.00 81.25 377 GLY A C 1
ATOM 2899 O O . GLY A 1 377 ? 12.176 11.784 7.707 1.00 81.25 377 GLY A O 1
ATOM 2900 N N . CYS A 1 378 ? 10.673 11.438 6.105 1.00 83.94 378 CYS A N 1
ATOM 2901 C CA . CYS A 1 378 ? 9.838 10.599 6.960 1.00 83.94 378 CYS A CA 1
ATOM 2902 C C . CYS A 1 378 ? 10.417 9.192 7.153 1.00 83.94 378 CYS A C 1
ATOM 2904 O O . CYS A 1 378 ? 10.605 8.449 6.192 1.00 83.94 378 CYS A O 1
ATOM 2906 N N . THR A 1 379 ? 10.591 8.773 8.407 1.00 82.81 379 THR A N 1
ATOM 2907 C CA . THR A 1 379 ? 11.049 7.420 8.779 1.00 82.81 379 THR A CA 1
ATOM 2908 C C . THR A 1 379 ? 9.908 6.465 9.149 1.00 82.81 379 THR A C 1
ATOM 2910 O O . THR A 1 379 ? 10.134 5.274 9.374 1.00 82.81 379 THR A O 1
ATOM 2913 N N . LYS A 1 380 ? 8.663 6.962 9.202 1.00 84.00 380 LYS A N 1
ATOM 2914 C CA . LYS A 1 380 ? 7.483 6.161 9.558 1.00 84.00 380 LYS A CA 1
ATOM 2915 C C . LYS A 1 380 ? 7.093 5.205 8.435 1.00 84.00 380 LYS A C 1
ATOM 2917 O O . LYS A 1 380 ? 7.263 5.508 7.253 1.00 84.00 380 LYS A O 1
ATOM 2922 N N . ALA A 1 381 ? 6.494 4.078 8.816 1.00 83.19 381 ALA A N 1
ATOM 2923 C CA . ALA A 1 381 ? 5.945 3.133 7.858 1.00 83.19 381 ALA A CA 1
ATOM 2924 C C . ALA A 1 381 ? 4.779 3.747 7.065 1.00 83.19 381 ALA A C 1
ATOM 2926 O O . ALA A 1 381 ? 3.972 4.506 7.613 1.00 83.19 381 ALA A O 1
ATOM 2927 N N . ALA A 1 382 ? 4.691 3.408 5.780 1.00 86.62 382 ALA A N 1
ATOM 2928 C CA . ALA A 1 382 ? 3.536 3.747 4.965 1.00 86.62 382 ALA A CA 1
ATOM 2929 C C . ALA A 1 382 ? 2.365 2.821 5.312 1.00 86.62 382 ALA A C 1
ATOM 2931 O O . ALA A 1 382 ? 2.500 1.599 5.303 1.00 86.62 382 ALA A O 1
ATOM 2932 N N . SER A 1 383 ? 1.207 3.411 5.582 1.00 86.06 383 SER A N 1
ATOM 2933 C CA . SER A 1 383 ? -0.048 2.696 5.835 1.00 86.06 383 SER A CA 1
ATOM 2934 C C . SER A 1 383 ? -1.247 3.292 5.098 1.00 86.06 383 SER A C 1
ATOM 2936 O O . SER A 1 383 ? -2.282 2.640 4.997 1.00 86.06 383 SER A O 1
ATOM 2938 N N . PHE A 1 384 ? -1.105 4.495 4.538 1.00 85.62 384 PHE A N 1
ATOM 2939 C CA . PHE A 1 384 ? -2.154 5.243 3.861 1.00 85.62 384 PHE A CA 1
ATOM 2940 C C . PHE A 1 384 ? -1.910 5.342 2.355 1.00 85.62 384 PHE A C 1
ATOM 2942 O O . PHE A 1 384 ? -0.770 5.478 1.897 1.00 85.62 384 PHE A O 1
ATOM 2949 N N . GLY A 1 385 ? -2.996 5.280 1.592 1.00 87.38 385 GLY A N 1
ATOM 2950 C CA . GLY A 1 385 ? -3.009 5.430 0.142 1.00 87.38 385 GLY A CA 1
ATOM 2951 C C . GLY A 1 385 ? -4.435 5.418 -0.424 1.00 87.38 385 GLY A C 1
ATOM 2952 O O . GLY A 1 385 ? -5.402 5.307 0.336 1.00 87.38 385 GLY A O 1
ATOM 2953 N N . PRO A 1 386 ? -4.581 5.540 -1.753 1.00 82.06 386 PRO A N 1
ATOM 2954 C CA . PRO A 1 386 ? -5.867 5.367 -2.429 1.00 82.06 386 PRO A CA 1
ATOM 2955 C C . PRO A 1 386 ? -6.407 3.938 -2.262 1.00 82.06 386 PRO A C 1
ATOM 2957 O O . PRO A 1 386 ? -5.625 2.985 -2.238 1.00 82.06 386 PRO A O 1
ATOM 2960 N N . LYS A 1 387 ? -7.734 3.765 -2.181 1.00 77.31 387 LYS A N 1
ATOM 2961 C CA . LYS A 1 387 ? -8.376 2.439 -2.074 1.00 77.31 387 LYS A CA 1
ATOM 2962 C C . LYS A 1 387 ? -7.898 1.523 -3.215 1.00 77.31 387 LYS A C 1
ATOM 2964 O O . LYS A 1 387 ? -7.920 1.918 -4.373 1.00 77.31 387 LYS A O 1
ATOM 2969 N N . GLY A 1 388 ? -7.437 0.315 -2.880 1.00 74.12 388 GLY A N 1
ATOM 2970 C CA . GLY A 1 388 ? -6.912 -0.663 -3.850 1.00 74.12 388 GLY A CA 1
ATOM 2971 C C . GLY A 1 388 ? -5.440 -0.482 -4.252 1.00 74.12 388 GLY A C 1
ATOM 2972 O O . GLY A 1 388 ? -4.884 -1.356 -4.914 1.00 74.12 388 GLY A O 1
ATOM 2973 N N . CYS A 1 389 ? -4.780 0.596 -3.822 1.00 78.25 389 CYS A N 1
ATOM 2974 C CA . CYS A 1 389 ? -3.366 0.850 -4.095 1.00 78.25 389 CYS A CA 1
ATOM 2975 C C . CYS A 1 389 ? -2.462 0.453 -2.915 1.00 78.25 389 CYS A C 1
ATOM 2977 O O . CYS A 1 389 ? -2.900 0.348 -1.770 1.00 78.25 389 CYS A O 1
ATOM 2979 N N . ALA A 1 390 ? -1.165 0.275 -3.187 1.00 80.12 390 ALA A N 1
ATOM 2980 C CA . ALA A 1 390 ? -0.159 0.077 -2.144 1.00 80.12 390 ALA A CA 1
ATOM 2981 C C . ALA A 1 390 ? -0.022 1.330 -1.248 1.00 80.12 390 ALA A C 1
ATOM 2983 O O . ALA A 1 390 ? -0.148 2.454 -1.750 1.00 80.12 390 ALA A O 1
ATOM 2984 N N . PRO A 1 391 ? 0.269 1.170 0.059 1.00 87.12 391 PRO A N 1
ATOM 2985 C CA . PRO A 1 391 ? 0.439 2.300 0.964 1.00 87.12 391 PRO A CA 1
ATOM 2986 C C . PRO A 1 391 ? 1.675 3.112 0.575 1.00 87.12 391 PRO A C 1
ATOM 2988 O O . PRO A 1 391 ? 2.761 2.560 0.405 1.00 87.12 391 PRO A O 1
ATOM 2991 N N . LYS A 1 392 ? 1.519 4.433 0.479 1.00 88.31 392 LYS A N 1
ATOM 2992 C CA . LYS A 1 392 ? 2.613 5.368 0.163 1.00 88.31 392 LYS A CA 1
ATOM 2993 C C . LYS A 1 392 ? 2.909 6.343 1.296 1.00 88.31 392 LYS A C 1
ATOM 2995 O O . LYS A 1 392 ? 4.034 6.822 1.411 1.00 88.31 392 LYS A O 1
ATOM 3000 N N . PHE A 1 393 ? 1.946 6.606 2.174 1.00 88.94 393 PHE A N 1
ATOM 3001 C CA . PHE A 1 393 ? 2.057 7.655 3.184 1.00 88.94 393 PHE A CA 1
ATOM 3002 C C . PHE A 1 393 ? 1.780 7.141 4.595 1.00 88.94 393 PHE A C 1
ATOM 3004 O O . PHE A 1 393 ? 1.129 6.119 4.787 1.00 88.94 393 PHE A O 1
ATOM 3011 N N . CYS A 1 394 ? 2.301 7.825 5.610 1.00 88.19 394 CYS A N 1
ATOM 3012 C CA . CYS A 1 394 ? 1.945 7.573 7.007 1.00 88.19 394 CYS A CA 1
ATOM 3013 C C . CYS A 1 394 ? 0.761 8.458 7.419 1.00 88.19 394 CYS A C 1
ATOM 3015 O O . CYS A 1 394 ? 0.392 9.379 6.698 1.00 88.19 394 CYS A O 1
ATOM 3017 N N . ALA A 1 395 ? 0.213 8.246 8.618 1.00 84.31 395 ALA A N 1
ATOM 3018 C CA . ALA A 1 395 ? -0.930 9.021 9.118 1.00 84.31 395 ALA A CA 1
ATOM 3019 C C . ALA A 1 395 ? -0.717 10.548 9.119 1.00 84.31 395 ALA A C 1
ATOM 3021 O O . ALA A 1 395 ? -1.689 11.285 9.000 1.00 84.31 395 ALA A O 1
ATOM 3022 N N . LYS A 1 396 ? 0.535 11.013 9.267 1.00 83.00 396 LYS A N 1
ATOM 3023 C CA . LYS A 1 396 ? 0.886 12.443 9.244 1.00 83.00 396 LYS A CA 1
ATOM 3024 C C . LYS A 1 396 ? 0.969 13.029 7.831 1.00 83.00 396 LYS A C 1
ATOM 3026 O O . LYS A 1 396 ? 0.748 14.216 7.679 1.00 83.00 396 LYS A O 1
ATOM 3031 N N . HIS A 1 397 ? 1.301 12.214 6.833 1.00 86.31 397 HIS A N 1
ATOM 3032 C CA . HIS A 1 397 ? 1.546 12.654 5.452 1.00 86.31 397 HIS A CA 1
ATOM 3033 C C . HIS A 1 397 ? 0.465 12.153 4.491 1.00 86.31 397 HIS A C 1
ATOM 3035 O O . HIS A 1 397 ? 0.722 12.012 3.304 1.00 86.31 397 HIS A O 1
ATOM 3041 N N . LYS A 1 398 ? -0.704 11.771 5.015 1.00 83.00 398 LYS A N 1
ATOM 3042 C CA . LYS A 1 398 ? -1.824 11.329 4.188 1.00 83.00 398 LYS A CA 1
ATOM 3043 C C . LYS A 1 398 ? -2.552 12.560 3.648 1.00 83.00 398 LYS A C 1
ATOM 3045 O O . LYS A 1 398 ? -2.849 13.466 4.426 1.00 83.00 398 LYS A O 1
ATOM 3050 N N . ASP A 1 399 ? -2.906 12.538 2.373 1.00 82.69 399 ASP A N 1
ATOM 3051 C CA . ASP A 1 399 ? -3.745 13.581 1.787 1.00 82.69 399 ASP A CA 1
ATOM 3052 C C . ASP A 1 399 ? -5.225 13.369 2.139 1.00 82.69 399 ASP A C 1
ATOM 3054 O O . ASP A 1 399 ? -5.644 12.297 2.612 1.00 82.69 399 ASP A O 1
ATOM 3058 N N . ALA A 1 400 ? -6.038 14.401 1.906 1.00 75.88 400 ALA A N 1
ATOM 3059 C CA . ALA A 1 400 ? -7.488 14.305 2.009 1.00 75.88 400 ALA A CA 1
ATOM 3060 C C . ALA A 1 400 ? -8.008 13.197 1.072 1.00 75.88 400 ALA A C 1
ATOM 3062 O O . ALA A 1 400 ? -7.607 13.096 -0.083 1.00 75.88 400 ALA A O 1
ATOM 3063 N N . GLY A 1 401 ? -8.855 12.308 1.596 1.00 73.38 401 GLY A N 1
ATOM 3064 C CA . GLY A 1 401 ? -9.364 11.142 0.861 1.00 73.38 401 GLY A CA 1
ATOM 3065 C C . GLY A 1 401 ? -8.487 9.881 0.916 1.00 73.38 401 GLY A C 1
ATOM 3066 O O . GLY A 1 401 ? -8.966 8.802 0.570 1.00 73.38 401 GLY A O 1
ATOM 3067 N N . MET A 1 402 ? -7.244 9.943 1.414 1.00 82.62 402 MET A N 1
ATOM 3068 C CA . MET A 1 402 ? -6.426 8.735 1.598 1.00 82.62 402 MET A CA 1
ATOM 3069 C C . MET A 1 402 ? -6.864 7.920 2.824 1.00 82.62 402 MET A C 1
ATOM 3071 O O . MET A 1 402 ? -6.995 8.438 3.943 1.00 82.62 402 MET A O 1
ATOM 3075 N N . ILE A 1 403 ? -7.017 6.609 2.622 1.00 77.50 403 ILE A N 1
ATOM 3076 C CA . ILE A 1 403 ? -7.443 5.639 3.640 1.00 77.50 403 ILE A CA 1
ATOM 3077 C C . ILE A 1 403 ? -6.286 4.722 4.046 1.00 77.50 403 ILE A C 1
ATOM 3079 O O . ILE A 1 403 ? -5.269 4.638 3.362 1.00 77.50 403 ILE A O 1
ATOM 3083 N N . CYS A 1 404 ? -6.423 4.030 5.177 1.00 77.25 404 CYS A N 1
ATOM 3084 C CA . CYS A 1 404 ? -5.423 3.081 5.669 1.00 77.25 404 CYS A CA 1
ATOM 3085 C C . CYS A 1 404 ? -5.449 1.762 4.868 1.00 77.25 404 CYS A C 1
ATOM 3087 O O . CYS A 1 404 ? -6.063 0.792 5.297 1.00 77.25 404 CYS A O 1
ATOM 3089 N N . VAL A 1 405 ? -4.796 1.699 3.709 1.00 76.12 405 VAL A N 1
ATOM 3090 C CA . VAL A 1 405 ? -4.813 0.536 2.788 1.00 76.12 405 VAL A CA 1
ATOM 3091 C C . VAL A 1 405 ? -4.158 -0.737 3.329 1.00 76.12 405 VAL A C 1
ATOM 3093 O O . VAL A 1 405 ? -4.293 -1.799 2.732 1.00 76.12 405 VAL A O 1
ATOM 3096 N N . THR A 1 406 ? -3.466 -0.664 4.468 1.00 72.00 406 THR A N 1
ATOM 3097 C CA . THR A 1 406 ? -2.995 -1.862 5.183 1.00 72.00 406 THR A CA 1
ATOM 3098 C C . THR A 1 406 ? -4.108 -2.583 5.945 1.00 72.00 406 THR A C 1
ATOM 3100 O O . THR A 1 406 ? -3.921 -3.726 6.355 1.00 72.00 406 THR A O 1
ATOM 3103 N N . ALA A 1 407 ? -5.248 -1.925 6.174 1.00 71.38 407 ALA A N 1
ATOM 3104 C CA . ALA A 1 407 ? -6.423 -2.548 6.764 1.00 71.38 407 ALA A CA 1
ATOM 3105 C C . ALA A 1 407 ? -7.280 -3.212 5.674 1.00 71.38 407 ALA A C 1
ATOM 3107 O O . ALA A 1 407 ? -7.448 -2.671 4.583 1.00 71.38 407 ALA A O 1
ATOM 3108 N N . ASN A 1 408 ? -7.855 -4.380 5.975 1.00 74.31 408 ASN A N 1
ATOM 3109 C CA . ASN A 1 408 ? -8.889 -4.958 5.118 1.00 74.31 408 ASN A CA 1
ATOM 3110 C C . ASN A 1 408 ? -10.148 -4.098 5.239 1.00 74.31 408 ASN A C 1
ATOM 3112 O O . ASN A 1 408 ? -10.657 -3.935 6.346 1.00 74.31 408 ASN A O 1
ATOM 3116 N N . PHE A 1 409 ? -10.655 -3.581 4.122 1.00 78.56 409 PHE A N 1
ATOM 3117 C CA . PHE A 1 409 ? -11.884 -2.789 4.077 1.00 78.56 409 PHE A CA 1
ATOM 3118 C C . PHE A 1 409 ? -13.081 -3.605 3.621 1.00 78.56 409 PHE A C 1
ATOM 3120 O O . PHE A 1 409 ? -12.939 -4.619 2.939 1.00 78.56 409 PHE A O 1
ATOM 3127 N N . CYS A 1 410 ? -14.262 -3.129 4.010 1.00 81.88 410 CYS A N 1
ATOM 3128 C CA . CYS A 1 410 ? -15.534 -3.663 3.559 1.00 81.88 410 CYS A CA 1
ATOM 3129 C C . CYS A 1 410 ? -15.634 -3.623 2.030 1.00 81.88 410 CYS A C 1
ATOM 3131 O O . CYS A 1 410 ? -15.306 -2.613 1.407 1.00 81.88 410 CYS A O 1
ATOM 3133 N N . GLN A 1 411 ? -16.098 -4.723 1.440 1.00 83.31 411 GLN A N 1
ATOM 3134 C CA . GLN A 1 411 ? -16.244 -4.870 -0.006 1.00 83.31 411 GLN A CA 1
ATOM 3135 C C . GLN A 1 411 ? -17.447 -4.093 -0.562 1.00 83.31 411 GLN A C 1
ATOM 3137 O O . GLN A 1 411 ? -17.472 -3.790 -1.749 1.00 83.31 411 GLN A O 1
ATOM 3142 N N . THR A 1 412 ? -18.410 -3.732 0.291 1.00 81.06 412 THR A N 1
ATOM 3143 C CA . THR A 1 412 ? -19.529 -2.849 -0.063 1.00 81.06 412 THR A CA 1
ATOM 3144 C C . THR A 1 412 ? -19.022 -1.515 -0.601 1.00 81.06 412 THR A C 1
ATOM 3146 O O . THR A 1 412 ? -18.135 -0.890 -0.002 1.00 81.06 412 THR A O 1
ATOM 3149 N N . ASP A 1 413 ? -19.597 -1.083 -1.720 1.00 77.88 413 ASP A N 1
ATOM 3150 C CA . ASP A 1 413 ? -19.196 0.160 -2.360 1.00 77.88 413 ASP A CA 1
ATOM 3151 C C . ASP A 1 413 ? -19.434 1.370 -1.441 1.00 77.88 413 ASP A C 1
ATOM 3153 O O . ASP A 1 413 ? -20.321 1.364 -0.588 1.00 77.88 413 ASP A O 1
ATOM 3157 N N . GLY A 1 414 ? -18.541 2.357 -1.509 1.00 75.88 414 GLY A N 1
ATOM 3158 C CA . GLY A 1 414 ? -18.550 3.516 -0.604 1.00 75.88 414 GLY A CA 1
ATOM 3159 C C . GLY A 1 414 ? -18.200 3.238 0.872 1.00 75.88 414 GLY A C 1
ATOM 3160 O O . GLY A 1 414 ? -18.011 4.177 1.645 1.00 75.88 414 GLY A O 1
ATOM 3161 N N . CYS A 1 415 ? -18.040 1.981 1.308 1.00 78.06 415 CYS A N 1
ATOM 3162 C CA . CYS A 1 415 ? -17.711 1.681 2.703 1.00 78.06 415 CYS A CA 1
ATOM 3163 C C . CYS A 1 415 ? -16.194 1.681 2.974 1.00 78.06 415 CYS A C 1
ATOM 3165 O O . CYS A 1 415 ? -15.442 0.892 2.401 1.00 78.06 415 CYS A O 1
ATOM 3167 N N . ASN A 1 416 ? -15.759 2.509 3.932 1.00 76.88 416 ASN A N 1
ATOM 3168 C CA . ASN A 1 416 ? -14.369 2.588 4.416 1.00 76.88 416 ASN A CA 1
ATOM 3169 C C . ASN A 1 416 ? -14.177 1.972 5.816 1.00 76.88 416 ASN A C 1
ATOM 3171 O O . ASN A 1 416 ? -13.190 2.241 6.498 1.00 76.88 416 ASN A O 1
ATOM 3175 N N . SER A 1 417 ? -15.132 1.158 6.277 1.00 79.00 417 SER A N 1
ATOM 3176 C CA . SER A 1 417 ? -15.020 0.445 7.555 1.00 79.00 417 SER A CA 1
ATOM 3177 C C . SER A 1 417 ? -14.172 -0.816 7.409 1.00 79.00 417 SER A C 1
ATOM 3179 O O . SER A 1 417 ? -14.221 -1.485 6.375 1.00 79.00 417 SER A O 1
ATOM 3181 N N . ASN A 1 418 ? -13.443 -1.178 8.465 1.00 79.94 418 ASN A N 1
ATOM 3182 C CA . ASN A 1 418 ? -12.648 -2.403 8.478 1.00 79.94 418 ASN A CA 1
ATOM 3183 C C . ASN A 1 418 ? -13.536 -3.645 8.326 1.00 79.94 418 ASN A C 1
ATOM 3185 O O . ASN A 1 418 ? -14.552 -3.793 9.012 1.00 79.94 418 ASN A O 1
ATOM 3189 N N . ALA A 1 419 ? -13.116 -4.550 7.450 1.00 85.06 419 ALA A N 1
ATOM 3190 C CA . ALA A 1 419 ? -13.759 -5.823 7.218 1.00 85.06 419 ALA A CA 1
ATOM 3191 C C . ALA A 1 419 ? -13.222 -6.896 8.165 1.00 85.06 419 ALA A C 1
ATOM 3193 O O . ALA A 1 419 ? -12.067 -7.324 8.093 1.00 85.06 419 ALA A O 1
ATOM 3194 N N . PHE A 1 420 ? -14.102 -7.339 9.053 1.00 85.44 420 PHE A N 1
ATOM 3195 C CA . PHE A 1 420 ? -13.826 -8.387 10.029 1.00 85.44 420 PHE A CA 1
ATOM 3196 C C . PHE A 1 420 ? -14.689 -9.627 9.802 1.00 85.44 420 PHE A C 1
ATOM 3198 O O . PHE A 1 420 ? -14.304 -10.705 10.248 1.00 85.44 420 PHE A O 1
ATOM 3205 N N . PHE A 1 421 ? -15.821 -9.487 9.110 1.00 86.31 421 PHE A N 1
ATOM 3206 C CA . PHE A 1 421 ? -16.859 -10.500 8.979 1.00 86.31 421 PHE A CA 1
ATOM 3207 C C . PHE A 1 421 ? -16.831 -11.170 7.606 1.00 86.31 421 PHE A C 1
ATOM 3209 O O . PHE A 1 421 ? -16.554 -10.528 6.589 1.00 86.31 421 PHE A O 1
ATOM 3216 N N . ASP A 1 422 ? -17.064 -12.479 7.595 1.00 87.81 422 ASP A N 1
ATOM 3217 C CA . ASP A 1 422 ? -17.177 -13.309 6.395 1.00 87.81 422 ASP A CA 1
ATOM 3218 C C . ASP A 1 422 ? -17.815 -14.660 6.754 1.00 87.81 422 ASP A C 1
ATOM 3220 O O . ASP A 1 422 ? -18.041 -14.955 7.930 1.00 87.81 422 ASP A O 1
ATOM 3224 N N . VAL A 1 423 ? -18.033 -15.510 5.752 1.00 85.38 423 VAL A N 1
ATOM 3225 C CA . VAL A 1 423 ? -18.309 -16.936 5.979 1.00 85.38 423 VAL A CA 1
ATOM 3226 C C . VAL A 1 423 ? -17.155 -17.592 6.747 1.00 85.38 423 VAL A C 1
ATOM 3228 O O . VAL A 1 423 ? -16.006 -17.145 6.671 1.00 85.38 423 VAL A O 1
ATOM 3231 N N . LYS A 1 424 ? -17.435 -18.656 7.507 1.00 80.06 424 LYS A N 1
ATOM 3232 C CA . LYS A 1 424 ? -16.423 -19.362 8.313 1.00 80.06 424 LYS A CA 1
ATOM 3233 C C . LYS A 1 424 ? -15.242 -19.803 7.430 1.00 80.06 424 LYS A C 1
ATOM 3235 O O . LYS A 1 424 ? -15.431 -20.461 6.417 1.00 80.06 424 LYS A O 1
ATOM 3240 N N . GLY A 1 425 ? -14.021 -19.399 7.800 1.00 75.44 425 GLY A N 1
ATOM 3241 C CA . GLY A 1 425 ? -12.800 -19.629 7.005 1.00 75.44 425 GLY A CA 1
ATOM 3242 C C . GLY A 1 425 ? -12.503 -18.579 5.919 1.00 75.44 425 GLY A C 1
ATOM 3243 O O . GLY A 1 425 ? -11.458 -18.647 5.275 1.00 75.44 425 GLY A O 1
ATOM 3244 N N . GLY A 1 426 ? -13.382 -17.590 5.731 1.00 82.06 426 GLY A N 1
ATOM 3245 C CA . GLY A 1 426 ? -13.220 -16.495 4.773 1.00 82.06 426 GLY A CA 1
ATOM 3246 C C . GLY A 1 426 ? -12.131 -15.473 5.137 1.00 82.06 426 GLY A C 1
ATOM 3247 O O . GLY A 1 426 ? -11.431 -15.579 6.146 1.00 82.06 426 GLY A O 1
ATOM 3248 N N . LYS A 1 427 ? -11.978 -14.435 4.301 1.00 78.94 427 LYS A N 1
ATOM 3249 C CA . LYS A 1 427 ? -10.883 -13.444 4.405 1.00 78.94 427 LYS A CA 1
ATOM 3250 C C . LYS A 1 427 ? -11.248 -12.187 5.198 1.00 78.94 427 LYS A C 1
ATOM 3252 O O . LYS A 1 427 ? -10.367 -11.350 5.421 1.00 78.94 427 LYS A O 1
ATOM 3257 N N . GLY A 1 428 ? -12.499 -12.061 5.636 1.00 84.19 428 GLY A N 1
ATOM 3258 C CA . GLY A 1 428 ? -13.018 -10.869 6.303 1.00 84.19 428 GLY A CA 1
ATOM 3259 C C . GLY A 1 428 ? -13.278 -9.812 5.247 1.00 84.19 428 GLY A C 1
ATOM 3260 O O . GLY A 1 428 ? -12.422 -8.955 5.033 1.00 84.19 428 GLY A O 1
ATOM 3261 N N . ARG A 1 429 ? -14.409 -9.940 4.545 1.00 84.50 429 ARG A N 1
ATOM 3262 C CA . ARG A 1 429 ? -14.813 -9.087 3.413 1.00 84.50 429 ARG A CA 1
ATOM 3263 C C . ARG A 1 429 ? -15.794 -7.989 3.811 1.00 84.50 429 ARG A C 1
ATOM 3265 O O . ARG A 1 429 ? -15.877 -6.980 3.121 1.00 84.50 429 ARG A O 1
ATOM 3272 N N . PHE A 1 430 ? -16.482 -8.135 4.941 1.00 86.75 430 PHE A N 1
ATOM 3273 C CA . PHE A 1 430 ? -17.544 -7.225 5.357 1.00 86.75 430 PHE A CA 1
ATOM 3274 C C . PHE A 1 430 ? -17.284 -6.619 6.737 1.00 86.75 430 PHE A C 1
ATOM 3276 O O . PHE A 1 430 ? -16.673 -7.233 7.617 1.00 86.75 430 PHE A O 1
ATOM 3283 N N . CYS A 1 431 ? -17.709 -5.372 6.933 1.00 88.44 431 CYS A N 1
ATOM 3284 C CA . CYS A 1 431 ? -17.683 -4.725 8.243 1.00 88.44 431 CYS A CA 1
ATOM 3285 C C . CYS A 1 431 ? -18.910 -5.126 9.073 1.00 88.44 431 CYS A C 1
ATOM 3287 O O . CYS A 1 431 ? -19.836 -5.747 8.565 1.00 88.44 431 CYS A O 1
ATOM 3289 N N . GLY A 1 432 ? -18.947 -4.741 10.352 1.00 84.25 432 GLY A N 1
ATOM 3290 C CA . GLY A 1 432 ? -20.069 -5.086 11.234 1.00 84.25 432 GLY A CA 1
ATOM 3291 C C . GLY A 1 432 ? -21.430 -4.554 10.773 1.00 84.25 432 GLY A C 1
ATOM 3292 O O . GLY A 1 432 ? -22.437 -5.173 11.085 1.00 84.25 432 GLY A O 1
ATOM 3293 N N . LYS A 1 433 ? -21.457 -3.455 10.003 1.00 85.69 433 LYS A N 1
ATOM 3294 C CA . LYS A 1 433 ? -22.687 -2.886 9.423 1.00 85.69 433 LYS A CA 1
ATOM 3295 C C . LYS A 1 433 ? -23.153 -3.601 8.151 1.00 85.69 433 LYS A C 1
ATOM 3297 O O . LYS A 1 433 ? -24.320 -3.513 7.810 1.00 85.69 433 LYS A O 1
ATOM 3302 N N . HIS A 1 434 ? -22.247 -4.282 7.452 1.00 86.75 434 HIS A N 1
ATOM 3303 C CA . HIS A 1 434 ? -22.514 -4.919 6.157 1.00 86.75 434 HIS A CA 1
ATOM 3304 C C . HIS A 1 434 ? -22.341 -6.441 6.208 1.00 86.75 434 HIS A C 1
ATOM 3306 O O . HIS A 1 434 ? -22.158 -7.077 5.174 1.00 86.75 434 HIS A O 1
ATOM 3312 N N . LYS A 1 435 ? -22.343 -7.029 7.409 1.00 86.12 435 LYS A N 1
ATOM 3313 C CA . LYS A 1 435 ? -22.315 -8.480 7.581 1.00 86.12 435 LYS A CA 1
ATOM 3314 C C . LYS A 1 435 ? -23.725 -9.036 7.359 1.00 86.12 435 LYS A C 1
ATOM 3316 O O . LYS A 1 435 ? -24.685 -8.468 7.875 1.00 86.12 435 LYS A O 1
ATOM 3321 N N . ALA A 1 436 ? -23.844 -10.149 6.645 1.00 85.75 436 ALA A N 1
ATOM 3322 C CA . ALA A 1 436 ? -25.071 -10.941 6.657 1.00 85.75 436 ALA A CA 1
ATOM 3323 C C . ALA A 1 436 ? -25.206 -11.694 7.997 1.00 85.75 436 ALA A C 1
ATOM 3325 O O . ALA A 1 436 ? -24.247 -11.777 8.775 1.00 85.75 436 ALA A O 1
ATOM 3326 N N . ALA A 1 437 ? -26.403 -12.202 8.298 1.00 80.12 437 ALA A N 1
ATOM 3327 C CA . ALA A 1 437 ? -26.704 -12.843 9.582 1.00 80.12 437 ALA A CA 1
ATOM 3328 C C . ALA A 1 437 ? -25.819 -14.076 9.864 1.00 80.12 437 ALA A C 1
ATOM 3330 O O . ALA A 1 437 ? -25.436 -14.313 11.008 1.00 80.12 437 ALA A O 1
ATOM 3331 N N . ASP A 1 438 ? -25.432 -14.799 8.814 1.00 81.81 438 ASP A N 1
ATOM 3332 C CA . ASP A 1 438 ? -24.587 -15.997 8.822 1.00 81.81 438 ASP A CA 1
ATOM 3333 C C . ASP A 1 438 ? -23.074 -15.699 8.866 1.00 81.81 438 ASP A C 1
ATOM 3335 O O . ASP A 1 438 ? -22.252 -16.599 9.061 1.00 81.81 438 ASP A O 1
ATOM 3339 N N . MET A 1 439 ? -22.670 -14.434 8.715 1.00 86.00 439 MET A N 1
ATOM 3340 C CA . MET A 1 439 ? -21.260 -14.051 8.689 1.00 86.00 439 MET A CA 1
ATOM 3341 C C . MET A 1 439 ? -20.671 -13.893 10.095 1.00 86.00 439 MET A C 1
ATOM 3343 O O . MET A 1 439 ? -21.153 -13.134 10.944 1.00 86.00 439 MET A O 1
ATOM 3347 N N . VAL A 1 440 ? -19.524 -14.535 10.311 1.00 81.50 440 VAL A N 1
ATOM 3348 C CA . VAL A 1 440 ? -18.779 -14.531 11.574 1.00 81.50 440 VAL A CA 1
ATOM 3349 C C . VAL A 1 440 ? -17.531 -13.658 11.474 1.00 81.50 440 VAL A C 1
ATOM 3351 O O . VAL A 1 440 ? -16.957 -13.474 10.404 1.00 81.50 440 VAL A O 1
ATOM 3354 N N . ASN A 1 441 ? -17.052 -13.120 12.598 1.00 82.06 441 ASN A N 1
ATOM 3355 C CA . ASN A 1 441 ? -15.800 -12.358 12.609 1.00 82.06 441 ASN A CA 1
ATOM 3356 C C . ASN A 1 441 ? -14.608 -13.303 12.392 1.00 82.06 441 ASN A C 1
ATOM 3358 O O . ASN A 1 441 ? -14.198 -13.967 13.333 1.00 82.06 441 ASN A O 1
ATOM 3362 N N . VAL A 1 442 ? -14.032 -13.378 11.198 1.00 80.94 442 VAL A N 1
ATOM 3363 C CA . VAL A 1 442 ? -12.958 -14.331 10.849 1.00 80.94 442 VAL A CA 1
ATOM 3364 C C . VAL A 1 442 ? -11.542 -13.844 11.180 1.00 80.94 442 VAL A C 1
ATOM 3366 O O . VAL A 1 442 ? -10.585 -14.606 11.075 1.00 80.94 442 VAL A O 1
ATOM 3369 N N . LYS A 1 443 ? -11.376 -12.578 11.576 1.00 78.75 443 LYS A N 1
ATOM 3370 C CA . LYS A 1 443 ? -10.055 -11.985 11.862 1.00 78.75 443 LYS A CA 1
ATOM 3371 C C . LYS A 1 443 ? -9.630 -12.117 13.318 1.00 78.75 443 LYS A C 1
ATOM 3373 O O . LYS A 1 443 ? -8.442 -12.253 13.604 1.00 78.75 443 LYS A O 1
ATOM 3378 N N . SER A 1 444 ? -10.576 -12.038 14.244 1.00 77.06 444 SER A N 1
ATOM 3379 C CA . SER A 1 444 ? -10.276 -12.145 15.667 1.00 77.06 444 SER A CA 1
ATOM 3380 C C . SER A 1 444 ? -10.107 -13.607 16.072 1.00 77.06 444 SER A C 1
ATOM 3382 O O . SER A 1 444 ? -10.950 -14.452 15.776 1.00 77.06 444 SER A O 1
ATOM 3384 N N . LEU A 1 445 ? -9.033 -13.885 16.807 1.00 76.44 445 LEU A N 1
ATOM 3385 C CA . LEU A 1 445 ? -8.673 -15.230 17.248 1.00 76.44 445 LEU A CA 1
ATOM 3386 C C . LEU A 1 445 ? -9.792 -15.885 18.077 1.00 76.44 445 LEU A C 1
ATOM 3388 O O . LEU A 1 445 ? -10.370 -15.264 18.975 1.00 76.44 445 LEU A O 1
ATOM 3392 N N . ARG A 1 446 ? -10.078 -17.147 17.757 1.00 81.94 446 ARG A N 1
ATOM 3393 C CA . ARG A 1 446 ? -11.138 -17.959 18.361 1.00 81.94 446 ARG A CA 1
ATOM 3394 C C . ARG A 1 446 ? -10.691 -18.627 19.651 1.00 81.94 446 ARG A C 1
ATOM 3396 O O . ARG A 1 446 ? -9.504 -18.901 19.826 1.00 81.94 446 ARG A O 1
ATOM 3403 N N . CYS A 1 447 ? -11.653 -18.869 20.534 1.00 85.56 447 CYS A N 1
ATOM 3404 C CA . CYS A 1 447 ? -11.488 -19.739 21.688 1.00 85.56 447 CYS A CA 1
ATOM 3405 C C . CYS A 1 447 ? -10.861 -21.072 21.254 1.00 85.56 447 CYS A C 1
ATOM 3407 O O . CYS A 1 447 ? -11.252 -21.625 20.229 1.00 85.56 447 CYS A O 1
ATOM 3409 N N . LEU A 1 448 ? -9.888 -21.575 22.017 1.00 87.00 448 LEU A N 1
ATOM 3410 C CA . LEU A 1 448 ? -9.270 -22.871 21.730 1.00 87.00 448 LEU A CA 1
ATOM 3411 C C . LEU A 1 448 ? -10.209 -24.053 22.015 1.00 87.00 448 LEU A C 1
ATOM 3413 O O . LEU A 1 448 ? -9.926 -25.157 21.557 1.00 87.00 448 LEU A O 1
ATOM 3417 N N . ASN A 1 449 ? -11.322 -23.839 22.729 1.00 87.06 449 ASN A N 1
ATOM 3418 C CA . ASN A 1 449 ? -12.292 -24.904 22.956 1.00 87.06 449 ASN A CA 1
ATOM 3419 C C . ASN A 1 449 ? -12.949 -25.340 21.635 1.00 87.06 449 ASN A C 1
ATOM 3421 O O . ASN A 1 449 ? -13.437 -24.505 20.863 1.00 87.06 449 ASN A O 1
ATOM 3425 N N . LYS A 1 450 ? -12.975 -26.652 21.385 1.00 83.06 450 LYS A N 1
ATOM 3426 C CA . LYS A 1 450 ? -13.477 -27.235 20.136 1.00 83.06 450 LYS A CA 1
ATOM 3427 C C . LYS A 1 450 ? -14.953 -26.863 19.949 1.00 83.06 450 LYS A C 1
ATOM 3429 O O . LYS A 1 450 ? -15.759 -27.020 20.855 1.00 83.06 450 LYS A O 1
ATOM 3434 N N . GLY A 1 451 ? -15.297 -26.331 18.775 1.00 80.38 451 GLY A N 1
ATOM 3435 C CA . GLY A 1 451 ? -16.667 -25.905 18.455 1.00 80.38 451 GLY A CA 1
ATOM 3436 C C . GLY A 1 451 ? -17.077 -24.528 18.997 1.00 80.38 451 GLY A C 1
ATOM 3437 O O . GLY A 1 451 ? -18.187 -24.084 18.728 1.00 80.38 451 GLY A O 1
ATOM 3438 N N . CYS A 1 452 ? -16.203 -23.806 19.709 1.00 82.06 452 CYS A N 1
ATOM 3439 C CA . CYS A 1 452 ? -16.531 -22.479 20.222 1.00 82.06 452 CYS A CA 1
ATOM 3440 C C . CYS A 1 452 ? -16.139 -21.355 19.248 1.00 82.06 452 CYS A C 1
ATOM 3442 O O . CYS A 1 452 ? -14.958 -21.084 19.028 1.00 82.06 452 CYS A O 1
ATOM 3444 N N . ASP A 1 453 ? -17.134 -20.623 18.737 1.00 74.81 453 ASP A N 1
ATOM 3445 C CA . ASP A 1 453 ? -16.914 -19.474 17.846 1.00 74.81 453 ASP A CA 1
ATOM 3446 C C . ASP A 1 453 ? -16.691 -18.129 18.578 1.00 74.81 453 ASP A C 1
ATOM 3448 O O . ASP A 1 453 ? -16.475 -17.086 17.953 1.00 74.81 453 ASP A O 1
ATOM 3452 N N . ALA A 1 454 ? -16.671 -18.139 19.914 1.00 78.31 454 ALA A N 1
ATOM 3453 C CA . ALA A 1 454 ? -16.417 -16.943 20.710 1.00 78.31 454 ALA A CA 1
ATOM 3454 C C . ALA A 1 454 ? -14.953 -16.478 20.614 1.00 78.31 454 ALA A C 1
ATOM 3456 O O . ALA A 1 454 ? -14.016 -17.260 20.422 1.00 78.31 454 ALA A O 1
ATOM 3457 N N . HIS A 1 455 ? -14.737 -15.173 20.775 1.00 80.25 455 HIS A N 1
ATOM 3458 C CA . HIS A 1 455 ? -13.401 -14.583 20.776 1.00 80.25 455 HIS A CA 1
ATOM 3459 C C . HIS A 1 455 ? -12.615 -14.972 22.025 1.00 80.25 455 HIS A C 1
ATOM 3461 O O . HIS A 1 455 ? -13.141 -14.933 23.138 1.00 80.25 455 HIS A O 1
ATOM 3467 N N . ARG A 1 456 ? -11.331 -15.299 21.848 1.00 86.62 456 ARG A N 1
ATOM 3468 C CA . ARG A 1 456 ? -10.444 -15.525 22.988 1.00 86.62 456 ARG A CA 1
ATOM 3469 C C . ARG A 1 456 ? -10.018 -14.196 23.613 1.00 86.62 456 ARG A C 1
ATOM 3471 O O . ARG A 1 456 ? -9.445 -13.347 22.929 1.00 86.62 456 ARG A O 1
ATOM 3478 N N . VAL A 1 457 ? -10.297 -14.040 24.901 1.00 87.88 457 VAL A N 1
ATOM 3479 C CA . VAL A 1 457 ? -10.043 -12.841 25.724 1.00 87.88 457 VAL A CA 1
ATOM 3480 C C . VAL A 1 457 ? -9.221 -13.201 26.965 1.00 87.88 457 VAL A C 1
ATOM 3482 O O . VAL A 1 457 ? -8.382 -12.417 27.401 1.00 87.88 457 VAL A O 1
ATOM 3485 N N . TYR A 1 458 ? -9.408 -14.418 27.478 1.00 89.25 458 TYR A N 1
ATOM 3486 C CA . TYR A 1 458 ? -8.821 -14.907 28.717 1.00 89.25 458 TYR A CA 1
ATOM 3487 C C . TYR A 1 458 ? -7.574 -15.748 28.463 1.00 89.25 458 TYR A C 1
ATOM 3489 O O . TYR A 1 458 ? -7.509 -16.505 27.489 1.00 89.25 458 TYR A O 1
ATOM 3497 N N . GLY A 1 459 ? -6.593 -15.633 29.349 1.00 89.44 459 GLY A N 1
ATOM 3498 C CA . GLY A 1 459 ? -5.388 -16.455 29.369 1.00 89.44 459 GLY A CA 1
ATOM 3499 C C . GLY A 1 459 ? -4.670 -16.335 30.708 1.00 89.44 459 GLY A C 1
ATOM 3500 O O . GLY A 1 459 ? -5.132 -15.628 31.600 1.00 89.44 459 GLY A O 1
ATOM 3501 N N . LEU A 1 460 ? -3.546 -17.030 30.854 1.00 87.75 460 LEU A N 1
ATOM 3502 C CA . LEU A 1 460 ? -2.721 -16.900 32.055 1.00 87.75 460 LEU A CA 1
ATOM 3503 C C . LEU A 1 460 ? -2.112 -15.487 32.136 1.00 87.75 460 LEU A C 1
ATOM 3505 O O . LEU A 1 460 ? -1.816 -14.909 31.082 1.00 87.75 460 LEU A O 1
ATOM 3509 N N . PRO A 1 461 ? -1.911 -14.925 33.342 1.00 82.88 461 PRO A N 1
ATOM 3510 C CA . PRO A 1 461 ? -1.225 -13.646 33.519 1.00 82.88 461 PRO A CA 1
ATOM 3511 C C . PRO A 1 461 ? 0.108 -13.603 32.752 1.00 82.88 461 PRO A C 1
ATOM 3513 O O . PRO A 1 461 ? 0.900 -14.537 32.825 1.00 82.88 461 PRO A O 1
ATOM 3516 N N . GLY A 1 462 ? 0.331 -12.556 31.950 1.00 79.75 462 GLY A N 1
ATOM 3517 C CA . GLY A 1 462 ? 1.525 -12.415 31.094 1.00 79.75 462 GLY A CA 1
ATOM 3518 C C . GLY A 1 462 ? 1.576 -13.332 29.857 1.00 79.75 462 GLY A C 1
ATOM 3519 O O . GLY A 1 462 ? 2.464 -13.190 29.019 1.00 79.75 462 GLY A O 1
ATOM 3520 N N . GLY A 1 463 ? 0.620 -14.252 29.709 1.00 86.38 463 GLY A N 1
ATOM 3521 C CA . GLY A 1 463 ? 0.556 -15.228 28.626 1.00 86.38 463 GLY A CA 1
ATOM 3522 C C . GLY A 1 463 ? -0.243 -14.777 27.400 1.00 86.38 463 GLY A C 1
ATOM 3523 O O . GLY A 1 463 ? -0.603 -13.614 27.211 1.00 86.38 463 GLY A O 1
ATOM 3524 N N . LYS A 1 464 ? -0.544 -15.739 26.519 1.00 85.50 464 LYS A N 1
ATOM 3525 C CA . LYS A 1 464 ? -1.408 -15.519 25.350 1.00 85.50 464 LYS A CA 1
ATOM 3526 C C . LYS A 1 464 ? -2.877 -15.677 25.744 1.00 85.50 464 LYS A C 1
ATOM 3528 O O . LYS A 1 464 ? -3.237 -16.568 26.504 1.00 85.50 464 LYS A O 1
ATOM 3533 N N . LYS A 1 465 ? -3.747 -14.879 25.123 1.00 89.50 465 LYS A N 1
ATOM 3534 C CA . LYS A 1 465 ? -5.200 -15.108 25.119 1.00 89.50 465 LYS A CA 1
ATOM 3535 C C . LYS A 1 465 ? -5.518 -16.459 24.473 1.00 89.50 465 LYS A C 1
ATOM 3537 O O . LYS A 1 465 ? -5.104 -16.687 23.335 1.00 89.50 465 LYS A O 1
ATOM 3542 N N . MET A 1 466 ? -6.248 -17.320 25.173 1.00 87.38 466 MET A N 1
ATOM 3543 C CA . MET A 1 466 ? -6.555 -18.695 24.768 1.00 87.38 466 MET A CA 1
ATOM 3544 C C . MET A 1 466 ? -8.062 -18.989 24.728 1.00 87.38 466 MET A C 1
ATOM 3546 O O . MET A 1 466 ? -8.535 -19.586 23.763 1.00 87.38 466 MET A O 1
ATOM 3550 N N . TYR A 1 467 ? -8.843 -18.488 25.686 1.00 90.31 467 TYR A N 1
ATOM 3551 C CA . TYR A 1 467 ? -10.253 -18.868 25.832 1.00 90.31 467 TYR A CA 1
ATOM 3552 C C . TYR A 1 467 ? -11.203 -17.668 25.911 1.00 90.31 467 TYR A C 1
ATOM 3554 O O . TYR A 1 467 ? -10.786 -16.530 26.136 1.00 90.31 467 TYR A O 1
ATOM 3562 N N . CYS A 1 468 ? -12.493 -17.897 25.662 1.00 89.69 468 CYS A N 1
ATOM 3563 C CA . CYS A 1 468 ? -13.548 -16.904 25.887 1.00 89.69 468 CYS A CA 1
ATOM 3564 C C . CYS A 1 468 ? -14.010 -16.906 27.352 1.00 89.69 468 CYS A C 1
ATOM 3566 O O . CYS A 1 468 ? -13.636 -17.791 28.114 1.00 89.69 468 CYS A O 1
ATOM 3568 N N . SER A 1 469 ? -14.883 -15.970 27.735 1.00 88.31 469 SER A N 1
ATOM 3569 C CA . SER A 1 469 ? -15.434 -15.888 29.100 1.00 88.31 469 SER A CA 1
ATOM 3570 C C . SER A 1 469 ? -16.101 -17.181 29.577 1.00 88.31 469 SER A C 1
ATOM 3572 O O . SER A 1 469 ? -15.929 -17.545 30.733 1.00 88.31 469 SER A O 1
ATOM 3574 N N . LYS A 1 470 ? -16.804 -17.896 28.684 1.00 88.94 470 LYS A N 1
ATOM 3575 C CA . LYS A 1 470 ? -17.464 -19.182 28.987 1.00 88.94 470 LYS A CA 1
ATOM 3576 C C . LYS A 1 470 ? -16.512 -20.371 29.164 1.00 88.94 470 LYS A C 1
ATOM 3578 O O . LYS A 1 470 ? -16.892 -21.353 29.776 1.00 88.94 470 LYS A O 1
ATOM 3583 N N . HIS A 1 471 ? -15.303 -20.300 28.609 1.00 89.81 471 HIS A N 1
ATOM 3584 C CA . HIS A 1 471 ? -14.346 -21.415 28.591 1.00 89.81 471 HIS A CA 1
ATOM 3585 C C . HIS A 1 471 ? -13.038 -21.057 29.304 1.00 89.81 471 HIS A C 1
ATOM 3587 O O . HIS A 1 471 ? -12.009 -21.684 29.068 1.00 89.81 471 HIS A O 1
ATOM 3593 N N . LYS A 1 472 ? -13.048 -19.999 30.123 1.00 88.94 472 LYS A N 1
ATOM 3594 C CA . LYS A 1 472 ? -11.891 -19.630 30.936 1.00 88.94 472 LYS A CA 1
ATOM 3595 C C . LYS A 1 472 ? -11.715 -20.673 32.044 1.00 88.94 472 LYS A C 1
ATOM 3597 O O . LYS A 1 472 ? -12.700 -21.110 32.634 1.00 88.94 472 LYS A O 1
ATOM 3602 N N . LEU A 1 473 ? -10.473 -21.034 32.340 1.00 88.94 473 LEU A N 1
ATOM 3603 C CA . LEU A 1 473 ? -10.138 -21.778 33.556 1.00 88.94 473 LEU A CA 1
ATOM 3604 C C . LEU A 1 473 ? -10.057 -20.808 34.746 1.00 88.94 473 LEU A C 1
ATOM 3606 O O . LEU A 1 473 ? -9.948 -19.596 34.537 1.00 88.94 473 LEU A O 1
ATOM 3610 N N . ALA A 1 474 ? -10.114 -21.329 35.975 1.00 84.38 474 ALA A N 1
ATOM 3611 C CA . ALA A 1 474 ? -10.143 -20.527 37.205 1.00 84.38 474 ALA A CA 1
ATOM 3612 C C . ALA A 1 474 ? -8.993 -19.502 37.279 1.00 84.38 474 ALA A C 1
ATOM 3614 O O . ALA A 1 474 ? -9.224 -18.333 37.590 1.00 84.38 474 ALA A O 1
ATOM 3615 N N . ASP A 1 475 ? -7.793 -19.906 36.857 1.00 86.50 475 ASP A N 1
ATOM 3616 C CA . ASP A 1 475 ? -6.575 -19.086 36.944 1.00 86.50 475 ASP A CA 1
ATOM 3617 C C . ASP A 1 475 ? -6.398 -18.117 35.762 1.00 86.50 475 ASP A C 1
ATOM 3619 O O . ASP A 1 475 ? -5.402 -17.395 35.659 1.00 86.50 475 ASP A O 1
ATOM 3623 N N . MET A 1 476 ? -7.347 -18.094 34.821 1.00 87.88 476 MET A N 1
ATOM 3624 C CA . MET A 1 476 ? -7.257 -17.246 33.638 1.00 87.88 476 MET A CA 1
ATOM 3625 C C . MET A 1 476 ? -7.854 -15.864 33.874 1.00 87.88 476 MET A C 1
ATOM 3627 O O . MET A 1 476 ? -8.997 -15.690 34.301 1.00 87.88 476 MET A O 1
ATOM 3631 N N . VAL A 1 477 ? -7.096 -14.854 33.470 1.00 82.44 477 VAL A N 1
ATOM 3632 C CA . VAL A 1 477 ? -7.458 -13.445 33.571 1.00 82.44 477 VAL A CA 1
ATOM 3633 C C . VAL A 1 477 ? -7.820 -12.866 32.209 1.00 82.44 477 VAL A C 1
ATOM 3635 O O . VAL A 1 477 ? -7.345 -13.328 31.173 1.00 82.44 477 VAL A O 1
ATOM 3638 N N . ASP A 1 478 ? -8.665 -11.835 32.207 1.00 84.75 478 ASP A N 1
ATOM 3639 C CA . ASP A 1 478 ? -8.877 -10.993 31.029 1.00 84.75 478 ASP A CA 1
ATOM 3640 C C . ASP A 1 478 ? -7.564 -10.261 30.699 1.00 84.75 478 ASP A C 1
ATOM 3642 O O . ASP A 1 478 ? -7.063 -9.484 31.514 1.00 84.75 478 ASP A O 1
ATOM 3646 N N . LEU A 1 479 ? -7.003 -10.553 29.521 1.00 82.56 479 LEU A N 1
ATOM 3647 C CA . LEU A 1 479 ? -5.745 -9.984 29.024 1.00 82.56 479 LEU A CA 1
ATOM 3648 C C . LEU A 1 479 ? -5.961 -8.793 28.071 1.00 82.56 479 LEU A C 1
ATOM 3650 O O . LEU A 1 479 ? -4.999 -8.269 27.510 1.00 82.56 479 LEU A O 1
ATOM 3654 N N . ILE A 1 480 ? -7.212 -8.396 27.825 1.00 81.44 480 ILE A N 1
ATOM 3655 C CA . ILE A 1 480 ? -7.584 -7.270 26.958 1.00 81.44 480 ILE A CA 1
ATOM 3656 C C . ILE A 1 480 ? -7.877 -6.031 27.800 1.00 81.44 480 ILE A C 1
ATOM 3658 O O . ILE A 1 480 ? -7.432 -4.929 27.468 1.00 81.44 480 ILE A O 1
ATOM 3662 N N . THR A 1 481 ? -8.633 -6.203 28.880 1.00 81.44 481 THR A N 1
ATOM 3663 C CA . THR A 1 481 ? -9.070 -5.096 29.726 1.00 81.44 481 THR A CA 1
ATOM 3664 C C . THR A 1 481 ? -7.924 -4.621 30.617 1.00 81.44 481 THR A C 1
ATOM 3666 O O . THR A 1 481 ? -7.436 -5.351 31.479 1.00 81.44 481 THR A O 1
ATOM 3669 N N . ARG A 1 482 ? -7.490 -3.368 30.428 1.00 80.81 482 ARG A N 1
ATOM 3670 C CA . ARG A 1 482 ? -6.490 -2.728 31.297 1.00 80.81 482 ARG A CA 1
ATOM 3671 C C . ARG A 1 482 ? -7.068 -2.526 32.700 1.00 80.81 482 ARG A C 1
ATOM 3673 O O . ARG A 1 482 ? -8.196 -2.049 32.834 1.00 80.81 482 ARG A O 1
ATOM 3680 N N . ARG A 1 483 ? -6.293 -2.884 33.724 1.00 85.69 483 ARG A N 1
ATOM 3681 C CA . ARG A 1 483 ? -6.683 -2.800 35.140 1.00 85.69 483 ARG A CA 1
ATOM 3682 C C . ARG A 1 483 ? -6.194 -1.510 35.785 1.00 85.69 483 ARG A C 1
ATOM 3684 O O . ARG A 1 483 ? -5.208 -0.940 35.319 1.00 85.69 483 ARG A O 1
ATOM 3691 N N . CYS A 1 484 ? -6.926 -1.062 36.804 1.00 88.81 484 CYS A N 1
ATOM 3692 C CA . CYS A 1 484 ? -6.581 0.097 37.624 1.00 88.81 484 CYS A CA 1
ATOM 3693 C C . CYS A 1 484 ? -5.136 0.007 38.131 1.00 88.81 484 CYS A C 1
ATOM 3695 O O . CYS A 1 484 ? -4.683 -1.079 38.484 1.00 88.81 484 CYS A O 1
ATOM 3697 N N . LEU A 1 485 ? -4.426 1.140 38.152 1.00 88.81 485 LEU A N 1
ATOM 3698 C CA . LEU A 1 485 ? -3.059 1.212 38.675 1.00 88.81 485 LEU A CA 1
ATOM 3699 C C . LEU A 1 485 ? -2.984 1.091 40.203 1.00 88.81 485 LEU A C 1
ATOM 3701 O O . LEU A 1 485 ? -1.904 0.824 40.718 1.00 88.81 485 LEU A O 1
ATOM 3705 N N . VAL A 1 486 ? -4.097 1.278 40.918 1.00 87.81 486 VAL A N 1
ATOM 3706 C CA . VAL A 1 486 ? -4.134 1.095 42.373 1.00 87.81 486 VAL A CA 1
ATOM 3707 C C . VAL A 1 486 ? -3.967 -0.383 42.711 1.00 87.81 486 VAL A C 1
ATOM 3709 O O . VAL A 1 486 ? -4.711 -1.233 42.209 1.00 87.81 486 VAL A O 1
ATOM 3712 N N . GLU A 1 487 ? -2.984 -0.682 43.562 1.00 84.62 487 GLU A N 1
ATOM 3713 C CA . GLU A 1 487 ? -2.677 -2.046 43.987 1.00 84.62 487 GLU A CA 1
ATOM 3714 C C . GLU A 1 487 ? -3.915 -2.737 44.577 1.00 84.62 487 GLU A C 1
ATOM 3716 O O . GLU A 1 487 ? -4.702 -2.152 45.318 1.00 84.62 487 GLU A O 1
ATOM 3721 N N . GLY A 1 488 ? -4.142 -3.992 44.181 1.00 81.19 488 GLY A N 1
ATOM 3722 C CA . GLY A 1 488 ? -5.316 -4.770 44.591 1.00 81.19 488 GLY A CA 1
ATOM 3723 C C . GLY A 1 488 ? -6.614 -4.478 43.819 1.00 81.19 488 GLY A C 1
ATOM 3724 O O . GLY A 1 488 ? -7.533 -5.304 43.850 1.00 81.19 488 GLY A O 1
ATOM 3725 N N . CYS A 1 489 ? -6.711 -3.388 43.048 1.00 83.19 489 CYS A N 1
ATOM 3726 C CA . CYS A 1 489 ? -7.930 -3.076 42.301 1.00 83.19 489 CYS A CA 1
ATOM 3727 C C . CYS A 1 489 ? -8.027 -3.844 40.968 1.00 83.19 489 CYS A C 1
ATOM 3729 O O . CYS A 1 489 ? -7.261 -3.653 40.025 1.00 83.19 489 CYS A O 1
ATOM 3731 N N . LYS A 1 490 ? -9.046 -4.706 40.845 1.00 81.56 490 LYS A N 1
ATOM 3732 C CA . LYS A 1 490 ? -9.291 -5.535 39.644 1.00 81.56 490 LYS A CA 1
ATOM 3733 C C . LYS A 1 490 ? -10.203 -4.872 38.600 1.00 81.56 490 LYS A C 1
ATOM 3735 O O . LYS A 1 490 ? -10.547 -5.507 37.604 1.00 81.56 490 LYS A O 1
ATOM 3740 N N . LYS A 1 491 ? -10.627 -3.624 38.821 1.00 84.25 491 LYS A N 1
ATOM 3741 C CA . LYS A 1 491 ? -11.571 -2.922 37.939 1.00 84.25 491 LYS A CA 1
ATOM 3742 C C . LYS A 1 491 ? -10.897 -2.405 36.672 1.00 84.25 491 LYS A C 1
ATOM 3744 O O . LYS A 1 491 ? -9.709 -2.087 36.664 1.00 84.25 491 LYS A O 1
ATOM 3749 N N . ALA A 1 492 ? -11.688 -2.299 35.608 1.00 83.88 492 ALA A N 1
ATOM 3750 C CA . ALA A 1 492 ? -11.250 -1.742 34.336 1.00 83.88 492 ALA A CA 1
ATOM 3751 C C . ALA A 1 492 ? -10.900 -0.252 34.467 1.00 83.88 492 ALA A C 1
ATOM 3753 O O . ALA A 1 492 ? -11.596 0.498 35.157 1.00 83.88 492 ALA A O 1
ATOM 3754 N N . VAL A 1 493 ? -9.853 0.183 33.765 1.00 90.38 493 VAL A N 1
ATOM 3755 C CA . VAL A 1 493 ? -9.515 1.609 33.662 1.00 90.38 493 VAL A CA 1
ATOM 3756 C C . VAL A 1 493 ? -10.467 2.321 32.718 1.00 90.38 493 VAL A C 1
ATOM 3758 O O . VAL A 1 493 ? -10.688 1.893 31.585 1.00 90.38 493 VAL A O 1
ATOM 3761 N N . VAL A 1 494 ? -11.002 3.444 33.180 1.00 91.00 494 VAL A N 1
ATOM 3762 C CA . VAL A 1 494 ? -11.920 4.289 32.404 1.00 91.00 494 VAL A CA 1
ATOM 3763 C C . VAL A 1 494 ? -11.523 5.769 32.498 1.00 91.00 494 VAL A C 1
ATOM 3765 O O . VAL A 1 494 ? -11.763 6.528 31.556 1.00 91.00 494 VAL A O 1
ATOM 3768 N N . TYR A 1 495 ? -10.846 6.154 33.583 1.00 92.88 495 TYR A N 1
ATOM 3769 C CA . TYR A 1 495 ? -10.437 7.520 33.899 1.00 9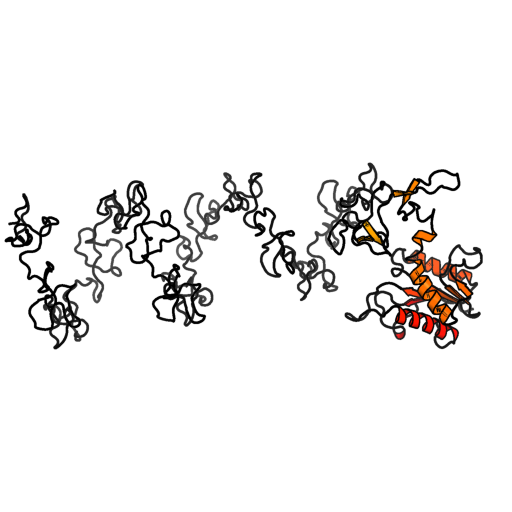2.88 495 TYR A CA 1
ATOM 3770 C C . TYR A 1 495 ? -8.931 7.716 33.720 1.00 92.88 495 TYR A C 1
ATOM 3772 O O . TYR A 1 495 ? -8.132 6.804 33.943 1.00 92.88 495 TYR A O 1
ATOM 3780 N N . GLY A 1 496 ? -8.535 8.920 33.315 1.00 93.19 496 GLY A N 1
ATOM 3781 C CA . GLY A 1 496 ? -7.135 9.338 33.238 1.00 93.19 496 GLY A CA 1
ATOM 3782 C C . GLY A 1 496 ? -7.011 10.840 33.011 1.00 93.19 496 GLY A C 1
ATOM 3783 O O . GLY A 1 496 ? -8.014 11.526 32.833 1.00 93.19 496 GLY A O 1
ATOM 3784 N N . ARG A 1 497 ? -5.783 11.365 33.014 1.00 93.75 497 ARG A N 1
ATOM 3785 C CA . ARG A 1 497 ? -5.542 12.791 32.740 1.00 93.75 497 ARG A CA 1
ATOM 3786 C C . ARG A 1 497 ? -5.825 13.119 31.267 1.00 93.75 497 ARG A C 1
ATOM 3788 O O . ARG A 1 497 ? -5.457 12.305 30.413 1.00 93.75 497 ARG A O 1
ATOM 3795 N N . PRO A 1 498 ? -6.407 14.288 30.941 1.00 94.75 498 PRO A N 1
ATOM 3796 C CA . PRO A 1 498 ? -6.629 14.708 29.561 1.00 94.75 498 PRO A CA 1
ATOM 3797 C C . PRO A 1 498 ? -5.385 14.530 28.677 1.00 94.75 498 PRO A C 1
ATOM 3799 O O . PRO A 1 498 ? -4.273 14.906 29.038 1.00 94.75 498 PRO A O 1
ATOM 3802 N N . GLY A 1 499 ? -5.565 13.908 27.514 1.00 91.25 499 GLY A N 1
ATOM 3803 C CA . GLY A 1 499 ? -4.510 13.587 26.551 1.00 91.25 499 GLY A CA 1
ATOM 3804 C C . GLY A 1 499 ? -3.739 12.293 26.837 1.00 91.25 499 GLY A C 1
ATOM 3805 O O . GLY A 1 499 ? -3.018 11.822 25.956 1.00 91.25 499 GLY A O 1
ATOM 3806 N N . SER A 1 500 ? -3.914 11.689 28.014 1.00 91.88 500 SER A N 1
ATOM 3807 C CA . SER A 1 500 ? -3.194 10.487 28.449 1.00 91.88 500 SER A CA 1
ATOM 3808 C C . SER A 1 500 ? -4.057 9.229 28.357 1.00 91.88 500 SER A C 1
ATOM 3810 O O . SER A 1 500 ? -5.275 9.283 28.196 1.00 91.88 500 SER A O 1
ATOM 3812 N N . GLN A 1 501 ? -3.426 8.058 28.443 1.00 90.81 501 GLN A N 1
ATOM 3813 C CA . GLN A 1 501 ? -4.156 6.792 28.527 1.00 90.81 501 GLN A CA 1
ATOM 3814 C C . GLN A 1 501 ? -4.919 6.688 29.862 1.00 90.81 501 GLN A C 1
ATOM 3816 O O . GLN A 1 501 ? -4.435 7.207 30.867 1.00 90.81 501 GLN A O 1
ATOM 3821 N N . PRO A 1 502 ? -6.087 6.019 29.901 1.00 92.25 502 PRO A N 1
ATOM 3822 C CA . PRO A 1 502 ? -6.789 5.761 31.151 1.00 92.25 502 PRO A CA 1
ATOM 3823 C C . PRO A 1 502 ? -5.952 4.848 32.053 1.00 92.25 502 PRO A C 1
ATOM 3825 O O . PRO A 1 502 ? -5.374 3.863 31.586 1.00 92.25 502 PRO A O 1
ATOM 3828 N N . THR A 1 503 ? -5.899 5.194 33.334 1.00 93.00 503 THR A N 1
ATOM 3829 C CA . THR A 1 503 ? -5.072 4.550 34.363 1.00 93.00 503 THR A CA 1
ATOM 3830 C C . THR A 1 503 ? -5.870 4.121 35.589 1.00 93.00 503 THR A C 1
ATOM 3832 O O . THR A 1 503 ? -5.456 3.192 36.275 1.00 93.00 503 THR A O 1
ATOM 3835 N N . HIS A 1 504 ? -7.024 4.740 35.849 1.00 92.00 504 HIS A N 1
ATOM 3836 C CA . HIS A 1 504 ? -7.817 4.484 37.050 1.00 92.00 504 HIS A CA 1
ATOM 3837 C C . HIS A 1 504 ? -9.239 4.045 36.705 1.00 92.00 504 HIS A C 1
ATOM 3839 O O . HIS A 1 504 ? -9.772 4.340 35.626 1.00 92.00 504 HIS A O 1
ATOM 3845 N N . CYS A 1 505 ? -9.853 3.291 37.616 1.00 89.94 505 CYS A N 1
ATOM 3846 C CA . CYS A 1 505 ? -11.275 2.978 37.546 1.00 89.94 505 CYS A CA 1
ATOM 3847 C C . CYS A 1 505 ? -12.118 4.158 38.063 1.00 89.94 505 CYS A C 1
ATOM 3849 O O . CYS A 1 505 ? -11.575 5.171 38.489 1.00 89.94 505 CYS A O 1
ATOM 3851 N N . SER A 1 506 ? -13.447 4.041 38.036 1.00 85.25 506 SER A N 1
ATOM 3852 C CA . SER A 1 506 ? -14.326 5.089 38.570 1.00 85.25 506 SER A CA 1
ATOM 3853 C C . SER A 1 506 ? -14.181 5.299 40.079 1.00 85.25 506 SER A C 1
ATOM 3855 O O . SER A 1 506 ? -14.351 6.417 40.541 1.00 85.25 506 SER A O 1
ATOM 3857 N N . LYS A 1 507 ? -13.869 4.262 40.865 1.00 85.25 507 LYS A N 1
ATOM 3858 C CA . LYS A 1 507 ? -13.722 4.410 42.323 1.00 85.25 507 LYS A CA 1
ATOM 3859 C C . LYS A 1 507 ? -12.398 5.063 42.721 1.00 85.25 507 LYS A C 1
ATOM 3861 O O . LYS A 1 507 ? -12.397 5.891 43.615 1.00 85.25 507 LYS A O 1
ATOM 3866 N N . ASP A 1 508 ? -11.320 4.749 42.009 1.00 87.38 508 ASP A N 1
ATOM 3867 C CA . ASP A 1 508 ? -9.961 5.179 42.374 1.00 87.38 508 ASP A CA 1
ATOM 3868 C C . ASP A 1 508 ? -9.476 6.388 41.560 1.00 87.38 508 ASP A C 1
ATOM 3870 O O . ASP A 1 508 ? -8.279 6.632 41.427 1.00 87.38 508 ASP A O 1
ATOM 3874 N N . ARG A 1 509 ? -10.393 7.105 40.908 1.00 89.56 509 ARG A N 1
ATOM 3875 C CA . ARG A 1 509 ? -10.057 8.270 40.085 1.00 89.56 509 ARG A CA 1
ATOM 3876 C C . ARG A 1 509 ? -9.469 9.391 40.949 1.00 89.56 509 ARG A C 1
ATOM 3878 O O . ARG A 1 509 ? -9.852 9.562 42.100 1.00 89.56 509 ARG A O 1
ATOM 3885 N N . LEU A 1 510 ? -8.553 10.162 40.368 1.00 90.00 510 LEU A N 1
ATOM 3886 C CA . LEU A 1 510 ? -7.888 11.286 41.031 1.00 90.00 510 LEU A CA 1
ATOM 3887 C C . LEU A 1 510 ? -8.373 12.623 40.465 1.00 90.00 510 LEU A C 1
ATOM 3889 O O . LEU A 1 510 ? -8.852 12.687 39.330 1.00 90.00 510 LEU A O 1
ATOM 3893 N N . ALA A 1 511 ? -8.175 13.701 41.227 1.00 87.75 511 ALA A N 1
ATOM 3894 C CA . ALA A 1 511 ? -8.434 15.061 40.762 1.00 87.75 511 ALA A CA 1
ATOM 3895 C C . ALA A 1 511 ? -7.718 15.346 39.432 1.00 87.75 511 ALA A C 1
ATOM 3897 O O . ALA A 1 511 ? -6.564 14.959 39.219 1.00 87.75 511 ALA A O 1
ATOM 3898 N N . GLY A 1 512 ? -8.411 16.031 38.526 1.00 88.62 512 GLY A N 1
ATOM 3899 C CA . GLY A 1 512 ? -7.916 16.341 37.189 1.00 88.62 512 GLY A CA 1
ATOM 3900 C C . GLY A 1 512 ? -8.040 15.188 36.187 1.00 88.62 512 GLY A C 1
ATOM 3901 O O . GLY A 1 512 ? -7.487 15.283 35.087 1.00 88.62 512 GLY A O 1
ATOM 3902 N N . MET A 1 513 ? -8.721 14.090 36.533 1.00 93.56 513 MET A N 1
ATOM 3903 C CA . MET A 1 513 ? -9.036 13.015 35.591 1.00 93.56 513 MET A CA 1
ATOM 3904 C C . MET A 1 513 ? -10.384 13.227 34.898 1.00 93.56 513 MET A C 1
ATOM 3906 O O . MET A 1 513 ? -11.276 13.904 35.392 1.00 93.56 513 MET A O 1
ATOM 3910 N N . ILE A 1 514 ? -10.518 12.623 33.723 1.00 92.44 514 ILE A N 1
ATOM 3911 C CA . ILE A 1 514 ? -11.702 12.684 32.867 1.00 92.44 514 ILE A CA 1
ATOM 3912 C C . ILE A 1 514 ? -12.001 11.286 32.310 1.00 92.44 514 ILE A C 1
ATOM 3914 O O . ILE A 1 514 ? -11.092 10.472 32.090 1.00 92.44 514 ILE A O 1
ATOM 3918 N N . LYS A 1 515 ? -13.279 11.000 32.052 1.00 88.94 515 LYS A N 1
ATOM 3919 C CA . LYS A 1 515 ? -13.713 9.806 31.313 1.00 88.94 515 LYS A CA 1
ATOM 3920 C C . LYS A 1 515 ? -13.345 9.964 29.832 1.00 88.94 515 LYS A C 1
ATOM 3922 O O . LYS A 1 515 ? -13.557 11.019 29.251 1.00 88.94 515 LYS A O 1
ATOM 3927 N N . LYS A 1 516 ? -12.820 8.914 29.187 1.00 89.88 516 LYS A N 1
ATOM 3928 C CA . LYS A 1 516 ? -12.309 8.971 27.790 1.00 89.88 516 LYS A CA 1
ATOM 3929 C C . LYS A 1 516 ? -11.193 10.032 27.594 1.00 89.88 516 LYS A C 1
ATOM 3931 O O . LYS A 1 516 ? -11.273 10.853 26.684 1.00 89.88 516 LYS A O 1
ATOM 3936 N N . PRO A 1 517 ? -10.083 9.966 28.350 1.00 93.00 517 PRO A N 1
ATOM 3937 C CA . PRO A 1 517 ? -9.048 11.011 28.365 1.00 93.00 517 PRO A CA 1
ATOM 3938 C C . PRO A 1 517 ? -8.312 11.248 27.041 1.00 93.00 517 PRO A C 1
ATOM 3940 O O . PRO A 1 517 ? -7.664 12.273 26.867 1.00 93.00 517 PRO A O 1
ATOM 3943 N N . THR A 1 518 ? -8.404 10.326 26.083 1.00 94.44 518 THR A N 1
ATOM 3944 C CA . THR A 1 518 ? -7.757 10.454 24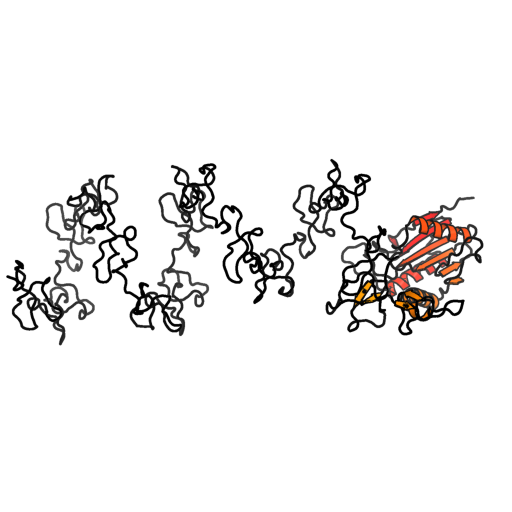.764 1.00 94.44 518 THR A CA 1
ATOM 3945 C C . THR A 1 518 ? -8.663 11.058 23.690 1.00 94.44 518 THR A C 1
ATOM 3947 O O . THR A 1 518 ? -8.232 11.169 22.538 1.00 94.44 518 THR A O 1
ATOM 3950 N N . ALA A 1 519 ? -9.895 11.440 24.050 1.00 92.75 519 ALA A N 1
ATOM 3951 C CA . ALA A 1 519 ? -10.854 12.056 23.144 1.00 92.75 519 ALA A CA 1
ATOM 3952 C C . ALA A 1 519 ? -10.269 13.309 22.473 1.00 92.75 519 ALA A C 1
ATOM 3954 O O . ALA A 1 519 ? -9.477 14.055 23.061 1.00 92.75 519 ALA A O 1
ATOM 3955 N N . LYS A 1 520 ? -10.623 13.501 21.201 1.00 94.00 520 LYS A N 1
ATOM 3956 C CA . LYS A 1 520 ? -10.099 14.569 20.349 1.00 94.00 520 LYS A CA 1
ATOM 3957 C C . LYS A 1 520 ? -11.228 15.486 19.923 1.00 94.00 520 LYS A C 1
ATOM 3959 O O . LYS A 1 520 ? -12.297 14.998 19.580 1.00 94.00 520 LYS A O 1
ATOM 3964 N N . CYS A 1 521 ? -10.934 16.783 19.908 1.00 90.69 521 CYS A N 1
ATOM 3965 C CA . CYS A 1 521 ? -11.837 17.811 19.431 1.00 90.69 521 CYS A CA 1
ATOM 3966 C C . CYS A 1 521 ? -12.285 17.477 18.007 1.00 90.69 521 CYS A C 1
ATOM 3968 O O . CYS A 1 521 ? -11.430 17.241 17.142 1.00 90.69 521 CYS A O 1
ATOM 3970 N N . VAL A 1 522 ? -13.597 17.466 17.772 1.00 87.44 522 VAL A N 1
ATOM 3971 C CA . VAL A 1 522 ? -14.184 17.161 16.459 1.00 87.44 522 VAL A CA 1
ATOM 3972 C C . VAL A 1 522 ? -13.766 18.169 15.382 1.00 87.44 522 VAL A C 1
ATOM 3974 O O . VAL A 1 522 ? -13.678 17.795 14.215 1.00 87.44 522 VAL A O 1
ATOM 3977 N N . VAL A 1 523 ? -13.405 19.398 15.777 1.00 85.25 523 VAL A N 1
ATOM 3978 C CA . VAL A 1 523 ? -12.955 20.472 14.875 1.00 85.25 523 VAL A CA 1
ATOM 3979 C C . VAL A 1 523 ? -11.442 20.417 14.621 1.00 85.25 523 VAL A C 1
ATOM 3981 O O . VAL A 1 523 ? -10.999 20.258 13.486 1.00 85.25 523 VAL A O 1
ATOM 3984 N N . CYS A 1 524 ? -10.615 20.512 15.671 1.00 86.25 524 CYS A N 1
ATOM 3985 C CA . CYS A 1 524 ? -9.170 20.764 15.522 1.00 86.25 524 CYS A CA 1
ATOM 3986 C C . CYS A 1 524 ? -8.247 19.624 15.979 1.00 86.25 524 CYS A C 1
ATOM 3988 O O . CYS A 1 524 ? -7.025 19.772 15.970 1.00 86.25 524 CYS A O 1
ATOM 3990 N N . LYS A 1 525 ? -8.795 18.479 16.409 1.00 88.25 525 LYS A N 1
ATOM 3991 C CA . LYS A 1 525 ? -8.043 17.327 16.952 1.00 88.25 525 LYS A CA 1
ATOM 3992 C C . LYS A 1 525 ? -7.173 17.612 18.189 1.00 88.25 525 LYS A C 1
ATOM 3994 O O . LYS A 1 525 ? -6.412 16.727 18.596 1.00 88.25 525 LYS A O 1
ATOM 3999 N N . ALA A 1 526 ? -7.280 18.787 18.814 1.00 90.94 526 ALA A N 1
ATOM 4000 C CA . ALA A 1 526 ? -6.746 19.026 20.156 1.00 90.94 526 ALA A CA 1
ATOM 4001 C C . ALA A 1 526 ? -7.417 18.087 21.177 1.00 90.94 526 ALA A C 1
ATOM 4003 O O . ALA A 1 526 ? -8.399 17.417 20.862 1.00 90.94 526 ALA A O 1
ATOM 4004 N N . THR A 1 527 ? -6.883 17.979 22.393 1.00 93.81 527 THR A N 1
ATOM 4005 C CA . THR A 1 527 ? -7.516 17.166 23.446 1.00 93.81 527 THR A CA 1
ATOM 4006 C C . THR A 1 527 ? -8.897 17.731 23.780 1.00 93.81 527 THR A C 1
ATOM 4008 O O . THR A 1 527 ? -9.015 18.921 24.063 1.00 93.81 527 THR A O 1
ATOM 4011 N N . ALA A 1 528 ? -9.928 16.885 23.722 1.00 94.75 528 ALA A N 1
ATOM 4012 C CA . ALA A 1 528 ? -11.279 17.275 24.098 1.00 94.75 528 ALA A CA 1
ATOM 4013 C C . ALA A 1 528 ? -11.464 17.140 25.613 1.00 94.75 528 ALA A C 1
ATOM 4015 O O . ALA A 1 528 ? -11.175 16.085 26.181 1.00 94.75 528 ALA A O 1
ATOM 4016 N N . ILE A 1 529 ? -11.935 18.213 26.242 1.00 94.25 529 ILE A N 1
ATOM 4017 C CA . ILE A 1 529 ? -12.266 18.271 27.676 1.00 94.25 529 ILE A CA 1
ATOM 4018 C C . ILE A 1 529 ? -13.673 18.826 27.923 1.00 94.25 529 ILE A C 1
ATOM 4020 O O . ILE A 1 529 ? -14.193 18.667 29.023 1.00 94.25 529 ILE A O 1
ATOM 4024 N N . TRP A 1 530 ? -14.291 19.421 26.900 1.00 89.06 530 TRP A N 1
ATOM 4025 C CA . TRP A 1 530 ? -15.657 19.927 26.924 1.00 89.06 530 TRP A CA 1
ATOM 4026 C C . TRP A 1 530 ? -16.597 18.952 26.228 1.00 89.06 530 TRP A C 1
ATOM 4028 O O . TRP A 1 530 ? -16.219 18.301 25.245 1.00 89.06 530 TRP A O 1
ATOM 4038 N N . GLY A 1 531 ? -17.799 18.811 26.770 1.00 83.62 531 GLY A N 1
ATOM 4039 C CA . GLY A 1 531 ? -18.837 17.976 26.192 1.00 83.62 531 GLY A CA 1
ATOM 4040 C C . GLY A 1 531 ? -20.039 17.810 27.108 1.00 83.62 531 GLY A C 1
ATOM 4041 O O . GLY A 1 531 ? -20.149 18.440 28.158 1.00 83.62 531 GLY A O 1
ATOM 4042 N N . ILE A 1 532 ? -20.912 16.893 26.712 1.00 75.94 532 ILE A N 1
ATOM 4043 C CA . ILE A 1 532 ? -22.132 16.515 27.428 1.00 75.94 532 ILE A CA 1
ATOM 4044 C C . ILE A 1 532 ? -22.100 15.017 27.748 1.00 75.94 532 ILE A C 1
ATOM 4046 O O . ILE A 1 532 ? -21.403 14.243 27.083 1.00 75.94 532 ILE A O 1
ATOM 4050 N N . ASN A 1 533 ? -22.821 14.597 28.789 1.00 68.88 533 ASN A N 1
ATOM 4051 C CA . ASN A 1 533 ? -23.016 13.188 29.172 1.00 68.88 533 ASN A CA 1
ATOM 4052 C C . ASN A 1 533 ? -21.711 12.377 29.202 1.00 68.88 533 ASN A C 1
ATOM 4054 O O . ASN A 1 533 ? -21.569 11.318 28.579 1.00 68.88 533 ASN A O 1
ATOM 4058 N N . TRP A 1 534 ? -20.708 12.914 29.904 1.00 77.00 534 TRP A N 1
ATOM 4059 C CA . TRP A 1 534 ? -19.395 12.284 30.084 1.00 77.00 534 TRP A CA 1
ATOM 4060 C C . TRP A 1 534 ? -18.662 11.945 28.772 1.00 77.00 534 TRP A C 1
ATOM 4062 O O . TRP A 1 534 ? -17.797 11.060 28.740 1.00 77.00 534 TRP A O 1
ATOM 4072 N N . THR A 1 535 ? -19.020 12.613 27.673 1.00 82.62 535 THR A N 1
ATOM 4073 C CA . THR A 1 535 ? -18.435 12.411 26.349 1.00 82.62 535 THR A CA 1
ATOM 4074 C C . THR A 1 535 ? -17.759 13.698 25.882 1.00 82.62 535 THR A C 1
ATOM 4076 O O . THR A 1 535 ? -18.443 14.619 25.448 1.00 82.62 535 THR A O 1
ATOM 4079 N N . PRO A 1 536 ? -16.416 13.770 25.952 1.00 89.81 536 PRO A N 1
ATOM 4080 C CA . PRO A 1 536 ? -15.682 14.953 25.522 1.00 89.81 536 PRO A CA 1
ATOM 4081 C C . PRO A 1 536 ? -15.653 15.036 23.992 1.00 89.81 536 PRO A C 1
ATOM 4083 O O . PRO A 1 536 ? -15.132 14.127 23.338 1.00 89.81 536 PRO A O 1
ATOM 4086 N N . ASN A 1 537 ? -16.178 16.127 23.435 1.00 88.25 537 ASN A N 1
ATOM 4087 C CA . ASN A 1 537 ? -16.277 16.369 21.993 1.00 88.25 537 ASN A CA 1
ATOM 4088 C C . ASN A 1 537 ? -15.436 17.562 21.531 1.00 88.25 537 ASN A C 1
ATOM 4090 O O . ASN A 1 537 ? -14.901 17.516 20.422 1.00 88.25 537 ASN A O 1
ATOM 4094 N N . HIS A 1 538 ? -15.254 18.583 22.375 1.00 90.31 538 HIS A N 1
ATOM 4095 C CA . HIS A 1 538 ? -14.553 19.815 22.019 1.00 90.31 538 HIS A CA 1
ATOM 4096 C C . HIS A 1 538 ? -13.416 20.164 22.986 1.00 90.31 538 HIS A C 1
ATOM 4098 O O . HIS A 1 538 ? -13.336 19.706 24.130 1.00 90.31 538 HIS A O 1
ATOM 4104 N N . CYS A 1 539 ? -12.463 20.951 22.488 1.00 92.44 539 CYS A N 1
ATOM 4105 C CA . CYS A 1 539 ? -11.447 21.601 23.315 1.00 92.44 539 CYS A CA 1
ATOM 4106 C C . CYS A 1 539 ? -11.952 22.964 23.800 1.00 92.44 539 CYS A C 1
ATOM 4108 O O . CYS A 1 539 ? -12.929 23.466 23.262 1.00 92.44 539 CYS A O 1
ATOM 4110 N N . GLU A 1 540 ? -11.221 23.606 24.713 1.00 91.25 540 GLU A N 1
ATOM 4111 C CA . GLU A 1 540 ? -11.555 24.942 25.243 1.00 91.25 540 GLU A CA 1
ATOM 4112 C C . GLU A 1 540 ? -11.918 25.966 24.155 1.00 91.25 540 GLU A C 1
ATOM 4114 O O . GLU A 1 540 ? -12.909 26.670 24.280 1.00 91.25 540 GLU A O 1
ATOM 4119 N N . ALA A 1 541 ? -11.162 25.998 23.052 1.00 90.38 541 ALA A N 1
ATOM 4120 C CA . ALA A 1 541 ? -11.369 26.956 21.963 1.00 90.38 541 ALA A CA 1
ATOM 4121 C C . ALA A 1 541 ? -12.586 26.666 21.061 1.00 90.38 541 ALA A C 1
ATOM 4123 O O . ALA A 1 541 ? -12.939 27.503 20.242 1.00 90.38 541 ALA A O 1
ATOM 4124 N N . HIS A 1 542 ? -13.180 25.474 21.151 1.00 86.19 542 HIS A N 1
ATOM 4125 C CA . HIS A 1 542 ? -14.282 25.041 20.282 1.00 86.19 542 HIS A CA 1
ATOM 4126 C C . HIS A 1 542 ? -15.490 24.549 21.084 1.00 86.19 542 HIS A C 1
ATOM 4128 O O . HIS A 1 542 ? -16.323 23.841 20.528 1.00 86.19 542 HIS A O 1
ATOM 4134 N N . LYS A 1 543 ? -15.541 24.841 22.387 1.00 85.44 543 LYS A N 1
ATOM 4135 C CA . LYS A 1 543 ? -16.682 24.483 23.230 1.00 85.44 543 LYS A CA 1
ATOM 4136 C C . LYS A 1 543 ? -17.930 25.224 22.756 1.00 85.44 543 LYS A C 1
ATOM 4138 O O . LYS A 1 543 ? -17.815 26.344 22.255 1.00 85.44 543 LYS A O 1
ATOM 4143 N N . THR A 1 544 ? -19.090 24.609 22.932 1.00 78.50 544 THR A N 1
ATOM 4144 C CA . THR A 1 544 ? -20.378 25.293 22.762 1.00 78.50 544 THR A CA 1
ATOM 4145 C C . THR A 1 544 ? -20.916 25.749 24.116 1.00 78.50 544 THR A C 1
ATOM 4147 O O . THR A 1 544 ? -20.415 25.321 25.159 1.00 78.50 544 THR A O 1
ATOM 4150 N N . ASP A 1 545 ? -21.922 26.620 24.110 1.00 73.94 545 ASP A N 1
ATOM 4151 C CA . ASP A 1 545 ? -22.502 27.173 25.339 1.00 73.94 545 ASP A CA 1
ATOM 4152 C C . ASP A 1 545 ? -23.256 26.113 26.161 1.00 73.94 545 ASP A C 1
ATOM 4154 O O . ASP A 1 545 ? -23.404 26.242 27.375 1.00 73.94 545 ASP A O 1
ATOM 4158 N N . GLU A 1 546 ? -23.687 25.025 25.519 1.00 72.31 546 GLU A N 1
ATOM 4159 C CA . GLU A 1 546 ? -24.363 23.889 26.153 1.00 72.31 546 GLU A CA 1
ATOM 4160 C C . GLU A 1 546 ? -23.388 22.849 26.729 1.00 72.31 546 GLU A C 1
ATOM 4162 O O . GLU A 1 546 ? -23.805 21.905 27.406 1.00 72.31 546 GLU A O 1
ATOM 4167 N N . GLU A 1 547 ? -22.090 22.969 26.442 1.00 76.56 547 GLU A N 1
ATOM 4168 C CA . GLU A 1 547 ? -21.081 22.017 26.890 1.00 76.56 547 GLU A CA 1
ATOM 4169 C C . GLU A 1 547 ? -20.452 22.422 28.219 1.00 76.56 547 GLU A C 1
ATOM 4171 O O . GLU A 1 547 ? -20.181 23.588 28.495 1.00 76.56 547 GLU A O 1
ATOM 4176 N N . GLN A 1 548 ? -20.114 21.417 29.027 1.00 81.62 548 GLN A N 1
ATOM 4177 C CA . GLN A 1 548 ? -19.430 21.615 30.300 1.00 81.62 548 GLN A CA 1
ATOM 4178 C C . GLN A 1 548 ? -18.035 20.997 30.289 1.00 81.62 548 GLN A C 1
ATOM 4180 O O . GLN A 1 548 ? -17.735 20.065 29.535 1.00 81.62 548 GLN A O 1
ATOM 4185 N N . ASN A 1 549 ? -17.165 21.505 31.158 1.00 86.75 549 ASN A N 1
ATOM 4186 C CA . ASN A 1 549 ? -15.836 20.949 31.346 1.00 86.75 549 ASN A CA 1
ATOM 4187 C C . ASN A 1 549 ? -15.937 19.644 32.142 1.00 86.75 549 ASN A C 1
ATOM 4189 O O . ASN A 1 549 ? -16.232 19.661 33.331 1.00 86.75 549 ASN A O 1
ATOM 4193 N N . LEU A 1 550 ? -15.651 18.513 31.502 1.00 89.00 550 LEU A N 1
ATOM 4194 C CA . LEU A 1 550 ? -15.823 17.176 32.074 1.00 89.00 550 LEU A CA 1
ATOM 4195 C C . LEU A 1 550 ? -14.631 16.711 32.935 1.00 89.00 550 LEU A C 1
ATOM 4197 O O . LEU A 1 550 ? -14.558 15.536 33.300 1.00 89.00 550 LEU A O 1
ATOM 4201 N N . VAL A 1 551 ? -13.662 17.588 33.222 1.00 89.81 551 VAL A N 1
ATOM 4202 C CA . VAL A 1 551 ? -12.530 17.275 34.103 1.00 89.81 551 VAL A CA 1
ATOM 4203 C C . VAL A 1 551 ? -12.978 17.359 35.556 1.00 89.81 551 VAL A C 1
ATOM 4205 O O . VAL A 1 551 ? -13.368 18.424 36.041 1.00 89.81 551 VAL A O 1
ATOM 4208 N N . GLU A 1 552 ? -12.865 16.239 36.263 1.00 85.12 552 GLU A N 1
ATOM 4209 C CA . GLU A 1 552 ? -13.287 16.157 37.653 1.00 85.12 552 GLU A CA 1
ATOM 4210 C C . GLU A 1 552 ? -12.324 16.886 38.584 1.00 85.12 552 GLU A C 1
ATOM 4212 O O . GLU A 1 552 ? -11.098 16.753 3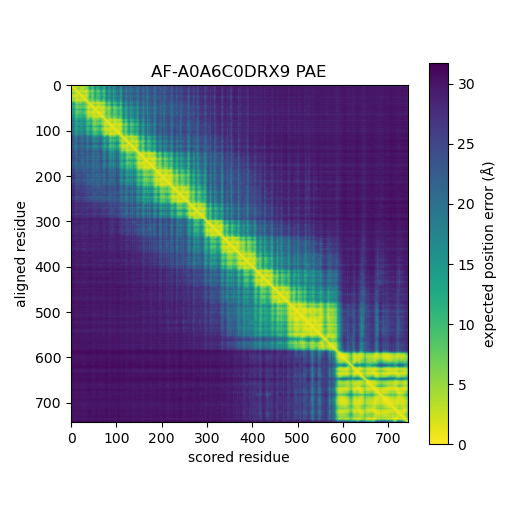8.491 1.00 85.12 552 GLU A O 1
ATOM 4217 N N . ARG A 1 553 ? -12.890 17.649 39.513 1.00 84.44 553 ARG A N 1
ATOM 4218 C CA . ARG A 1 553 ? -12.174 18.475 40.484 1.00 84.44 553 ARG A CA 1
ATOM 4219 C C . ARG A 1 553 ? -12.870 18.378 41.849 1.00 84.44 553 ARG A C 1
ATOM 4221 O O . ARG A 1 553 ? -14.061 18.067 41.887 1.00 84.44 553 ARG A O 1
ATOM 4228 N N . PRO A 1 554 ? -12.151 18.600 42.961 1.00 81.44 554 PRO A N 1
ATOM 4229 C CA . PRO A 1 554 ? -12.767 18.633 44.283 1.00 81.44 554 PRO A CA 1
ATOM 4230 C C . PRO A 1 554 ? -13.730 19.821 44.386 1.00 81.44 554 PRO A C 1
ATOM 4232 O O . PRO A 1 554 ? -13.358 20.953 44.075 1.00 81.44 554 PRO A O 1
ATOM 4235 N N . CYS A 1 555 ? -14.970 19.552 44.794 1.00 79.12 555 CYS A N 1
ATOM 4236 C CA . CYS A 1 555 ? -15.994 20.577 44.992 1.00 79.12 555 CYS A CA 1
ATOM 4237 C C . CYS A 1 555 ? -15.627 21.532 46.139 1.00 79.12 555 CYS A C 1
ATOM 4239 O O . CYS A 1 555 ? -15.201 21.077 47.200 1.00 79.12 555 CYS A O 1
ATOM 4241 N N . GLN A 1 556 ? -15.849 22.837 45.942 1.00 81.25 556 GLN A N 1
ATOM 4242 C CA . GLN A 1 556 ? -15.611 23.875 46.958 1.00 81.25 556 GLN A CA 1
ATOM 4243 C C . GLN A 1 556 ? -16.850 24.223 47.803 1.00 81.25 556 GLN A C 1
ATOM 4245 O O . GLN A 1 556 ? -16.747 25.017 48.732 1.00 81.25 556 GLN A O 1
ATOM 4250 N N . GLY A 1 557 ? -18.019 23.654 47.488 1.00 72.31 557 GLY A N 1
ATOM 4251 C CA . GLY A 1 557 ? -19.236 23.838 48.287 1.00 72.31 557 GLY A CA 1
ATOM 4252 C C . GLY A 1 557 ? -19.115 23.222 49.681 1.00 72.31 557 GLY A C 1
ATOM 4253 O O . GLY A 1 557 ? -18.334 22.292 49.867 1.00 72.31 557 GLY A O 1
ATOM 4254 N N . LEU A 1 558 ? -19.882 23.733 50.641 1.00 70.06 558 LEU A N 1
ATOM 4255 C CA . LEU A 1 558 ? -19.919 23.214 52.010 1.00 70.06 558 LEU A CA 1
ATOM 4256 C C . LEU A 1 558 ? -20.952 22.086 52.132 1.00 70.06 558 LEU A C 1
ATOM 4258 O O . LEU A 1 558 ? -21.982 22.111 51.454 1.00 70.06 558 LEU A O 1
ATOM 4262 N N . ASP A 1 559 ? -20.669 21.093 52.967 1.00 61.59 559 ASP A N 1
ATOM 4263 C CA . ASP A 1 559 ? -21.623 20.058 53.351 1.00 61.59 559 ASP A CA 1
ATOM 4264 C C . ASP A 1 559 ? -22.520 20.513 54.520 1.00 61.59 559 ASP A C 1
ATOM 4266 O O . ASP A 1 559 ? -22.414 21.634 55.023 1.00 61.59 559 ASP A O 1
ATOM 4270 N N . ALA A 1 560 ? -23.429 19.640 54.966 1.00 56.38 560 ALA A N 1
ATOM 4271 C CA . ALA A 1 560 ? -24.381 19.942 56.038 1.00 56.38 560 ALA A CA 1
ATOM 4272 C C . ALA A 1 560 ? -23.729 20.237 57.407 1.00 56.38 560 ALA A C 1
ATOM 4274 O O . ALA A 1 560 ? -24.421 20.684 58.319 1.00 56.38 560 ALA A O 1
ATOM 4275 N N . LYS A 1 561 ? -22.425 19.974 57.568 1.00 61.34 561 LYS A N 1
ATOM 4276 C CA . LYS A 1 561 ? -21.657 20.216 58.796 1.00 61.34 561 LYS A CA 1
ATOM 4277 C C . LYS A 1 561 ? -20.771 21.462 58.706 1.00 61.34 561 LYS A C 1
ATOM 4279 O O . LYS A 1 561 ? -20.156 21.825 59.703 1.00 61.34 561 LYS A O 1
ATOM 4284 N N . GLY A 1 562 ? -20.746 22.139 57.555 1.00 61.16 562 GLY A N 1
ATOM 4285 C CA . GLY A 1 562 ? -19.910 23.317 57.319 1.00 61.16 562 GLY A CA 1
ATOM 4286 C C . GLY A 1 562 ? -18.493 22.990 56.840 1.00 61.16 562 GLY A C 1
ATOM 4287 O O . GLY A 1 562 ? -17.679 23.905 56.725 1.00 61.16 562 GLY A O 1
ATOM 4288 N N . ASP A 1 563 ? -18.207 21.726 56.520 1.00 60.06 563 ASP A N 1
ATOM 4289 C CA . ASP A 1 563 ? -16.926 21.294 55.965 1.00 60.06 563 ASP A CA 1
ATOM 4290 C C . ASP A 1 563 ? -16.952 21.352 54.429 1.00 60.06 563 ASP A C 1
ATOM 4292 O O . ASP A 1 563 ? -18.003 21.246 53.795 1.00 60.06 563 ASP A O 1
ATOM 4296 N N . VAL A 1 564 ? -15.793 21.517 53.782 1.00 62.25 564 VAL A N 1
ATOM 4297 C CA . VAL A 1 564 ? -15.712 21.535 52.310 1.00 62.25 564 VAL A CA 1
ATOM 4298 C C . VAL A 1 564 ? -16.060 20.147 51.758 1.00 62.25 564 VAL A C 1
ATOM 4300 O O . VAL A 1 564 ? -15.340 19.181 51.999 1.00 62.25 564 VAL A O 1
ATOM 4303 N N . HIS A 1 565 ? -17.120 20.065 50.947 1.00 64.44 565 HIS A N 1
ATOM 4304 C CA . HIS A 1 565 ? -17.673 18.844 50.348 1.00 64.44 565 HIS A CA 1
ATOM 4305 C C . HIS A 1 565 ? -16.603 17.977 49.660 1.00 64.44 565 HIS A C 1
ATOM 4307 O O . HIS A 1 565 ? -16.707 16.750 49.680 1.00 64.44 565 HIS A O 1
ATOM 4313 N N . GLY A 1 566 ? -15.582 18.591 49.041 1.00 65.81 566 GLY A N 1
ATOM 4314 C CA . GLY A 1 566 ? -14.285 17.976 48.701 1.00 65.81 566 GLY A CA 1
ATOM 4315 C C . GLY A 1 566 ? -14.297 16.830 47.677 1.00 65.81 566 GLY A C 1
ATOM 4316 O O . GLY A 1 566 ? -13.244 16.434 47.176 1.00 65.81 566 GLY A O 1
ATOM 4317 N N . SER A 1 567 ? -15.472 16.311 47.322 1.00 72.50 567 SER A N 1
ATOM 4318 C CA . SER A 1 567 ? -15.660 15.165 46.440 1.00 72.50 567 SER A CA 1
ATOM 4319 C C . SER A 1 567 ? -15.308 15.509 44.997 1.00 72.50 567 SER A C 1
ATOM 4321 O O . SER A 1 567 ? -15.603 16.600 44.505 1.00 72.50 567 SER A O 1
ATOM 4323 N N . LEU A 1 568 ? -14.676 14.554 44.308 1.00 73.81 568 LEU A N 1
ATOM 4324 C CA . LEU A 1 568 ? -14.293 14.693 42.905 1.00 73.81 568 LEU A CA 1
ATOM 4325 C C . LEU A 1 568 ? -15.521 14.620 42.001 1.00 73.81 568 LEU A C 1
ATOM 4327 O O . LEU A 1 568 ? -16.073 13.539 41.784 1.00 73.81 568 LEU A O 1
ATOM 4331 N N . MET A 1 569 ? -15.912 15.771 41.464 1.00 76.88 569 MET A N 1
ATOM 4332 C CA . MET A 1 569 ? -17.119 15.943 40.662 1.00 76.88 569 MET A CA 1
ATOM 4333 C C . MET A 1 569 ? -16.839 16.810 39.432 1.00 76.88 569 MET A C 1
ATOM 4335 O O . MET A 1 569 ? -15.812 17.488 39.345 1.00 76.88 569 MET A O 1
ATOM 4339 N N . ILE A 1 570 ? -17.766 16.800 38.475 1.00 75.69 570 ILE A N 1
ATOM 4340 C CA . ILE A 1 570 ? -17.821 17.831 37.436 1.00 75.69 570 ILE A CA 1
ATOM 4341 C C . ILE A 1 570 ? -18.351 19.103 38.101 1.00 75.69 570 ILE A C 1
ATOM 4343 O O . ILE A 1 570 ? -19.342 19.053 38.829 1.00 75.69 570 ILE A O 1
ATOM 4347 N N . LEU A 1 571 ? -17.651 20.219 37.901 1.00 76.44 571 LEU A N 1
ATOM 4348 C CA . LEU A 1 571 ? -17.945 21.489 38.563 1.00 76.44 571 LEU A CA 1
ATOM 4349 C C . LEU A 1 571 ? -18.413 22.534 37.549 1.00 76.44 571 LEU A C 1
ATOM 4351 O O . LEU A 1 571 ? -17.925 22.567 36.416 1.00 76.44 571 LEU A O 1
ATOM 4355 N N . ASN A 1 572 ? -19.315 23.410 37.982 1.00 70.62 572 ASN A N 1
ATOM 4356 C CA . ASN A 1 572 ? -19.774 24.554 37.207 1.00 70.62 572 ASN A CA 1
ATOM 4357 C C . ASN A 1 572 ? -18.721 25.683 37.202 1.00 70.62 572 ASN A C 1
ATOM 4359 O O . ASN A 1 572 ? -17.640 25.566 37.788 1.00 70.62 572 ASN A O 1
ATOM 4363 N N . ALA A 1 573 ? -19.044 26.818 36.573 1.00 75.25 573 ALA A N 1
ATOM 4364 C CA . ALA A 1 573 ? -18.168 27.995 36.544 1.00 75.25 573 ALA A CA 1
ATOM 4365 C C . ALA A 1 573 ? -17.848 28.579 37.940 1.00 75.25 573 ALA A C 1
ATOM 4367 O O . ALA A 1 573 ? -16.842 29.264 38.094 1.00 75.25 573 ALA A O 1
ATOM 4368 N N . LYS A 1 574 ? -18.667 28.282 38.960 1.00 79.69 574 LYS A N 1
ATOM 4369 C CA . LYS A 1 574 ? -18.467 28.684 40.362 1.00 79.69 574 LYS A CA 1
ATOM 4370 C C . LYS A 1 574 ? -17.680 27.647 41.184 1.00 79.69 574 LYS A C 1
ATOM 4372 O O . LYS A 1 574 ? -17.595 27.784 42.396 1.00 79.69 574 LYS A O 1
ATOM 4377 N N . ASN A 1 575 ? -17.121 26.606 40.554 1.00 78.94 575 ASN A N 1
ATOM 4378 C CA . ASN A 1 575 ? -16.454 25.468 41.211 1.00 78.94 575 ASN A CA 1
ATOM 4379 C C . ASN A 1 575 ? -17.347 24.680 42.196 1.00 78.94 575 ASN A C 1
ATOM 4381 O O . ASN A 1 575 ? -16.857 24.032 43.127 1.00 78.94 575 ASN A O 1
ATOM 4385 N N . LEU A 1 576 ? -18.661 24.695 41.969 1.00 74.00 576 LEU A N 1
ATOM 4386 C CA . LEU A 1 576 ? -19.644 23.928 42.729 1.00 74.00 576 LEU A CA 1
ATOM 4387 C C . LEU A 1 576 ? -20.081 22.704 41.920 1.00 74.00 576 LEU A C 1
ATOM 4389 O O . LEU A 1 576 ? -20.184 22.765 40.695 1.00 74.00 576 LEU A O 1
ATOM 4393 N N . CYS A 1 577 ? -20.299 21.579 42.599 1.00 68.25 577 CYS A N 1
ATOM 4394 C CA . CYS A 1 577 ? -20.821 20.360 41.980 1.00 68.25 577 CYS A CA 1
ATOM 4395 C C . CYS A 1 577 ? -22.351 20.391 41.855 1.00 68.25 577 CYS A C 1
ATOM 4397 O O . CYS A 1 577 ? -23.009 21.239 42.459 1.00 68.25 577 CYS A O 1
ATOM 4399 N N . GLU A 1 578 ? -22.911 19.415 41.140 1.00 60.62 578 GLU A N 1
ATOM 4400 C CA . GLU A 1 578 ? -24.358 19.258 40.922 1.00 60.62 578 GLU A CA 1
ATOM 4401 C C . GLU A 1 578 ? -25.205 19.214 42.202 1.00 60.62 578 GLU A C 1
ATOM 4403 O O . GLU A 1 578 ? -26.366 19.596 42.165 1.00 60.62 578 GLU A O 1
ATOM 4408 N N . TYR A 1 579 ? -24.642 18.807 43.343 1.00 61.72 579 TYR A N 1
ATOM 4409 C CA . TYR A 1 579 ? -25.356 18.796 44.626 1.00 61.72 579 TYR A CA 1
ATOM 4410 C C . TYR A 1 579 ? -25.283 20.142 45.359 1.00 61.72 579 TYR A C 1
ATOM 4412 O O . TYR A 1 579 ? -26.196 20.485 46.102 1.00 61.72 579 TYR A O 1
ATOM 4420 N N . CYS A 1 580 ? -24.208 20.910 45.151 1.00 61.88 580 CYS A N 1
ATOM 4421 C CA . CYS A 1 580 ? -23.990 22.202 45.813 1.00 61.88 580 CYS A CA 1
ATOM 4422 C C . CYS A 1 580 ? -24.589 23.377 45.027 1.00 61.88 580 CYS A C 1
ATOM 4424 O O . CYS A 1 580 ? -24.943 24.388 45.621 1.00 61.88 580 CYS A O 1
ATOM 4426 N N . ASP A 1 581 ? -24.705 23.256 43.702 1.00 66.75 581 ASP A N 1
ATOM 4427 C CA . ASP A 1 581 ? -25.453 24.195 42.858 1.00 66.75 581 ASP A CA 1
ATOM 4428 C C . ASP A 1 581 ? -26.276 23.428 41.808 1.00 66.75 581 ASP A C 1
ATOM 4430 O O . ASP A 1 581 ? -25.949 23.442 40.614 1.00 66.75 581 ASP A O 1
ATOM 4434 N N . PRO A 1 582 ? -27.364 22.751 42.221 1.00 59.50 582 PRO A N 1
ATOM 4435 C CA . PRO A 1 582 ? -28.153 21.927 41.311 1.00 59.50 582 PRO A CA 1
ATOM 4436 C C . PRO A 1 582 ? -28.801 22.722 40.175 1.00 59.50 582 PRO A C 1
ATOM 4438 O O . PRO A 1 582 ? -29.149 22.155 39.146 1.00 59.50 582 PRO A O 1
ATOM 4441 N N . ALA A 1 583 ? -29.008 24.034 40.327 1.00 61.81 583 ALA A N 1
ATOM 4442 C CA . ALA A 1 583 ? -29.582 24.875 39.272 1.00 61.81 583 ALA A CA 1
ATOM 4443 C C . ALA A 1 583 ? -28.648 24.997 38.054 1.00 61.81 583 ALA A C 1
ATOM 4445 O O . ALA A 1 583 ? -29.113 24.999 36.918 1.00 61.81 583 ALA A O 1
ATOM 4446 N N . SER A 1 584 ? -27.333 25.022 38.283 1.00 59.06 584 SER A N 1
ATOM 4447 C CA . SER A 1 584 ? -26.323 25.190 37.230 1.00 59.06 584 SER A CA 1
ATOM 4448 C C . SER A 1 584 ? -26.074 23.961 36.338 1.00 59.06 584 SER A C 1
ATOM 4450 O O . SER A 1 584 ? -25.504 24.110 35.262 1.00 59.06 584 SER A O 1
ATOM 4452 N N . PHE A 1 585 ? -26.516 22.768 36.755 1.00 56.47 585 PHE A N 1
ATOM 4453 C CA . PHE A 1 585 ? -26.369 21.508 36.004 1.00 56.47 585 PHE A CA 1
ATOM 4454 C C . PHE A 1 585 ? -27.688 21.010 35.387 1.00 56.47 585 PHE A C 1
ATOM 4456 O O . PHE A 1 585 ? -27.692 20.048 34.623 1.00 56.47 585 PHE A O 1
ATOM 4463 N N . ARG A 1 586 ? -28.814 21.672 35.688 1.00 52.28 586 ARG A N 1
ATOM 4464 C CA . ARG A 1 586 ? -30.167 21.289 35.243 1.00 52.28 586 ARG A CA 1
ATOM 4465 C C . ARG A 1 586 ? -30.516 21.714 33.808 1.00 52.28 586 ARG A C 1
ATOM 4467 O O . ARG A 1 586 ? -31.550 21.301 33.295 1.00 52.28 586 ARG A O 1
ATOM 4474 N N . SER A 1 587 ? -29.692 22.512 33.133 1.00 50.31 587 SER A N 1
ATOM 4475 C CA . SER A 1 587 ? -30.094 23.238 31.917 1.00 50.31 587 SER A CA 1
ATOM 4476 C C . SER A 1 587 ? -30.136 22.425 30.612 1.00 50.31 587 SER A C 1
ATOM 4478 O O . SER A 1 587 ? -30.860 22.829 29.712 1.00 50.31 587 SER A O 1
ATOM 4480 N N . ALA A 1 588 ? -29.443 21.285 30.477 1.00 46.56 588 ALA A N 1
ATOM 4481 C CA . ALA A 1 588 ? -29.443 20.509 29.218 1.00 46.56 588 ALA A CA 1
ATOM 4482 C C . ALA A 1 588 ? -30.416 19.310 29.205 1.00 46.56 588 ALA A C 1
ATOM 4484 O O . ALA A 1 588 ? -30.973 18.988 28.156 1.00 46.56 588 ALA A O 1
ATOM 4485 N N . GLN A 1 589 ? -30.626 18.668 30.360 1.00 48.03 589 GLN A N 1
ATOM 4486 C CA . GLN A 1 589 ? -31.485 17.484 30.524 1.00 48.03 589 GLN A CA 1
ATOM 4487 C C . GLN A 1 589 ? -32.949 17.885 30.763 1.00 48.03 589 GLN A C 1
ATOM 4489 O O . GLN A 1 589 ? -33.862 17.432 30.081 1.00 48.03 589 GLN A O 1
ATOM 4494 N N . LEU A 1 590 ? -33.178 18.872 31.638 1.00 55.28 590 LEU A N 1
ATOM 4495 C CA . LEU A 1 590 ? -34.524 19.386 31.888 1.00 55.28 590 LEU A CA 1
ATOM 4496 C C . LEU A 1 590 ? -35.068 20.183 30.689 1.00 55.28 590 LEU A C 1
ATOM 4498 O O . LEU A 1 590 ? -36.273 20.323 30.552 1.00 55.28 590 LEU A O 1
ATOM 4502 N N . ALA A 1 591 ? -34.220 20.687 29.784 1.00 60.69 591 ALA A N 1
ATOM 4503 C CA . ALA A 1 591 ? -34.670 21.482 28.637 1.00 60.69 591 ALA A CA 1
ATOM 4504 C C . ALA A 1 591 ? -35.524 20.690 27.636 1.00 60.69 591 ALA A C 1
ATOM 4506 O O . ALA A 1 591 ? -36.469 21.248 27.084 1.00 60.69 591 ALA A O 1
ATOM 4507 N N . LYS A 1 592 ? -35.227 19.407 27.395 1.00 67.88 592 LYS A N 1
ATOM 4508 C CA . LYS A 1 592 ? -35.996 18.577 26.449 1.00 67.88 592 LYS A CA 1
ATOM 4509 C C . LYS A 1 592 ? -37.341 18.166 27.035 1.00 67.88 592 LYS A C 1
ATOM 4511 O O . LYS A 1 592 ? -38.361 18.315 26.364 1.00 67.88 592 LYS A O 1
ATOM 4516 N N . GLN A 1 593 ? -37.331 17.727 28.294 1.00 75.38 593 GLN A N 1
ATOM 4517 C CA . GLN A 1 593 ? -38.542 17.455 29.061 1.00 75.38 593 GLN A CA 1
ATOM 4518 C C . GLN A 1 593 ? -39.402 18.721 29.165 1.00 75.38 593 GLN A C 1
ATOM 4520 O O . GLN A 1 593 ? -40.545 18.708 28.724 1.00 75.38 593 GLN A O 1
ATOM 4525 N N . ASN A 1 594 ? -38.839 19.847 29.615 1.00 76.69 594 ASN A N 1
ATOM 4526 C CA . ASN A 1 594 ? -39.552 21.124 29.716 1.00 76.69 594 ASN A CA 1
ATOM 4527 C C . ASN A 1 594 ? -40.071 21.620 28.365 1.00 76.69 594 ASN A C 1
ATOM 4529 O O . ASN A 1 594 ? -41.145 22.205 28.321 1.00 76.69 594 ASN A O 1
ATOM 4533 N N . ALA A 1 595 ? -39.354 21.395 27.259 1.00 79.44 595 ALA A N 1
ATOM 4534 C CA . ALA A 1 595 ? -39.829 21.781 25.932 1.00 79.44 595 ALA A CA 1
ATOM 4535 C C . ALA A 1 595 ? -41.053 20.965 25.489 1.00 79.44 595 ALA A C 1
ATOM 4537 O O . ALA A 1 595 ? -41.969 21.529 24.887 1.00 79.44 595 ALA A O 1
ATOM 4538 N N . LEU A 1 596 ? -41.091 19.661 25.792 1.00 86.62 596 LEU A N 1
ATOM 4539 C CA . LEU A 1 596 ? -42.280 18.841 25.564 1.00 86.62 596 LEU A CA 1
ATOM 4540 C C . LEU A 1 596 ? -43.419 19.265 26.499 1.00 86.62 596 LEU A C 1
ATOM 4542 O O . LEU A 1 596 ? -44.536 19.464 26.029 1.00 86.62 596 LEU A O 1
ATOM 4546 N N . MET A 1 597 ? -43.135 19.458 27.789 1.00 89.75 597 MET A N 1
ATOM 4547 C CA . MET A 1 597 ? -44.142 19.861 28.772 1.00 89.75 597 MET A CA 1
ATOM 4548 C C . MET A 1 597 ? -44.756 21.220 28.424 1.00 89.75 597 MET A C 1
ATOM 4550 O O . MET A 1 597 ? -45.971 21.314 28.308 1.00 89.75 597 MET A O 1
ATOM 4554 N N . ALA A 1 598 ? -43.943 22.232 28.110 1.00 83.69 598 ALA A N 1
ATOM 4555 C CA . ALA A 1 598 ? -44.420 23.546 27.680 1.00 83.69 598 ALA A CA 1
ATOM 4556 C C . ALA A 1 598 ? -45.242 23.481 26.380 1.00 83.69 598 ALA A C 1
ATOM 4558 O O . ALA A 1 598 ? -46.226 24.204 26.226 1.00 83.69 598 ALA A O 1
ATOM 4559 N N . TYR A 1 599 ? -44.871 22.600 25.442 1.00 89.94 599 TYR A N 1
ATOM 4560 C CA . TYR A 1 599 ? -45.661 22.365 24.231 1.00 89.94 599 TYR A CA 1
ATOM 4561 C C . TYR A 1 599 ? -47.041 21.764 24.548 1.00 89.94 599 TYR A C 1
ATOM 4563 O O . TYR A 1 599 ? -48.038 22.172 23.951 1.00 89.94 599 TYR A O 1
ATOM 4571 N N . LEU A 1 600 ? -47.105 20.801 25.471 1.00 91.38 600 LEU A N 1
ATOM 4572 C CA . LEU A 1 600 ? -48.354 20.171 25.904 1.00 91.38 600 LEU A CA 1
ATOM 4573 C C . LEU A 1 600 ? -49.227 21.148 26.702 1.00 91.38 600 LEU A C 1
ATOM 4575 O O . LEU A 1 600 ? -50.427 21.235 26.444 1.00 91.38 600 LEU A O 1
ATOM 4579 N N . ASP A 1 601 ? -48.630 21.945 27.585 1.00 90.50 601 ASP A N 1
ATOM 4580 C CA . ASP A 1 601 ? -49.317 22.987 28.353 1.00 90.50 601 ASP A CA 1
ATOM 4581 C C . ASP A 1 601 ? -49.956 24.015 27.407 1.00 90.50 601 ASP A C 1
ATOM 4583 O O . ASP A 1 601 ? -51.139 24.328 27.530 1.00 90.50 601 ASP A O 1
ATOM 4587 N N . GLY A 1 602 ? -49.221 24.444 26.372 1.00 87.50 602 GLY A N 1
ATOM 4588 C CA . GLY A 1 602 ? -49.737 25.319 25.314 1.00 87.50 602 GLY A CA 1
ATOM 4589 C C . GLY A 1 602 ? -50.886 24.721 24.486 1.00 87.50 602 GLY A C 1
ATOM 4590 O O . GLY A 1 602 ? -51.599 25.462 23.812 1.00 87.50 602 GLY A O 1
ATOM 4591 N N . ARG A 1 603 ? -51.100 23.398 24.542 1.00 90.38 603 ARG A N 1
ATOM 4592 C CA . ARG A 1 603 ? -52.253 22.692 23.947 1.00 90.38 603 ARG A CA 1
ATOM 4593 C C . ARG A 1 603 ? -53.395 22.430 24.936 1.00 90.38 603 ARG A C 1
ATOM 4595 O O . ARG A 1 603 ? -54.377 21.798 24.554 1.00 90.38 603 ARG A O 1
ATOM 4602 N N . GLY A 1 604 ? -53.280 22.866 26.191 1.00 88.75 604 GLY A N 1
ATOM 4603 C CA . GLY A 1 604 ? -54.240 22.539 27.250 1.00 88.75 604 GLY A CA 1
ATOM 4604 C C . GLY A 1 604 ? -54.110 21.106 27.786 1.00 88.75 604 GLY A C 1
ATOM 4605 O O . GLY A 1 604 ? -55.065 20.560 28.334 1.00 88.75 604 GLY A O 1
ATOM 4606 N N . LEU A 1 605 ? -52.943 20.475 27.613 1.00 90.19 605 LEU A N 1
ATOM 4607 C CA . LEU A 1 605 ? -52.607 19.138 28.114 1.00 90.19 605 LEU A CA 1
ATOM 4608 C C . LEU A 1 605 ? -51.621 19.230 29.292 1.00 90.19 605 LEU A C 1
ATOM 4610 O O . LEU A 1 605 ? -50.575 18.577 29.283 1.00 90.19 605 LEU A O 1
ATOM 4614 N N . THR A 1 606 ? -51.957 20.028 30.307 1.00 87.88 606 THR A N 1
ATOM 4615 C CA . THR A 1 606 ? -51.084 20.308 31.465 1.00 87.88 606 THR A CA 1
ATOM 4616 C C . THR A 1 606 ? -50.797 19.092 32.348 1.00 87.88 606 THR A C 1
ATOM 4618 O O . THR A 1 606 ? -49.753 19.037 32.992 1.00 87.88 606 THR A O 1
ATOM 4621 N N . GLY A 1 607 ? -51.686 18.093 32.328 1.00 86.56 607 GLY A N 1
ATOM 4622 C CA . GLY A 1 607 ? -51.635 16.940 33.231 1.00 86.56 607 GLY A CA 1
ATOM 4623 C C . GLY A 1 607 ? -52.132 17.280 34.636 1.00 86.56 607 GLY A C 1
ATOM 4624 O O . GLY A 1 607 ? -52.301 18.452 34.975 1.00 86.56 607 GLY A O 1
ATOM 4625 N N . ASP A 1 608 ? -52.371 16.240 35.427 1.00 87.81 608 ASP A N 1
ATOM 4626 C CA . ASP A 1 608 ? -52.832 16.317 36.818 1.00 87.81 608 ASP A CA 1
ATOM 4627 C C . ASP A 1 608 ? -51.649 16.342 37.796 1.00 87.81 608 ASP A C 1
ATOM 4629 O O . ASP A 1 608 ? -51.716 16.960 38.855 1.00 87.81 608 ASP A O 1
ATOM 4633 N N . SER A 1 609 ? -50.518 15.735 37.417 1.00 83.44 609 SER A N 1
ATOM 4634 C CA . SER A 1 609 ? -49.242 15.908 38.120 1.00 83.44 609 SER A CA 1
ATOM 4635 C C . SER A 1 609 ? -48.043 15.867 37.167 1.00 83.44 609 SER A C 1
ATOM 4637 O O . SER A 1 609 ? -48.107 15.303 36.074 1.00 83.44 609 SER A O 1
ATOM 4639 N N . THR A 1 610 ? -46.943 16.517 37.558 1.00 78.12 610 THR A N 1
ATOM 4640 C CA . THR A 1 610 ? -45.662 16.557 36.825 1.00 78.12 610 THR A CA 1
ATOM 4641 C C . THR A 1 610 ? -44.522 16.437 37.845 1.00 78.12 610 THR A C 1
ATOM 4643 O O . THR A 1 610 ? -44.516 17.186 38.820 1.00 78.12 610 THR A O 1
ATOM 4646 N N . ASP A 1 611 ? -43.599 15.486 37.661 1.00 65.25 611 ASP A N 1
ATOM 4647 C CA . ASP A 1 611 ? -42.454 15.197 38.560 1.00 65.25 611 ASP A CA 1
ATOM 4648 C C . ASP A 1 611 ? -42.821 15.082 40.061 1.00 65.25 611 ASP A C 1
ATOM 4650 O O . ASP A 1 611 ? -42.111 15.537 40.961 1.00 65.25 611 ASP A O 1
ATOM 4654 N N . THR A 1 612 ? -43.976 14.479 40.349 1.00 72.94 612 THR A N 1
ATOM 4655 C CA . THR A 1 612 ? -44.489 14.287 41.716 1.00 72.94 612 THR A CA 1
ATOM 4656 C C . THR A 1 612 ? -44.524 12.797 42.062 1.00 72.94 612 THR A C 1
ATOM 4658 O O . THR A 1 612 ? -44.705 11.956 41.184 1.00 72.94 612 THR A O 1
ATOM 4661 N N . VAL A 1 613 ? -44.297 12.450 43.335 1.00 65.44 613 VAL A N 1
ATOM 4662 C CA . VAL A 1 613 ? -44.358 11.052 43.803 1.00 65.44 613 VAL A CA 1
ATOM 4663 C C . VAL A 1 613 ? -45.809 10.574 43.785 1.00 65.44 613 VAL A C 1
ATOM 4665 O O . VAL A 1 613 ? -46.691 11.284 44.264 1.00 65.44 613 VAL A O 1
ATOM 4668 N N . VAL A 1 614 ? -46.050 9.372 43.261 1.00 61.06 614 VAL A N 1
ATOM 4669 C CA . VAL A 1 614 ? -47.386 8.749 43.266 1.00 61.06 614 VAL A CA 1
ATOM 4670 C C . VAL A 1 614 ? -47.739 8.286 44.690 1.00 61.06 614 VAL A C 1
ATOM 4672 O O . VAL A 1 614 ? -46.904 7.691 45.370 1.00 61.06 614 VAL A O 1
ATOM 4675 N N . ASN A 1 615 ? -48.968 8.561 45.144 1.00 57.84 615 ASN A N 1
ATOM 4676 C CA . ASN A 1 615 ? -49.525 8.171 46.454 1.00 57.84 615 ASN A CA 1
ATOM 4677 C C . ASN A 1 615 ? -48.710 8.575 47.692 1.00 57.84 615 ASN A C 1
ATOM 4679 O O . ASN A 1 615 ? -48.540 7.769 48.604 1.00 57.84 615 ASN A O 1
ATOM 4683 N N . GLU A 1 616 ? -48.142 9.784 47.720 1.00 57.28 616 GLU A N 1
ATOM 4684 C CA . GLU A 1 616 ? -47.430 10.327 48.897 1.00 57.28 616 GLU A CA 1
ATOM 4685 C C . GLU A 1 616 ? -46.293 9.437 49.460 1.00 57.28 616 GLU A C 1
ATOM 4687 O O . GLU A 1 616 ? -45.742 9.713 50.525 1.00 57.28 616 GLU A O 1
ATOM 4692 N N . GLY A 1 617 ? -45.870 8.400 48.727 1.00 51.31 617 GLY A N 1
ATOM 4693 C CA . GLY A 1 617 ? -44.851 7.449 49.163 1.00 51.31 617 GLY A CA 1
ATOM 4694 C C . GLY A 1 617 ? -45.351 6.128 49.763 1.00 51.31 617 GLY A C 1
ATOM 4695 O O . GLY A 1 617 ? -44.503 5.345 50.189 1.00 51.31 617 GLY A O 1
ATOM 4696 N N . GLU A 1 618 ? -46.659 5.834 49.785 1.00 45.47 618 GLU A N 1
ATOM 4697 C CA . GLU A 1 618 ? -47.198 4.590 50.376 1.00 45.47 618 GLU A CA 1
ATOM 4698 C C . GLU A 1 618 ? -46.746 3.309 49.650 1.00 45.47 618 GLU A C 1
ATOM 4700 O O . GLU A 1 618 ? -46.564 2.273 50.288 1.00 45.47 618 GLU A O 1
ATOM 4705 N N . CYS A 1 619 ? -46.512 3.369 48.332 1.00 38.22 619 CYS A N 1
ATOM 4706 C CA . CYS A 1 619 ? -46.103 2.208 47.523 1.00 38.22 619 CYS A CA 1
ATOM 4707 C C . CYS A 1 619 ? -44.740 2.381 46.814 1.00 38.22 619 CYS A C 1
ATOM 4709 O O . CYS A 1 619 ? -44.324 1.520 46.041 1.00 38.22 619 CYS A O 1
ATOM 4711 N N . GLY A 1 620 ? -44.007 3.464 47.106 1.00 49.91 620 GLY A N 1
ATOM 4712 C CA . GLY A 1 620 ? -42.666 3.718 46.568 1.00 49.91 620 GLY A CA 1
ATOM 4713 C C . GLY A 1 620 ? -42.353 5.204 46.328 1.00 49.91 620 GLY A C 1
ATOM 4714 O O . GLY A 1 620 ? -43.191 6.074 46.536 1.00 49.91 620 GLY A O 1
ATOM 4715 N N . LYS A 1 621 ? -41.101 5.527 45.964 1.00 55.31 621 LYS A N 1
ATOM 4716 C CA . LYS A 1 621 ? -40.601 6.914 45.763 1.00 55.31 621 LYS A CA 1
ATOM 4717 C C . LYS A 1 621 ? -40.599 7.348 44.290 1.00 55.31 621 LYS A C 1
ATOM 4719 O O . LYS A 1 621 ? -39.911 8.305 43.926 1.00 55.31 621 LYS A O 1
ATOM 4724 N N . GLU A 1 622 ? -41.280 6.605 43.428 1.00 63.44 622 GLU A N 1
ATOM 4725 C CA . GLU A 1 622 ? -41.285 6.780 41.982 1.00 63.44 622 GLU A CA 1
ATOM 4726 C C . GLU A 1 622 ? -41.993 8.079 41.576 1.00 63.44 622 GLU A C 1
ATOM 4728 O O . GLU A 1 622 ? -43.092 8.382 42.035 1.00 63.44 622 GLU A O 1
ATOM 4733 N N . ARG A 1 623 ? -41.345 8.838 40.684 1.00 68.94 623 ARG A N 1
ATOM 4734 C CA . ARG A 1 623 ? -41.840 10.096 40.116 1.00 68.94 623 ARG A CA 1
ATOM 4735 C C . ARG A 1 623 ? -41.993 9.929 38.608 1.00 68.94 623 ARG A C 1
ATOM 4737 O O . ARG A 1 623 ? -40.972 9.741 37.941 1.00 68.94 623 ARG A O 1
ATOM 4744 N N . PRO A 1 624 ? -43.222 9.879 38.082 1.00 79.81 624 PRO A N 1
ATOM 4745 C CA . PRO A 1 624 ? -43.462 9.947 36.649 1.00 79.81 624 PRO A CA 1
ATOM 4746 C C . PRO A 1 624 ? -43.298 11.381 36.133 1.00 79.81 624 PRO A C 1
ATOM 4748 O O . PRO A 1 624 ? -43.633 12.335 36.841 1.00 79.81 624 PRO A O 1
ATOM 4751 N N . ASP A 1 625 ? -42.823 11.542 34.894 1.00 82.50 625 ASP A N 1
ATOM 4752 C CA . ASP A 1 625 ? -42.591 12.880 34.333 1.00 82.50 625 ASP A CA 1
ATOM 4753 C C . ASP A 1 625 ? -43.891 13.678 34.194 1.00 82.50 625 ASP A C 1
ATOM 4755 O O . ASP A 1 625 ? -43.913 14.857 34.547 1.00 82.50 625 ASP A O 1
ATOM 4759 N N . ARG A 1 626 ? -44.978 13.054 33.719 1.00 90.88 626 ARG A N 1
ATOM 4760 C CA . ARG A 1 626 ? -46.323 13.649 33.730 1.00 90.88 626 ARG A CA 1
ATOM 4761 C C . ARG A 1 626 ? -47.423 12.594 33.782 1.00 90.88 626 ARG A C 1
ATOM 4763 O O . ARG A 1 626 ? -47.341 11.574 33.101 1.00 90.88 626 ARG A O 1
ATOM 4770 N N . VAL A 1 627 ? -48.469 12.867 34.555 1.00 91.69 627 VAL A N 1
ATOM 4771 C CA . VAL A 1 627 ? -49.631 11.988 34.734 1.00 91.69 627 VAL A CA 1
ATOM 4772 C C . VAL A 1 627 ? -50.898 12.702 34.276 1.00 91.69 627 VAL A C 1
ATOM 4774 O O . VAL A 1 627 ? -51.086 13.880 34.577 1.00 91.69 627 VAL A O 1
ATOM 4777 N N . TYR A 1 628 ? -51.758 11.979 33.563 1.00 93.25 628 TYR A N 1
ATOM 4778 C CA . TYR A 1 628 ? -53.126 12.378 33.249 1.00 93.25 628 TYR A CA 1
ATOM 4779 C C . TYR A 1 628 ? -54.081 11.364 33.873 1.00 93.25 628 TYR A C 1
ATOM 4781 O O . TYR A 1 628 ? -54.081 10.198 33.468 1.00 93.25 628 TYR A O 1
ATOM 4789 N N . ASP A 1 629 ? -54.880 11.808 34.832 1.00 91.88 629 ASP A N 1
ATOM 4790 C CA . ASP A 1 629 ? -55.950 11.032 35.437 1.00 91.88 629 ASP A CA 1
ATOM 4791 C C . ASP A 1 629 ? -57.255 11.308 34.681 1.00 91.88 629 ASP A C 1
ATOM 4793 O O . ASP A 1 629 ? -57.766 12.428 34.643 1.00 91.88 629 ASP A O 1
ATOM 4797 N N . LEU A 1 630 ? -57.767 10.286 33.996 1.00 90.25 630 LEU A N 1
ATOM 4798 C CA . LEU A 1 630 ? -59.017 10.374 33.240 1.00 90.25 630 LEU A CA 1
ATOM 4799 C C . LEU A 1 630 ? -60.198 9.749 34.003 1.00 90.25 630 LEU A C 1
ATOM 4801 O O . LEU A 1 630 ? -61.293 9.656 33.451 1.00 90.25 630 LEU A O 1
ATOM 4805 N N . GLY A 1 631 ? -59.988 9.314 35.250 1.00 87.12 631 GLY A N 1
ATOM 4806 C CA . GLY A 1 631 ? -60.949 8.613 36.098 1.00 87.12 631 GLY A CA 1
ATOM 4807 C C . GLY A 1 631 ? -61.066 7.119 35.784 1.00 87.12 631 GLY A C 1
ATOM 4808 O O . GLY A 1 631 ? -60.949 6.287 36.677 1.00 87.12 631 GLY A O 1
ATOM 4809 N N . ASP A 1 632 ? -61.270 6.755 34.515 1.00 88.75 632 ASP A N 1
ATOM 4810 C CA . ASP A 1 632 ? -61.380 5.355 34.065 1.00 88.75 632 ASP A CA 1
ATOM 4811 C C . ASP A 1 632 ? -60.030 4.718 33.688 1.00 88.75 632 ASP A C 1
ATOM 4813 O O . ASP A 1 632 ? -59.924 3.499 33.555 1.00 88.75 632 ASP A O 1
ATOM 4817 N N . LYS A 1 633 ? -59.005 5.547 33.472 1.00 91.81 633 LYS A N 1
ATOM 4818 C CA . LYS A 1 633 ? -57.644 5.152 33.092 1.00 91.81 633 LYS A CA 1
ATOM 4819 C C . LYS A 1 633 ? -56.646 6.261 33.408 1.00 91.81 633 LYS A C 1
ATOM 4821 O O . LYS A 1 633 ? -56.990 7.442 33.381 1.00 91.81 633 LYS A O 1
ATOM 4826 N N . ILE A 1 634 ? -55.390 5.878 33.594 1.00 94.19 634 ILE A N 1
ATOM 4827 C CA . ILE A 1 634 ? -54.267 6.792 33.807 1.00 94.19 634 ILE A CA 1
ATOM 4828 C C . ILE A 1 634 ? -53.346 6.763 32.589 1.00 94.19 634 ILE A C 1
ATOM 4830 O O . ILE A 1 634 ? -52.986 5.693 32.094 1.00 94.19 634 ILE A O 1
ATOM 4834 N N . ILE A 1 635 ? -52.918 7.933 32.113 1.00 94.69 635 ILE A N 1
ATOM 4835 C CA . ILE A 1 635 ? -51.826 8.048 31.138 1.00 94.69 635 ILE A CA 1
ATOM 4836 C C . ILE A 1 635 ? -50.589 8.559 31.864 1.00 94.69 635 ILE A C 1
ATOM 4838 O O . ILE A 1 635 ? -50.614 9.630 32.464 1.00 94.69 635 ILE A O 1
ATOM 4842 N N . VAL A 1 636 ? -49.489 7.822 31.751 1.00 93.44 636 VAL A N 1
ATOM 4843 C CA . VAL A 1 636 ? -48.183 8.233 32.266 1.00 93.44 636 VAL A CA 1
ATOM 4844 C C . VAL A 1 636 ? -47.271 8.560 31.091 1.00 93.44 636 VAL A C 1
ATOM 4846 O O . VAL A 1 636 ? -46.926 7.683 30.304 1.00 93.44 636 VAL A O 1
ATOM 4849 N N . LEU A 1 637 ? -46.879 9.820 30.951 1.00 93.56 637 LEU A N 1
ATOM 4850 C CA . LEU A 1 637 ? -45.897 10.262 29.967 1.00 93.56 637 LEU A CA 1
ATOM 4851 C C . LEU A 1 637 ? -44.501 10.219 30.597 1.00 93.56 637 LEU A C 1
ATOM 4853 O O . LEU A 1 637 ? -44.295 10.791 31.662 1.00 93.56 637 LEU A O 1
ATOM 4857 N N . GLU A 1 638 ? -43.557 9.572 29.914 1.00 90.88 638 GLU A N 1
ATOM 4858 C CA . GLU A 1 638 ? -42.140 9.490 30.296 1.00 90.88 638 GLU A CA 1
ATOM 4859 C C . GLU A 1 638 ? -41.275 10.010 29.140 1.00 90.88 638 GLU A C 1
ATOM 4861 O O . GLU A 1 638 ? -41.388 9.549 27.996 1.00 90.88 638 GLU A O 1
ATOM 4866 N N . CYS A 1 639 ? -40.408 10.974 29.431 1.00 86.19 639 CYS A N 1
ATOM 4867 C CA . CYS A 1 639 ? -39.440 11.538 28.504 1.00 86.19 639 CYS A CA 1
ATOM 4868 C C . CYS A 1 639 ? -38.132 10.735 28.578 1.00 86.19 639 CYS A C 1
ATOM 4870 O O . CYS A 1 639 ? -37.179 11.087 29.272 1.00 86.19 639 CYS A O 1
ATOM 4872 N N . ASP A 1 640 ? -38.068 9.646 27.814 1.00 86.44 640 ASP A N 1
ATOM 4873 C CA . ASP A 1 640 ? -36.949 8.705 27.832 1.00 86.44 640 ASP A CA 1
ATOM 4874 C C . ASP A 1 640 ? -35.745 9.199 27.032 1.00 86.44 640 ASP A C 1
ATOM 4876 O O . ASP A 1 640 ? -35.497 8.782 25.888 1.00 86.44 640 ASP A O 1
ATOM 4880 N N . GLU A 1 641 ? -34.930 10.044 27.656 1.00 76.31 641 GLU A N 1
ATOM 4881 C CA . GLU A 1 641 ? -33.608 10.332 27.121 1.00 76.31 641 GLU A CA 1
ATOM 4882 C C . GLU A 1 641 ? -32.803 9.037 26.916 1.00 76.31 641 GLU A C 1
ATOM 4884 O O . GLU A 1 641 ? -32.824 8.078 27.692 1.00 76.31 641 GLU A O 1
ATOM 4889 N N . HIS A 1 642 ? -32.097 8.990 25.794 1.00 73.94 642 HIS A N 1
ATOM 4890 C CA . HIS A 1 642 ? -31.240 7.896 25.360 1.00 73.94 642 HIS A CA 1
ATOM 4891 C C . HIS A 1 642 ? -31.959 6.550 25.186 1.00 73.94 642 HIS A C 1
ATOM 4893 O O . HIS A 1 642 ? -31.301 5.502 25.206 1.00 73.94 642 HIS A O 1
ATOM 4899 N N . GLN A 1 643 ? -33.283 6.559 24.964 1.00 75.88 643 GLN A N 1
ATOM 4900 C CA . GLN A 1 643 ? -34.124 5.350 24.892 1.00 75.88 643 GLN A CA 1
ATOM 4901 C C . GLN A 1 643 ? -33.979 4.473 26.147 1.00 75.88 643 GLN A C 1
ATOM 4903 O O . GLN A 1 643 ? -34.048 3.246 26.061 1.00 75.88 643 GLN A O 1
ATOM 4908 N N . HIS A 1 644 ? -33.652 5.099 27.282 1.00 65.94 644 HIS A N 1
ATOM 4909 C CA . HIS A 1 644 ? -33.485 4.455 28.581 1.00 65.94 644 HIS A CA 1
ATOM 4910 C C . HIS A 1 644 ? -32.492 3.275 28.631 1.00 65.94 644 HIS A C 1
ATOM 4912 O O . HIS A 1 644 ? -32.623 2.340 29.418 1.00 65.94 644 HIS A O 1
ATOM 4918 N N . ARG A 1 645 ? -31.453 3.300 27.783 1.00 59.00 645 ARG A N 1
ATOM 4919 C CA . ARG A 1 645 ? -30.490 2.187 27.595 1.00 59.00 645 ARG A CA 1
ATOM 4920 C C . ARG A 1 645 ? -29.531 1.934 28.762 1.00 59.00 645 ARG A C 1
ATOM 4922 O O . ARG A 1 645 ? -28.720 1.011 28.686 1.00 59.00 645 ARG A O 1
ATOM 4929 N N . GLU A 1 646 ? -29.558 2.769 29.793 1.00 46.94 646 GLU A N 1
ATOM 4930 C CA . GLU A 1 646 ? -28.589 2.730 30.892 1.00 46.94 646 GLU A CA 1
ATOM 4931 C C . GLU A 1 646 ? -29.018 1.821 32.058 1.00 46.94 646 GLU A C 1
ATOM 4933 O O . GLU A 1 646 ? -28.179 1.474 32.892 1.00 46.94 646 GLU A O 1
ATOM 4938 N N . ARG A 1 647 ? -30.281 1.366 32.095 1.00 45.12 647 ARG A N 1
ATOM 4939 C CA . ARG A 1 647 ? -30.812 0.461 33.130 1.00 45.12 647 ARG A CA 1
ATOM 4940 C C . ARG A 1 647 ? -31.135 -0.924 32.566 1.00 45.12 647 ARG A C 1
ATOM 4942 O O . ARG A 1 647 ? -31.517 -1.074 31.408 1.00 45.12 647 ARG A O 1
ATOM 4949 N N . ALA A 1 648 ? -30.952 -1.961 33.385 1.00 40.38 648 ALA A N 1
ATOM 4950 C CA . ALA A 1 648 ? -31.338 -3.323 33.024 1.00 40.38 648 ALA A CA 1
ATOM 4951 C C . ALA A 1 648 ? -32.870 -3.415 32.896 1.00 40.38 648 ALA A C 1
ATOM 4953 O O . ALA A 1 648 ? -33.590 -2.945 33.772 1.00 40.38 648 ALA A O 1
ATOM 4954 N N . CYS A 1 649 ? -33.348 -4.022 31.805 1.00 45.69 649 CYS A N 1
ATOM 4955 C CA . CYS A 1 649 ? -34.761 -4.065 31.402 1.00 45.69 649 CYS A CA 1
ATOM 4956 C C . CYS A 1 649 ? -35.717 -4.589 32.496 1.00 45.69 649 CYS A C 1
ATOM 4958 O O . CYS A 1 649 ? -36.836 -4.092 32.606 1.00 45.69 649 CYS A O 1
ATOM 4960 N N . GLU A 1 650 ? -35.263 -5.524 33.337 1.00 47.47 650 GLU A N 1
ATOM 4961 C CA . GLU A 1 650 ? -36.058 -6.114 34.427 1.00 47.47 650 GLU A CA 1
ATOM 4962 C C . GLU A 1 650 ? -36.399 -5.097 35.531 1.00 47.47 650 GLU A C 1
ATOM 4964 O O . GLU A 1 650 ? -37.522 -5.087 36.019 1.00 47.47 650 GLU A O 1
ATOM 4969 N N . CYS A 1 651 ? -35.496 -4.168 35.870 1.00 57.38 651 CYS A N 1
ATOM 4970 C CA . CYS A 1 651 ? -35.762 -3.133 36.880 1.00 57.38 651 CYS A CA 1
ATOM 4971 C C . CYS A 1 651 ? -36.835 -2.124 36.433 1.00 57.38 651 CYS A C 1
ATOM 4973 O O . CYS A 1 651 ? -37.516 -1.527 37.261 1.00 57.38 651 CYS A O 1
ATOM 4975 N N . GLU A 1 652 ? -36.975 -1.915 35.125 1.00 67.31 652 GLU A N 1
ATOM 4976 C CA . GLU A 1 652 ? -37.876 -0.911 34.553 1.00 67.31 652 GLU A CA 1
ATOM 4977 C C . GLU A 1 652 ? -39.299 -1.420 34.368 1.00 67.31 652 GLU A C 1
ATOM 4979 O O . GLU A 1 652 ? -40.246 -0.666 34.577 1.00 67.31 652 GLU A O 1
ATOM 4984 N N . GLN A 1 653 ? -39.466 -2.701 34.034 1.00 74.25 653 GLN A N 1
ATOM 4985 C CA . GLN A 1 653 ? -40.786 -3.329 34.075 1.00 74.25 653 GLN A CA 1
ATOM 4986 C C . GLN A 1 653 ? -41.317 -3.350 35.506 1.00 74.25 653 GLN A C 1
ATOM 4988 O O . GLN A 1 653 ? -42.439 -2.909 35.725 1.00 74.25 653 GLN A O 1
ATOM 4993 N N . THR A 1 654 ? -40.482 -3.714 36.485 1.00 72.94 654 THR A N 1
ATOM 4994 C CA . THR A 1 654 ? -40.843 -3.630 37.907 1.00 72.94 654 THR A CA 1
ATOM 4995 C C . THR A 1 654 ? -41.221 -2.205 38.322 1.00 72.94 654 THR A C 1
ATOM 4997 O O . THR A 1 654 ? -42.233 -2.024 38.987 1.00 72.94 654 THR A O 1
ATOM 5000 N N . ARG A 1 655 ? -40.489 -1.173 37.868 1.00 75.19 655 ARG A N 1
ATOM 5001 C CA . ARG A 1 655 ? -40.852 0.235 38.125 1.00 75.19 655 ARG A CA 1
ATOM 5002 C C . ARG A 1 655 ? -42.234 0.591 37.561 1.00 75.19 655 ARG A C 1
ATOM 5004 O O . ARG A 1 655 ? -43.022 1.222 38.255 1.00 75.19 655 ARG A O 1
ATOM 5011 N N . MET A 1 656 ? -42.534 0.197 36.322 1.00 81.94 656 MET A N 1
ATOM 5012 C 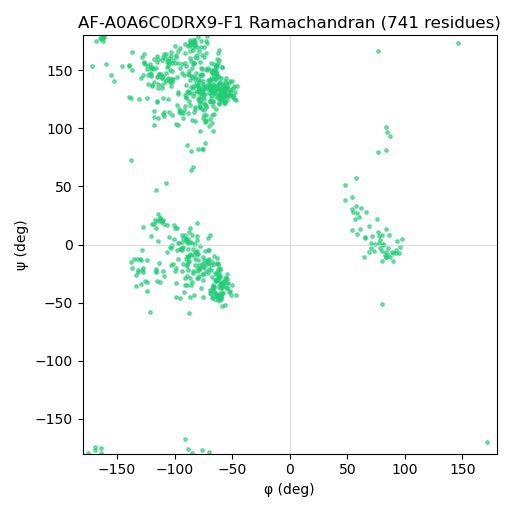CA . MET A 1 656 ? -43.841 0.462 35.703 1.00 81.94 656 MET A CA 1
ATOM 5013 C C . MET A 1 656 ? -44.976 -0.298 36.405 1.00 81.94 656 MET A C 1
ATOM 5015 O O . MET A 1 656 ? -46.064 0.250 36.551 1.00 81.94 656 MET A O 1
ATOM 5019 N N . VAL A 1 657 ? -44.716 -1.522 36.880 1.00 82.44 657 VAL A N 1
ATOM 5020 C CA . VAL A 1 657 ? -45.672 -2.302 37.683 1.00 82.44 657 VAL A CA 1
ATOM 5021 C C . VAL A 1 657 ? -45.945 -1.622 39.022 1.00 82.44 657 VAL A C 1
ATOM 5023 O O . VAL A 1 657 ? -47.110 -1.450 39.357 1.00 82.44 657 VAL A O 1
ATOM 5026 N N . ASN A 1 658 ? -44.913 -1.174 39.743 1.00 79.94 658 ASN A N 1
ATOM 5027 C CA . ASN A 1 658 ? -45.076 -0.485 41.029 1.00 79.94 658 ASN A CA 1
ATOM 5028 C C . ASN A 1 658 ? -45.881 0.815 40.879 1.00 79.94 658 ASN A C 1
ATOM 5030 O O . ASN A 1 658 ? -46.811 1.059 41.642 1.00 79.94 658 ASN A O 1
ATOM 5034 N N . ILE A 1 659 ? -45.571 1.626 39.857 1.00 79.06 659 ILE A N 1
ATOM 5035 C CA . ILE A 1 659 ? -46.346 2.838 39.545 1.00 79.06 659 ILE A CA 1
ATOM 5036 C C . ILE A 1 659 ? -47.798 2.465 39.222 1.00 79.06 659 ILE A C 1
ATOM 5038 O O . ILE A 1 659 ? -48.713 3.095 39.739 1.00 79.06 659 ILE A O 1
ATOM 5042 N N . GLY A 1 660 ? -48.012 1.428 38.405 1.00 83.81 660 GLY A N 1
ATOM 5043 C CA . GLY A 1 660 ? -49.347 0.941 38.058 1.00 83.81 660 GLY A CA 1
ATOM 5044 C C . GLY A 1 660 ? -50.162 0.485 39.271 1.00 83.81 660 GLY A C 1
ATOM 5045 O O . GLY A 1 660 ? -51.321 0.859 39.409 1.00 83.81 660 GLY A O 1
ATOM 5046 N N . GLN A 1 661 ? -49.541 -0.267 40.182 1.00 81.12 661 GLN A N 1
ATOM 5047 C CA . GLN A 1 661 ? -50.149 -0.707 41.442 1.00 81.12 661 GLN A CA 1
ATOM 5048 C C . GLN A 1 661 ? -50.476 0.465 42.373 1.00 81.12 661 GLN A C 1
ATOM 5050 O O . GLN A 1 661 ? -51.474 0.403 43.089 1.00 81.12 661 GLN A O 1
ATOM 5055 N N . GLY A 1 662 ? -49.697 1.552 42.315 1.00 79.81 662 GLY A N 1
ATOM 5056 C CA . GLY A 1 662 ? -50.009 2.802 43.005 1.00 79.81 662 GLY A CA 1
ATOM 5057 C C . GLY A 1 662 ? -51.399 3.338 42.646 1.00 79.81 662 GLY A C 1
ATOM 5058 O O . GLY A 1 662 ? -52.147 3.754 43.517 1.00 79.81 662 GLY A O 1
ATOM 5059 N N . PHE A 1 663 ? -51.851 3.219 41.401 1.00 83.12 663 PHE A N 1
ATOM 5060 C CA . PHE A 1 663 ? -53.175 3.723 41.013 1.00 83.12 663 PHE A CA 1
ATOM 5061 C C . PHE A 1 663 ? -54.349 2.790 41.378 1.00 83.12 663 PHE A C 1
ATOM 5063 O O . PHE A 1 663 ? -55.439 2.922 40.828 1.00 83.12 663 PHE A O 1
ATOM 5070 N N . GLY A 1 664 ? -54.157 1.841 42.303 1.00 79.81 664 GLY A N 1
ATOM 5071 C CA . GLY A 1 664 ? -55.261 1.136 42.964 1.00 79.81 664 GLY A CA 1
ATOM 5072 C C . GLY A 1 664 ? -56.109 0.242 42.052 1.00 79.81 664 GLY A C 1
ATOM 5073 O O . GLY A 1 664 ? -57.287 0.038 42.327 1.00 79.81 664 GLY A O 1
ATOM 5074 N N . GLY A 1 665 ? -55.534 -0.282 40.965 1.00 79.62 665 GLY A N 1
ATOM 5075 C CA . GLY A 1 665 ? -56.234 -1.159 40.016 1.00 79.62 665 GLY A CA 1
ATOM 5076 C C . GLY A 1 665 ? -56.808 -0.452 38.783 1.00 79.62 665 GLY A C 1
ATOM 5077 O O . GLY A 1 665 ? -57.341 -1.121 37.899 1.00 79.62 665 GLY A O 1
ATOM 5078 N N . ILE A 1 666 ? -56.669 0.874 38.681 1.00 88.25 666 ILE A N 1
ATOM 5079 C CA . ILE A 1 666 ? -57.024 1.627 37.471 1.00 88.25 666 ILE A CA 1
ATOM 5080 C C . ILE A 1 666 ? -56.019 1.288 36.348 1.00 88.25 666 ILE A C 1
ATOM 5082 O O . ILE A 1 666 ? -54.813 1.288 36.603 1.00 88.25 666 ILE A O 1
ATOM 5086 N N . PRO A 1 667 ? -56.460 1.018 35.102 1.00 92.69 667 PRO A N 1
ATOM 5087 C CA . PRO A 1 667 ? -55.560 0.776 33.974 1.00 92.69 667 PRO A CA 1
ATOM 5088 C C . PRO A 1 667 ? -54.567 1.922 33.738 1.00 92.69 667 PRO A C 1
ATOM 5090 O O . PRO A 1 667 ? -54.972 3.075 33.574 1.00 92.69 667 PRO A O 1
ATOM 5093 N N . VAL A 1 668 ? -53.270 1.604 33.661 1.00 93.69 668 VAL A N 1
ATOM 5094 C CA . VAL A 1 668 ? -52.186 2.584 33.483 1.00 93.69 668 VAL A CA 1
ATOM 5095 C C . VAL A 1 668 ? -51.461 2.392 32.152 1.00 93.69 668 VAL A C 1
ATOM 5097 O O . VAL A 1 668 ? -50.889 1.338 31.857 1.00 93.69 668 VAL A O 1
ATOM 5100 N N . TYR A 1 669 ? -51.436 3.456 31.352 1.00 95.56 669 TYR A N 1
ATOM 5101 C CA . TYR A 1 669 ? -50.878 3.474 30.006 1.00 95.56 669 TYR A CA 1
ATOM 5102 C C . TYR A 1 669 ? -49.657 4.388 29.914 1.00 95.56 669 TYR A C 1
ATOM 5104 O O . TYR A 1 669 ? -49.768 5.612 29.932 1.00 95.56 669 TYR A O 1
ATOM 5112 N N . PHE A 1 670 ? -48.480 3.787 29.762 1.00 94.62 670 PHE A N 1
ATOM 5113 C CA . PHE A 1 670 ? -47.220 4.502 29.606 1.00 94.62 670 PHE A CA 1
ATOM 5114 C C . PHE A 1 670 ? -47.007 4.946 28.154 1.00 94.62 670 PHE A C 1
ATOM 5116 O O . PHE A 1 670 ? -46.861 4.118 27.253 1.00 94.62 670 PHE A O 1
ATOM 5123 N N . VAL A 1 671 ? -46.913 6.253 27.929 1.00 95.31 671 VAL A N 1
ATOM 5124 C CA . VAL A 1 671 ? -46.427 6.854 26.684 1.00 95.31 671 VAL A CA 1
ATOM 5125 C C . VAL A 1 671 ? -44.957 7.202 26.882 1.00 95.31 671 VAL A C 1
ATOM 5127 O O . VAL A 1 671 ? -44.612 8.174 27.545 1.00 95.31 671 VAL A O 1
ATOM 5130 N N . ARG A 1 672 ? -44.076 6.380 26.317 1.00 93.12 672 ARG A N 1
ATOM 5131 C CA . ARG A 1 672 ? -42.622 6.492 26.471 1.00 93.12 672 ARG A CA 1
ATOM 5132 C C . ARG A 1 672 ? -42.026 7.188 25.255 1.00 93.12 672 ARG A C 1
ATOM 5134 O O . ARG A 1 672 ? -41.942 6.594 24.181 1.00 93.12 672 ARG A O 1
ATOM 5141 N N . TRP A 1 673 ? -41.659 8.460 25.386 1.00 94.06 673 TRP A N 1
ATOM 5142 C CA . TRP A 1 673 ? -41.282 9.327 24.269 1.00 94.06 673 TRP A CA 1
ATOM 5143 C C . TRP A 1 673 ? -39.789 9.666 24.276 1.00 94.06 673 TRP A C 1
ATOM 5145 O O . TRP A 1 673 ? -39.267 10.174 25.260 1.00 94.06 673 TRP A O 1
ATOM 5155 N N . ASN A 1 674 ? -39.093 9.408 23.163 1.00 89.94 674 ASN A N 1
ATOM 5156 C CA . ASN A 1 674 ? -37.657 9.675 23.038 1.00 89.94 674 ASN A CA 1
ATOM 5157 C C . ASN A 1 674 ? -37.362 11.048 22.376 1.00 89.94 674 ASN A C 1
ATOM 5159 O O . ASN A 1 674 ? -37.598 11.203 21.166 1.00 89.94 674 ASN A O 1
ATOM 5163 N N . PRO A 1 675 ? -36.752 12.014 23.098 1.00 82.75 675 PRO A N 1
ATOM 5164 C CA . PRO A 1 675 ? -36.322 13.291 22.519 1.00 82.75 675 PRO A CA 1
ATOM 5165 C C . PRO A 1 675 ? -35.068 13.178 21.642 1.00 82.75 675 PRO A C 1
ATOM 5167 O O . PRO A 1 675 ? -34.790 14.069 20.838 1.00 82.75 675 PRO A O 1
ATOM 5170 N N . ASP A 1 676 ? -34.277 12.115 21.786 1.00 83.62 676 ASP A N 1
ATOM 5171 C CA . ASP A 1 676 ? -32.969 12.012 21.144 1.00 83.62 676 ASP A CA 1
ATOM 5172 C C . ASP A 1 676 ? -33.023 11.467 19.716 1.00 83.62 676 ASP A C 1
ATOM 5174 O O . ASP A 1 676 ? -34.040 10.990 19.205 1.00 83.62 676 ASP A O 1
ATOM 5178 N N . ASN A 1 677 ? -31.866 11.497 19.055 1.00 82.12 677 ASN A N 1
ATOM 5179 C CA . ASN A 1 677 ? -31.689 10.879 17.750 1.00 82.12 677 ASN A CA 1
ATOM 5180 C C . ASN A 1 677 ? -32.014 9.376 17.794 1.00 82.12 677 ASN A C 1
ATOM 5182 O O . ASN A 1 677 ? -31.505 8.637 18.641 1.00 82.12 677 ASN A O 1
ATOM 5186 N N . TYR A 1 678 ? -32.803 8.909 16.827 1.00 86.12 678 TYR A N 1
ATOM 5187 C CA . TYR A 1 678 ? -33.138 7.495 16.652 1.00 86.12 678 TYR A CA 1
ATOM 5188 C C . TYR A 1 678 ? -32.831 7.025 15.231 1.00 86.12 678 TYR A C 1
ATOM 5190 O O . TYR A 1 678 ? -32.614 7.819 14.318 1.00 86.12 678 TYR A O 1
ATOM 5198 N N . THR A 1 679 ? -32.778 5.707 15.046 1.00 87.31 679 THR A N 1
ATOM 5199 C CA . THR A 1 679 ? -32.628 5.081 13.724 1.00 87.31 679 THR A CA 1
ATOM 5200 C C . THR A 1 679 ? -34.007 4.687 13.187 1.00 87.31 679 THR A C 1
ATOM 5202 O O . THR A 1 679 ? -34.618 3.807 13.792 1.00 87.31 679 THR A O 1
ATOM 5205 N N . PRO A 1 680 ? -34.517 5.289 12.095 1.00 88.75 680 PRO A N 1
ATOM 5206 C CA . PRO A 1 680 ? -35.810 4.909 11.521 1.00 88.75 680 PRO A CA 1
ATOM 5207 C C . PRO A 1 680 ? -35.834 3.464 11.002 1.00 88.75 680 PRO A C 1
ATOM 5209 O O .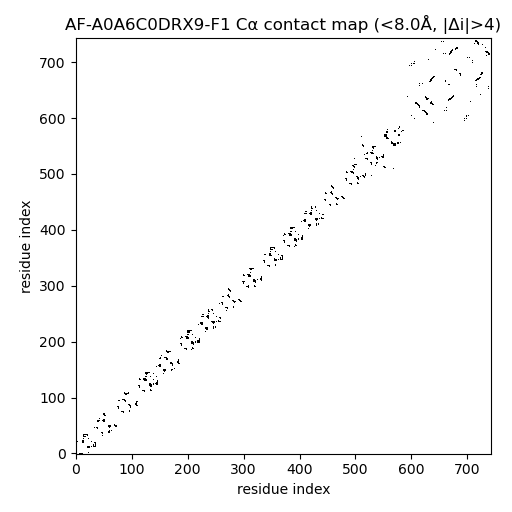 PRO A 1 680 ? -34.800 2.928 10.602 1.00 88.75 680 PRO A O 1
ATOM 5212 N N . ALA A 1 681 ? -37.020 2.848 10.960 1.00 86.94 681 ALA A N 1
ATOM 5213 C CA . ALA A 1 681 ? -37.209 1.483 10.446 1.00 86.94 681 ALA A CA 1
ATOM 5214 C C . ALA A 1 681 ? -36.766 1.321 8.984 1.00 86.94 681 ALA A C 1
ATOM 5216 O O . ALA A 1 681 ? -36.240 0.284 8.584 1.00 86.94 681 ALA A O 1
ATOM 5217 N N . THR A 1 682 ? -37.011 2.350 8.170 1.00 85.00 682 THR A N 1
ATOM 5218 C CA . THR A 1 682 ? -36.680 2.359 6.746 1.00 85.00 682 THR A CA 1
ATOM 5219 C C . THR A 1 682 ? -35.286 2.938 6.546 1.00 85.00 682 THR A C 1
ATOM 5221 O O . THR A 1 682 ? -35.034 4.101 6.866 1.00 85.00 682 THR A O 1
ATOM 5224 N N . ALA A 1 683 ? -34.382 2.138 5.980 1.00 73.81 683 ALA A N 1
ATOM 5225 C CA . ALA A 1 683 ? -33.029 2.576 5.662 1.00 73.81 683 ALA A CA 1
ATOM 5226 C C . ALA A 1 683 ? -33.052 3.782 4.705 1.00 73.81 683 ALA A C 1
ATOM 5228 O O . ALA A 1 683 ? -33.681 3.731 3.652 1.00 73.81 683 ALA A O 1
ATOM 5229 N N . GLY A 1 684 ? -32.363 4.862 5.079 1.00 70.94 684 GLY A N 1
ATOM 5230 C CA . GLY A 1 684 ? -32.278 6.094 4.285 1.00 70.94 684 GLY A CA 1
ATOM 5231 C C . GLY A 1 684 ? -33.376 7.127 4.558 1.00 70.94 684 GLY A C 1
ATOM 5232 O O . GLY A 1 684 ? -33.270 8.240 4.054 1.00 70.94 684 GLY A O 1
ATOM 5233 N N . LYS A 1 685 ? -34.391 6.814 5.376 1.00 80.25 685 LYS A N 1
ATOM 5234 C CA . LYS A 1 685 ? -35.358 7.817 5.845 1.00 80.25 685 LYS A CA 1
ATOM 5235 C C . LYS A 1 685 ? -34.697 8.706 6.902 1.00 80.25 685 LYS A C 1
ATOM 5237 O O . LYS A 1 685 ? -34.046 8.196 7.814 1.00 80.25 685 LYS A O 1
ATOM 5242 N N . GLU A 1 686 ? -34.873 10.019 6.792 1.00 81.50 686 GLU A N 1
ATOM 5243 C CA . GLU A 1 686 ? -34.459 10.954 7.839 1.00 81.50 686 GLU A CA 1
ATOM 5244 C C . GLU A 1 686 ? -35.384 10.854 9.058 1.00 81.50 686 GLU A C 1
ATOM 5246 O O . GLU A 1 686 ? -36.568 10.519 8.953 1.00 81.50 686 GLU A O 1
ATOM 5251 N N . GLN A 1 687 ? -34.829 11.125 10.236 1.00 87.81 687 GLN A N 1
ATOM 5252 C CA . GLN A 1 687 ? -35.602 11.179 11.472 1.00 87.81 687 GLN A CA 1
ATOM 5253 C C . GLN A 1 687 ? -36.594 12.348 11.457 1.00 87.81 687 GLN A C 1
ATOM 5255 O O . GLN A 1 687 ? -36.327 13.405 10.888 1.00 87.81 687 GLN A O 1
ATOM 5260 N N . GLU A 1 688 ? -37.738 12.177 12.117 1.00 87.25 688 GLU A N 1
ATOM 5261 C CA . GLU A 1 688 ? -38.731 13.246 12.222 1.00 87.25 688 GLU A CA 1
ATOM 5262 C C . GLU A 1 688 ? -38.202 14.398 13.090 1.00 87.25 688 GLU A C 1
ATOM 5264 O O . GLU A 1 688 ? -37.489 14.168 14.073 1.00 87.25 688 GLU A O 1
ATOM 5269 N N . SER A 1 689 ? -38.539 15.641 12.731 1.00 84.75 689 SER A N 1
ATOM 5270 C CA . SER A 1 689 ? -38.151 16.829 13.501 1.00 84.75 689 SER A CA 1
ATOM 5271 C C . SER A 1 689 ? -38.841 16.853 14.864 1.00 84.75 689 SER A C 1
ATOM 5273 O O . SER A 1 689 ? -39.970 16.384 14.987 1.00 84.75 689 SER A O 1
ATOM 5275 N N . LEU A 1 690 ? -38.203 17.448 15.878 1.00 80.81 690 LEU A N 1
ATOM 5276 C CA . LEU A 1 690 ? -38.761 17.538 17.237 1.00 80.81 690 LEU A CA 1
ATOM 5277 C C . LEU A 1 690 ? -40.187 18.106 17.265 1.00 80.81 690 LEU A C 1
ATOM 5279 O O . LEU A 1 690 ? -41.046 17.552 17.937 1.00 80.81 690 LEU A O 1
ATOM 5283 N N . SER A 1 691 ? -40.478 19.125 16.452 1.00 80.56 691 SER A N 1
ATOM 5284 C CA . SER A 1 691 ? -41.833 19.681 16.322 1.00 80.56 691 SER A CA 1
ATOM 5285 C C . SER A 1 691 ? -42.872 18.639 15.872 1.00 80.56 691 SER A C 1
ATOM 5287 O O . SER A 1 691 ? -43.959 18.572 16.444 1.00 80.56 691 SER A O 1
ATOM 5289 N N . LYS A 1 692 ? -42.534 17.769 14.906 1.00 87.88 692 LYS A N 1
ATOM 5290 C CA . LYS A 1 692 ? -43.415 16.661 14.492 1.00 87.88 692 LYS A CA 1
ATOM 5291 C C . LYS A 1 692 ? -43.593 15.635 15.612 1.00 87.88 692 LYS A C 1
ATOM 5293 O O . LYS A 1 692 ? -44.697 15.129 15.793 1.00 87.88 692 LYS A O 1
ATOM 5298 N N . ARG A 1 693 ? -42.536 15.376 16.387 1.00 92.38 693 ARG A N 1
ATOM 5299 C CA . ARG A 1 693 ? -42.575 14.439 17.519 1.00 92.38 693 ARG A CA 1
ATOM 5300 C C . ARG A 1 693 ? -43.425 14.939 18.678 1.00 92.38 693 ARG A C 1
ATOM 5302 O O . ARG A 1 693 ? -44.186 14.154 19.235 1.00 92.38 693 ARG A O 1
ATOM 5309 N N . HIS A 1 694 ? -43.312 16.222 19.018 1.00 90.50 694 HIS A N 1
ATOM 5310 C CA . HIS A 1 694 ? -44.164 16.876 20.011 1.00 90.50 694 HIS A CA 1
ATOM 5311 C C . HIS A 1 694 ? -45.630 16.797 19.588 1.00 90.50 694 HIS A C 1
ATOM 5313 O O . HIS A 1 694 ? -46.481 16.384 20.374 1.00 90.50 694 HIS A O 1
ATOM 5319 N N . LYS A 1 695 ? -45.907 17.113 18.314 1.00 93.00 695 LYS A N 1
ATOM 5320 C CA . LYS A 1 695 ? -47.255 17.032 17.752 1.00 93.00 695 LYS A CA 1
ATOM 5321 C C . LYS A 1 695 ? -47.851 15.635 17.902 1.00 93.00 695 LYS A C 1
ATOM 5323 O O . LYS A 1 695 ? -48.933 15.524 18.460 1.00 93.00 695 LYS A O 1
ATOM 5328 N N . LEU A 1 696 ? -47.135 14.590 17.478 1.00 95.50 696 LEU A N 1
ATOM 5329 C CA . LEU A 1 696 ? -47.628 13.214 17.584 1.00 95.50 696 LEU A CA 1
ATOM 5330 C C . LEU A 1 696 ? -47.888 12.797 19.038 1.00 95.50 696 LEU A C 1
ATOM 5332 O O . LEU A 1 696 ? -48.893 12.150 19.309 1.00 95.50 696 LEU A O 1
ATOM 5336 N N . CYS A 1 697 ? -46.998 13.165 19.965 1.00 95.38 697 CYS A N 1
ATOM 5337 C CA . CYS A 1 697 ? -47.175 12.863 21.385 1.00 95.38 697 CYS A CA 1
ATOM 5338 C C . CYS A 1 697 ? -48.452 13.512 21.941 1.00 95.38 697 CYS A C 1
ATOM 5340 O O . CYS A 1 697 ? -49.250 12.841 22.590 1.00 95.38 697 CYS A O 1
ATOM 5342 N N . GLY A 1 698 ? -48.669 14.798 21.643 1.00 94.06 698 GLY A N 1
ATOM 5343 C CA . GLY A 1 698 ? -49.883 15.506 22.049 1.00 94.06 698 GLY A CA 1
ATOM 5344 C C . GLY A 1 698 ? -51.147 14.953 21.384 1.00 94.06 698 GLY A C 1
ATOM 5345 O O . GLY A 1 698 ? -52.152 14.779 22.065 1.00 94.06 698 GLY A O 1
ATOM 5346 N N . ASP A 1 699 ? -51.085 14.625 20.088 1.00 95.38 699 ASP A N 1
ATOM 5347 C CA . ASP A 1 699 ? -52.206 14.037 19.340 1.00 95.38 699 ASP A CA 1
ATOM 5348 C C . ASP A 1 699 ? -52.604 12.677 19.934 1.00 95.38 699 ASP A C 1
ATOM 5350 O O . ASP A 1 699 ? -53.784 12.439 20.162 1.00 95.38 699 ASP A O 1
ATOM 5354 N N . LEU A 1 700 ? -51.633 11.823 20.278 1.00 95.75 700 LEU A N 1
ATOM 5355 C CA . LEU A 1 700 ? -51.892 10.526 20.910 1.00 95.75 700 LEU A CA 1
ATOM 5356 C C . LEU A 1 700 ? -52.578 10.671 22.276 1.00 95.75 700 LEU A C 1
ATOM 5358 O O . LEU A 1 700 ? -53.559 9.980 22.540 1.00 95.75 700 LEU A O 1
ATOM 5362 N N . ILE A 1 701 ? -52.079 11.558 23.143 1.00 95.00 701 ILE A N 1
ATOM 5363 C CA . ILE A 1 701 ? -52.671 11.791 24.471 1.00 95.00 701 ILE A CA 1
ATOM 5364 C C . ILE A 1 701 ? -54.105 12.316 24.324 1.00 95.00 701 ILE A C 1
ATOM 5366 O O . ILE A 1 701 ? -55.020 11.842 24.996 1.00 95.00 701 ILE A O 1
ATOM 5370 N N . GLU A 1 702 ? -54.320 13.266 23.413 1.00 94.44 702 GLU A N 1
ATOM 5371 C CA . GLU A 1 702 ? -55.637 13.838 23.140 1.00 94.44 702 GLU A CA 1
ATOM 5372 C C . GLU A 1 702 ? -56.609 12.806 22.544 1.00 94.44 702 GLU A C 1
ATOM 5374 O O . GLU A 1 702 ? -57.780 12.769 22.928 1.00 94.44 702 GLU A O 1
ATOM 5379 N N . ASP A 1 703 ? -56.133 11.943 21.648 1.00 94.88 703 ASP A N 1
ATOM 5380 C CA . ASP A 1 703 ? -56.918 10.872 21.037 1.00 94.88 703 ASP A CA 1
ATOM 5381 C C . ASP A 1 703 ? -57.321 9.799 22.054 1.00 94.88 703 ASP A C 1
ATOM 5383 O O . ASP A 1 703 ? -58.456 9.322 22.000 1.00 94.88 703 ASP A O 1
ATOM 5387 N N . ILE A 1 704 ? -56.447 9.455 23.008 1.00 93.88 704 ILE A N 1
ATOM 5388 C CA . ILE A 1 704 ? -56.793 8.560 24.125 1.00 93.88 704 ILE A CA 1
ATOM 5389 C C . ILE A 1 704 ? -57.816 9.238 25.044 1.00 93.88 704 ILE A C 1
ATOM 5391 O O . ILE A 1 704 ? -58.829 8.632 25.395 1.00 93.88 704 ILE A O 1
ATOM 5395 N N . LYS A 1 705 ? -57.607 10.518 25.387 1.00 91.25 705 LYS A N 1
ATOM 5396 C CA . LYS A 1 705 ? -58.532 11.301 26.225 1.00 91.25 705 LYS A CA 1
ATOM 5397 C C . LYS A 1 705 ? -59.930 11.412 25.607 1.00 91.25 705 LYS A C 1
ATOM 5399 O O . LYS A 1 705 ? -60.921 11.361 26.325 1.00 91.25 705 LYS A O 1
ATOM 5404 N N . LYS A 1 706 ? -60.018 11.540 24.280 1.00 91.81 706 LYS A N 1
ATOM 5405 C CA . LYS A 1 706 ? -61.281 11.630 23.522 1.00 91.81 706 LYS A CA 1
ATOM 5406 C C . LYS A 1 706 ? -61.858 10.270 23.110 1.00 91.81 706 LYS A C 1
ATOM 5408 O O . LYS A 1 706 ? -62.862 10.245 22.405 1.00 91.81 706 LYS A O 1
ATOM 5413 N N . GLY A 1 707 ? -61.222 9.159 23.489 1.00 88.75 707 GLY A N 1
ATOM 5414 C CA . GLY A 1 707 ? -61.666 7.807 23.137 1.00 88.75 707 GLY A CA 1
ATOM 5415 C C . GLY A 1 707 ? -61.534 7.448 21.651 1.00 88.75 707 GLY A C 1
ATOM 5416 O O . GLY A 1 707 ? -62.136 6.476 21.205 1.00 88.75 707 GLY A O 1
ATOM 5417 N N . ARG A 1 708 ? -60.758 8.207 20.864 1.00 92.31 708 ARG A N 1
ATOM 5418 C CA . ARG A 1 708 ? -60.472 7.891 19.449 1.00 92.31 708 ARG A CA 1
ATOM 5419 C C . ARG A 1 708 ? -59.461 6.755 19.312 1.00 92.31 708 ARG A C 1
ATOM 5421 O O . ARG A 1 708 ? -59.506 6.007 18.340 1.00 92.31 708 ARG A O 1
ATOM 5428 N N . ILE A 1 709 ? -58.551 6.642 20.278 1.00 91.00 709 ILE A N 1
ATOM 5429 C CA . ILE A 1 709 ? -57.621 5.522 20.422 1.00 91.00 709 ILE A CA 1
ATOM 5430 C C . ILE A 1 709 ? -57.960 4.812 21.726 1.00 91.00 709 ILE A C 1
ATOM 5432 O O . ILE A 1 709 ? -57.928 5.421 22.791 1.00 91.00 709 ILE A O 1
ATOM 5436 N N . VAL A 1 710 ? -58.257 3.517 21.629 1.00 90.00 710 VAL A N 1
ATOM 5437 C CA . VAL A 1 710 ? -58.509 2.649 22.781 1.00 90.00 710 VAL A CA 1
ATOM 5438 C C . VAL A 1 710 ? -57.248 1.812 23.020 1.00 90.00 710 VAL A C 1
ATOM 5440 O O . VAL A 1 710 ? -56.900 0.988 22.167 1.00 90.00 710 VAL A O 1
ATOM 5443 N N . PRO A 1 711 ? -56.513 2.039 24.124 1.00 90.12 711 PRO A N 1
ATOM 5444 C CA . PRO A 1 711 ? -55.387 1.189 24.507 1.00 90.12 711 PRO A CA 1
ATOM 5445 C C . PRO A 1 711 ? -55.832 -0.262 24.802 1.00 90.12 711 PRO A C 1
ATOM 5447 O O . PRO A 1 711 ? -57.024 -0.517 24.976 1.00 90.12 711 PRO A O 1
ATOM 5450 N N . PRO A 1 712 ? -54.912 -1.244 24.863 1.00 90.50 712 PRO A N 1
ATOM 5451 C CA . PRO A 1 712 ? -55.282 -2.633 25.136 1.00 90.50 712 PRO A CA 1
ATOM 5452 C C . PRO A 1 712 ? -55.878 -2.808 26.540 1.00 90.50 712 PRO A C 1
ATOM 5454 O O . PRO A 1 712 ? -55.532 -2.079 27.472 1.00 90.50 712 PRO A O 1
ATOM 5457 N N . ALA A 1 713 ? -56.719 -3.832 26.703 1.00 88.06 713 ALA A N 1
ATOM 5458 C CA . ALA A 1 713 ? -57.201 -4.270 28.009 1.00 88.06 713 ALA A CA 1
ATOM 5459 C C . ALA A 1 713 ? -56.032 -4.851 28.826 1.00 88.06 713 ALA A C 1
ATOM 5461 O O . ALA A 1 713 ? -55.612 -5.989 28.620 1.00 88.06 713 ALA A O 1
ATOM 5462 N N . ALA A 1 714 ? -55.464 -4.032 29.706 1.00 88.94 714 ALA A N 1
ATOM 5463 C CA . ALA A 1 714 ? -54.298 -4.348 30.517 1.00 88.94 714 ALA A CA 1
ATOM 5464 C C . ALA A 1 714 ? -54.312 -3.475 31.773 1.00 88.94 714 ALA A C 1
ATOM 5466 O O . ALA A 1 714 ? -54.713 -2.316 31.697 1.00 88.94 714 ALA A O 1
ATOM 5467 N N . LEU A 1 715 ? -53.829 -4.010 32.896 1.00 88.62 715 LEU A N 1
ATOM 5468 C CA . LEU A 1 715 ? -53.592 -3.205 34.092 1.00 88.62 715 LEU A CA 1
ATOM 5469 C C . LEU A 1 715 ? -52.423 -2.238 33.859 1.00 88.62 715 LEU A C 1
ATOM 5471 O O . LEU A 1 715 ? -52.486 -1.082 34.259 1.00 88.62 715 LEU A O 1
ATOM 5475 N N . VAL A 1 716 ? -51.372 -2.695 33.166 1.00 92.12 716 VAL A N 1
ATOM 5476 C CA . VAL A 1 716 ? -50.236 -1.851 32.772 1.00 92.12 716 VAL A CA 1
ATOM 5477 C C . VAL A 1 716 ? -49.817 -2.164 31.339 1.00 92.12 716 VAL A C 1
ATOM 5479 O O . VAL A 1 716 ? -49.496 -3.312 31.016 1.00 92.12 716 VAL A O 1
ATOM 5482 N N . ALA A 1 717 ? -49.755 -1.148 30.477 1.00 93.88 717 ALA A N 1
ATOM 5483 C CA . ALA A 1 717 ? -49.202 -1.271 29.127 1.00 93.88 717 ALA A CA 1
ATOM 5484 C C . ALA A 1 717 ? -48.367 -0.048 28.732 1.00 93.88 717 ALA A C 1
ATOM 5486 O O . ALA A 1 717 ? -48.600 1.054 29.217 1.00 93.88 717 ALA A O 1
ATOM 5487 N N . ALA A 1 718 ? -47.404 -0.232 27.827 1.00 93.88 718 ALA A N 1
ATOM 5488 C CA . ALA A 1 718 ? -46.518 0.830 27.355 1.00 93.88 718 ALA A CA 1
ATOM 5489 C C . ALA A 1 718 ? -46.463 0.912 25.824 1.00 93.88 718 ALA A C 1
ATOM 5491 O O . ALA A 1 718 ? -46.436 -0.112 25.142 1.00 93.88 718 ALA A O 1
ATOM 5492 N N . ILE A 1 719 ? -46.379 2.124 25.281 1.00 95.00 719 ILE A N 1
ATOM 5493 C CA . ILE A 1 719 ? -46.066 2.389 23.873 1.00 95.00 719 ILE A CA 1
ATOM 5494 C C . ILE A 1 719 ? -44.785 3.221 23.777 1.00 95.00 719 ILE A C 1
ATOM 5496 O O . ILE A 1 719 ? -44.596 4.176 24.528 1.00 95.00 719 ILE A O 1
ATOM 5500 N N . TYR A 1 720 ? -43.900 2.854 22.849 1.00 93.88 720 TYR A N 1
ATOM 5501 C CA . TYR A 1 720 ? -42.572 3.452 22.707 1.00 93.88 720 TYR A CA 1
ATOM 5502 C C . TYR A 1 720 ? -42.506 4.313 21.445 1.00 93.88 720 TYR A C 1
ATOM 5504 O O . TYR A 1 720 ? -42.526 3.804 20.323 1.00 93.88 720 TYR A O 1
ATOM 5512 N N . LEU A 1 721 ? -42.416 5.630 21.617 1.00 94.00 721 LEU A N 1
ATOM 5513 C CA . LEU A 1 721 ? -42.397 6.599 20.529 1.00 94.00 721 LEU A CA 1
ATOM 5514 C C . LEU A 1 721 ? -40.966 7.012 20.184 1.00 94.00 721 LEU A C 1
ATOM 5516 O O . LEU A 1 721 ? -40.189 7.408 21.053 1.00 94.00 721 LEU A O 1
ATOM 5520 N N . TYR A 1 722 ? -40.632 6.980 18.892 1.00 93.12 722 TYR A N 1
ATOM 5521 C CA . TYR A 1 722 ? -39.339 7.437 18.361 1.00 93.12 722 TYR A CA 1
ATOM 5522 C C . TYR A 1 722 ? -38.115 6.664 18.880 1.00 93.12 722 TYR A C 1
ATOM 5524 O O . TYR A 1 722 ? -37.015 7.208 18.988 1.00 93.12 722 TYR A O 1
ATOM 5532 N N . TYR A 1 723 ? -38.280 5.375 19.173 1.00 92.38 723 TYR A N 1
ATOM 5533 C CA . TYR A 1 723 ? -37.180 4.461 19.491 1.00 92.38 723 TYR A CA 1
ATOM 5534 C C . TYR A 1 723 ? -36.478 3.959 18.216 1.00 92.38 723 TYR A C 1
ATOM 5536 O O . TYR A 1 723 ? -36.924 4.186 17.089 1.00 92.38 723 TYR A O 1
ATOM 5544 N N . ASN A 1 724 ? -35.334 3.281 18.357 1.00 89.12 724 ASN A N 1
ATOM 5545 C CA . ASN A 1 724 ? -34.687 2.649 17.205 1.00 89.12 724 ASN A CA 1
ATOM 5546 C C . ASN A 1 724 ? -35.618 1.618 16.553 1.00 89.12 724 ASN A C 1
ATOM 5548 O O . ASN A 1 724 ? -36.077 0.696 17.214 1.00 89.12 724 ASN A O 1
ATOM 5552 N N . GLY A 1 725 ? -35.832 1.750 15.246 1.00 86.81 725 GLY A N 1
ATOM 5553 C CA . GLY A 1 725 ? -36.819 0.968 14.508 1.00 86.81 725 GLY A CA 1
ATOM 5554 C C . GLY A 1 725 ? -38.185 1.647 14.393 1.00 86.81 725 GLY A C 1
ATOM 5555 O O . GLY A 1 725 ? -39.067 1.060 13.779 1.00 86.81 725 GLY A O 1
ATOM 5556 N N . TRP A 1 726 ? -38.352 2.877 14.899 1.00 90.12 726 TRP A N 1
ATOM 5557 C CA . TRP A 1 726 ? -39.592 3.640 14.748 1.00 90.12 726 TRP A CA 1
ATOM 5558 C C . TRP A 1 726 ? -39.951 3.846 13.275 1.00 90.12 726 TRP A C 1
ATOM 5560 O O . TRP A 1 726 ? -39.112 4.248 12.452 1.00 90.12 726 TRP A O 1
ATOM 5570 N N . SER A 1 727 ? -41.221 3.604 12.952 1.00 88.81 727 SER A N 1
ATOM 5571 C CA . SER A 1 727 ? -41.756 3.777 11.599 1.00 88.81 727 SER A CA 1
ATOM 5572 C C . SER A 1 727 ? -42.918 4.768 11.528 1.00 88.81 727 SER A C 1
ATOM 5574 O O . SER A 1 727 ? -42.839 5.738 10.770 1.00 88.81 727 SER A O 1
ATOM 5576 N N . SER A 1 728 ? -43.983 4.500 12.279 1.00 90.31 728 SER A N 1
ATOM 5577 C CA . SER A 1 728 ? -45.224 5.274 12.357 1.00 90.31 728 SER A CA 1
ATOM 5578 C C . SER A 1 728 ? -46.086 4.721 13.489 1.00 90.31 728 SER A C 1
ATOM 5580 O O . SER A 1 728 ? -46.052 3.511 13.708 1.00 90.31 728 SER A O 1
ATOM 5582 N N . LEU A 1 729 ? -46.948 5.547 14.086 1.00 90.06 729 LEU A N 1
ATOM 5583 C CA . LEU A 1 729 ? -47.852 5.132 15.167 1.00 90.06 729 LEU A CA 1
ATOM 5584 C C . LEU A 1 729 ? -48.668 3.868 14.829 1.00 90.06 729 LEU A C 1
ATOM 5586 O O . LEU A 1 729 ? -48.699 2.941 15.623 1.00 90.06 729 LEU A O 1
ATOM 5590 N N . ASN A 1 730 ? -49.217 3.762 13.611 1.00 87.69 730 ASN A N 1
ATOM 5591 C CA . ASN A 1 730 ? -50.032 2.612 13.173 1.00 87.69 730 ASN A CA 1
ATOM 5592 C C . ASN A 1 730 ? -49.288 1.265 13.142 1.00 87.69 730 ASN A C 1
ATOM 5594 O O . ASN A 1 730 ? -49.911 0.216 12.995 1.00 87.69 730 ASN A O 1
ATOM 5598 N N . LYS A 1 731 ? -47.953 1.288 13.174 1.00 87.06 731 LYS A N 1
ATOM 5599 C CA . LYS A 1 731 ? -47.107 0.088 13.146 1.00 87.06 731 LYS A CA 1
ATOM 5600 C C . LYS A 1 731 ? -46.547 -0.260 14.518 1.00 87.06 731 LYS A C 1
ATOM 5602 O O . LYS A 1 731 ? -46.104 -1.394 14.699 1.00 87.06 731 LYS A O 1
ATOM 5607 N N . GLU A 1 732 ? -46.556 0.686 15.450 1.00 89.50 732 GLU A N 1
ATOM 5608 C CA . GLU A 1 732 ? -46.140 0.421 16.817 1.00 89.50 732 GLU A CA 1
ATOM 5609 C C . GLU A 1 732 ? -47.255 -0.292 17.576 1.00 89.50 732 GLU A C 1
ATOM 5611 O O . GLU A 1 732 ? -48.441 -0.011 17.404 1.00 89.50 732 GLU A O 1
ATOM 5616 N N . LYS A 1 733 ? -46.861 -1.248 18.415 1.00 89.62 733 LYS A N 1
ATOM 5617 C CA . LYS A 1 733 ? -47.782 -2.015 19.250 1.00 89.62 733 LYS A CA 1
ATOM 5618 C C . LYS A 1 733 ? -47.600 -1.615 20.703 1.00 89.62 733 LYS A C 1
ATOM 5620 O O . LYS A 1 733 ? -46.478 -1.385 21.150 1.00 89.62 733 LYS A O 1
ATOM 5625 N N . TRP A 1 734 ? -48.701 -1.611 21.440 1.00 92.94 734 TRP A N 1
ATOM 5626 C CA . TRP A 1 734 ? -48.654 -1.572 22.892 1.00 92.94 734 TRP A CA 1
ATOM 5627 C C . TRP A 1 734 ? -48.016 -2.854 23.428 1.00 92.94 734 TRP A C 1
ATOM 5629 O O . TRP A 1 734 ? -48.368 -3.962 23.021 1.00 92.94 734 TRP A O 1
ATOM 5639 N N . VAL A 1 735 ? -47.078 -2.692 24.350 1.00 92.12 735 VAL A N 1
ATOM 5640 C CA . VAL A 1 735 ? -46.463 -3.770 25.115 1.00 92.12 735 VAL A CA 1
ATOM 5641 C C . VAL A 1 735 ? -47.254 -3.915 26.407 1.00 92.12 735 VAL A C 1
ATOM 5643 O O . VAL A 1 735 ? -47.194 -3.041 27.268 1.00 92.12 735 VAL A O 1
ATOM 5646 N N . VAL A 1 736 ? -48.016 -5.001 26.531 1.00 91.12 736 VAL A N 1
ATOM 5647 C CA . VAL A 1 736 ? -48.723 -5.344 27.773 1.00 91.12 736 VAL A CA 1
ATOM 5648 C C . VAL A 1 736 ? -47.693 -5.827 28.791 1.00 91.12 736 VAL A C 1
ATOM 5650 O O . VAL A 1 736 ? -46.981 -6.795 28.531 1.00 91.12 736 VAL A O 1
ATOM 5653 N N . ILE A 1 737 ? -47.600 -5.125 29.919 1.00 88.81 737 ILE A N 1
ATOM 5654 C CA . ILE A 1 737 ? -46.685 -5.432 31.026 1.00 88.81 737 ILE A CA 1
ATOM 5655 C C . ILE A 1 737 ? -47.424 -6.272 32.071 1.00 88.81 737 ILE A C 1
ATOM 5657 O O . ILE A 1 737 ? -46.921 -7.317 32.474 1.00 88.81 737 ILE A O 1
ATOM 5661 N N . THR A 1 738 ? -48.646 -5.865 32.427 1.00 87.69 738 THR A N 1
ATOM 5662 C CA . THR A 1 738 ? -49.519 -6.588 33.362 1.00 87.69 738 THR A CA 1
ATOM 5663 C C . THR A 1 738 ? -50.912 -6.724 32.755 1.00 87.69 738 THR A C 1
ATOM 5665 O O . THR A 1 738 ? -51.515 -5.728 32.352 1.00 87.69 738 THR A O 1
ATOM 5668 N N . GLN A 1 739 ? -51.416 -7.957 32.664 1.00 85.31 739 GLN A N 1
ATOM 5669 C CA . GLN A 1 739 ? -52.782 -8.245 32.208 1.00 85.31 739 GLN A CA 1
ATOM 5670 C C . GLN A 1 739 ? -53.800 -7.659 33.195 1.00 85.31 739 GLN A C 1
ATOM 5672 O O . GLN A 1 739 ? -53.512 -7.536 34.382 1.00 85.31 739 GLN A O 1
ATOM 5677 N N . CYS A 1 740 ? -54.978 -7.286 32.701 1.00 72.12 740 CYS A N 1
ATOM 5678 C CA . CYS A 1 740 ? -56.105 -7.013 33.584 1.00 72.12 740 CYS A CA 1
ATOM 5679 C C . CYS A 1 740 ? -56.665 -8.375 34.007 1.00 72.12 740 CYS A C 1
ATOM 5681 O O . CYS A 1 740 ? -57.060 -9.154 33.136 1.00 72.12 740 CYS A O 1
ATOM 5683 N N . GLU A 1 741 ? -56.656 -8.699 35.298 1.00 58.75 741 GLU A N 1
ATOM 5684 C CA . GLU A 1 741 ? -57.502 -9.788 35.782 1.00 58.75 741 GLU A CA 1
ATOM 5685 C C . GLU A 1 741 ? -58.940 -9.307 35.573 1.00 58.75 741 GLU A C 1
ATOM 5687 O O . GLU A 1 741 ? -59.346 -8.290 36.135 1.00 58.75 741 GLU A O 1
ATOM 5692 N N . GLN A 1 742 ? -59.682 -9.947 34.662 1.00 48.41 742 GLN A N 1
ATOM 5693 C CA . GLN A 1 742 ? -61.127 -9.731 34.654 1.00 48.41 742 GLN A CA 1
ATOM 5694 C C . GLN A 1 742 ? -61.661 -10.159 36.028 1.00 48.41 742 GLN A C 1
ATOM 5696 O O . GLN A 1 742 ? -61.110 -11.114 36.582 1.00 48.41 742 GLN A O 1
ATOM 5701 N N . PRO A 1 743 ? -62.660 -9.450 36.579 1.00 41.53 743 PRO A N 1
ATOM 5702 C CA . PRO A 1 743 ? -63.230 -9.804 37.874 1.00 41.53 743 PRO A CA 1
ATOM 5703 C C . PRO A 1 743 ? -63.665 -11.270 37.950 1.00 41.53 743 PRO A C 1
ATOM 5705 O O . PRO A 1 743 ? -64.104 -11.820 36.909 1.00 41.53 743 PRO A O 1
#

Sequence (743 aa):
MCEHKGCDSASRTFDVAGGKGRFCGQHKTTDMVNVKSKRCADKGCMAMAIYNFINQPIKFCSKHKMEGMIDARTKRCEHEGCTLVPFFNHPGNKVKFCDQHKTAGMVDVKHKQCEQTGCKGLPTFDIVGGPGRFCKTHKTREMRLVGVRLCEHTGCVSSSIAFDLPGGKGRFCAKHRTPEMIDVRVKRCVTEGCDGKAYYNMEGQDAQYCTKHRTAEMVNVLIACCEQAGCTKSAAFDLPDGKGRFCSAHKSAEMINVVSKRCDHKNCDKFPKFGYSGSRERFCASHKKPDMLGLYQSRCRFKGCDATRRYALEGEASKFCAAHKSDDMVDVTKQLCEHEGCKKMPGYGVLGGKAQYCTSHKQAHMVNVKNRCQGPGCTKAASFGPKGCAPKFCAKHKDAGMICVTANFCQTDGCNSNAFFDVKGGKGRFCGKHKAADMVNVKSLRCLNKGCDAHRVYGLPGGKKMYCSKHKLADMVDLITRRCLVEGCKKAVVYGRPGSQPTHCSKDRLAGMIKKPTAKCVVCKATAIWGINWTPNHCEAHKTDEEQNLVERPCQGLDAKGDVHGSLMILNAKNLCEYCDPASFRSAQLAKQNALMAYLDGRGLTGDSTDTVVNEGECGKERPDRVYDLGDKIIVLECDEHQHRERACECEQTRMVNIGQGFGGIPVYFVRWNPDNYTPATAGKEQESLSKRHKLCGDLIEDIKKGRIVPPAALVAAIYLYYNGWSSLNKEKWVVITQCEQP

Organism: NCBI:txid1070528

Radius of gyration: 48.62 Å; Cα contacts (8 Å, |Δi|>4): 1509; chains: 1; bounding box: 129×60×129 Å

InterPro domains:
  IPR036290 Phenylalanine zipper superfamily [G3DSA:6.10.140.110] (56-115)
  IPR036290 Phenylalanine zipper superfamily [G3DSA:6.10.140.110] (166-230)
  IPR036290 Phenylalanine zipper superfamily [G3DSA:6.10.140.110] (241-303)
  IPR036290 Phenylalanine zipper superfamily [G3DSA:6.10.140.110] (315-375)
  IPR036290 Phenylalanine zipper superfamily [G3DSA:6.10.140.110] (390-449)
  IPR043822 EsV-1-7 cysteine-rich motif [PF19114] (2-36)
  IPR043822 EsV-1-7 cysteine-rich motif [PF19114] (40-72)
  IPR043822 EsV-1-7 cysteine-rich motif [PF19114] (77-110)
  IPR043822 EsV-1-7 cysteine-rich motif [PF19114] (114-143)
  IPR043822 EsV-1-7 cysteine-rich motif [PF19114] (151-185)
  IPR043822 EsV-1-7 cysteine-rich motif [PF19114] (189-221)
  IPR043822 EsV-1-7 cysteine-rich motif [PF19114] (226-259)
  IPR043822 EsV-1-7 cysteine-rich motif [PF19114] (263-292)
  IPR043822 EsV-1-7 cysteine-rich motif [PF19114] (300-332)
  IPR043822 EsV-1-7 cysteine-rich motif [PF19114] (337-370)
  IPR043822 EsV-1-7 cysteine-rich motif [PF19114] (373-405)
  IPR043822 EsV-1-7 cysteine-rich motif [PF19114] (410-443)
  IPR043822 EsV-1-7 cysteine-rich motif [PF19114] (447-479)
  IPR043822 EsV-1-7 cysteine-rich motif [PF19114] (484-514)
  IPR043822 EsV-1-7 cysteine-rich motif [SM01425] (2-39)

Mean predicted aligned error: 23.2 Å

Solvent-accessible surface area (backbone atoms only — not comparable to full-atom values): 42088 Å² total; per-residue (Å²): 99,20,74,52,90,94,43,87,45,74,57,30,33,20,21,50,88,87,44,90,23,45,20,24,90,88,67,49,57,95,76,39,37,68,52,74,59,60,52,19,73,54,88,91,45,84,45,58,30,38,20,21,46,87,99,43,78,59,34,20,17,92,88,66,52,56,92,83,45,40,69,58,76,61,71,53,19,73,54,85,92,45,83,46,61,38,34,20,23,47,87,95,46,75,58,38,20,17,88,90,66,54,57,94,78,46,39,66,60,70,58,74,55,17,71,55,87,92,41,86,40,64,28,39,20,19,48,92,92,41,94,23,47,17,13,90,89,67,45,56,96,77,38,39,78,41,97,62,69,51,16,73,54,88,94,45,84,42,61,62,30,38,19,22,51,89,92,46,88,29,46,17,20,85,89,68,47,54,98,77,36,39,63,59,82,54,61,49,20,72,57,85,96,44,88,42,57,29,38,18,22,50,88,99,43,74,51,35,19,15,89,90,67,48,58,96,82,40,32,53,58,83,50,58,50,17,73,55,88,94,42,76,46,58,22,32,18,21,50,87,95,42,85,21,45,18,17,93,88,68,45,54,95,77,37,40,65,51,70,56,76,47,17,77,51,88,94,37,83,46,59,36,41,18,22,48,91,96,56,69,57,37,20,15,84,92,64,51,53,96,84,43,42,67,66,84,51,62,54,19,69,56,89,93,42,83,49,52,30,32,18,21,49,90,96,46,74,54,39,16,15,88,92,64,45,59,92,82,36,41,63,61,78,56,74,48,17,78,50,89,92,40,88,46,65,32,38,18,17,49,88,94,50,65,53,41,18,20,90,91,64,48,55,93,85,42,31,50,55,78,52,32,17,72,45,87,93,44,72,48,56,27,33,18,19,51,90,94,41,75,45,41,14,21,91,89,60,47,58,93,89,46,40,58,46,76,52,53,46,19,70,56,84,96,44,84,45,62,18,33,18,21,52,90,90,44,89,13,45,16,15,91,89,65,44,58,94,83,38,40,65,54,70,61,60,53,19,71,54,88,93,44,85,47,56,33,40,17,18,48,84,97,58,64,62,40,15,18,89,93,64,48,56,94,78,39,37,70,74,74,65,56,53,22,72,55,87,92,45,84,45,57,38,47,20,13,41,72,65,35,73,51,41,19,17,87,87,69,54,55,75,55,22,19,54,57,11,64,28,43,11,79,86,78,63,45,56,14,44,19,28,55,93,79,44,38,42,16,19,88,94,61,52,56,95,88,40,41,54,51,48,20,35,58,21,69,33,64,42,100,84,71,47,66,54,51,49,76,31,52,43,50,101,84,42,26,22,56,87,66,39,48,76,83,65,43,66,74,69,50,46,59,51,48,51,48,49,53,54,29,40,77,70,74,55,68,54,77,43,60,68,44,55,52,69,90,46,81,73,42,84,57,57,53,54,29,32,36,77,68,87,78,36,35,39,38,40,37,72,31,60,72,70,53,71,88,56,66,70,70,64,52,53,51,50,53,48,45,55,26,57,57,57,75,75,41,30,26,39,34,45,37,35,34,85,50,94,51,49,45,53,53,87,89,54,79,69,80,53,68,70,59,52,49,48,52,54,48,49,52,54,49,30,43,74,70,63,76,42,77,77,77,91,28,31,22,30,36,36,76,41,53,40,74,55,36,81,49,77,94,74,60,65,74,46,74,77,33,73,51,80,76,130

Foldseek 3Di:
DAPPPPDPDPAQFWDAAPDPRRHDPVPHDPRIAGRPADFAQDPPGRDHFQKDAPPDDGHHDPVPDDPRIARPPADFAQPPPGRDHFQKDAPPDDTHHHPVPDDPRIDRPRAQAAPPPPGRAHFQWDAEPDPRRHHPVPHDPRIAGPPAQFAPPPPGRDSQQQWDAPPDDGRHHPVPHDPRIARNVAAWAPDPPGSAGFQWDAPPDDGHHHPVGDDPRIARNVADFAPPPPGRAGFQWDAPPDDGRHHPVPHDPRIAGPNAQFAQPPPGRAHFQKDAVPDDGRHDPVRHDPRIAGPPADFAQDPPGSAGFQWDAPPDDGHHHPVPHDPRIDRPVAQAAQPPPGRHHFQWDAVVDDGRHHPVPHDPRIARPPQFAPPPPGRDGFQWDAAPDRGRHDPVPHDPRIARNVAAWAQPPPGRAGFQWDAAVDDRRHDPVGHDPRIARNPADFAQPPPGSDHFQWDAVVDDRHHDPVPHDPRIDGPPFDFAPPPPGRDGFFKDAACDDGHHDPVPHDARIAGPNNEAAPPPRHTFQWDPDSDGHHDPVPHDPLIFGRGWHFAQAADPVRHGSGDTAGAAPVSHHCVRCVVRVCCPVVVLLVVLCVLCVVVVNNAPDAQDAQPVQPQHRDGFRGWHCLPQAIETEHADEPVVVPDDPVVVLVSQVSNLVSVVQRAYEYEYAYQDDEAELDPPDDADDSVVSSVVSSVVVVCVSVVVDDADQASYWYWHHRHHHHYDPVPTHIHHSGHRPDD

Nearest PDB structures (foldseek):
  8dgf-assembly1_C  TM=3.022E-01  e=3.978E+00  Escherichia coli
  6oa9-assembly1_E  TM=2.688E-01  e=4.662E+00  Saccharomyces cerevisiae

Secondary structure (DSSP, 8-state):
--SSTT-------EESTT----B-TTS--TT-EE-SSPBPSSTT--SBP-EESTTSPP-B-SSSPPTT-EESSSPPPSSTT--SPP-EESTTSPP-B-GGGPPTT-EESSS---SSTT--S---EESTT----B-TTS--SS-EE-SSPPPSSTT-----EEEESTT----EEGGG--TT-EETTSPBPSSTT--PBP-EESTTSPP-B-TTS--TT-EETTSPBPSSTT--SB--EESTT----B-TTS--TT-EE-SS---SSTT--SPP-EE-TTSPP-B-GGG--TT-EETTSPBPSSTT--SBP-EESTTSPP-B-GGG--TT-EETTSPPPSSTT--SPP-EESTTS---B-TTS--TT-EESSSB--STT--SBP-BBSTTSPP-B-TTSPPTT-B-TTSPBPSSTT--SB--EESTT----B-TTS--TT-EE-SSPBPSSTT--SBP-EESTTS---B-GGG--TT-EESSSPBPSSTT--SBP-EE-TTSPP-B-SSS--TT-EESTT-B-TTT-SBP-EEETTEEEE-GGG--TT-EE---EE--SB-TTSSB---EE-B-TTS-BTTTSHHHH-TTTHHHHHHHHHHHHTTT---SEES--GGGGSS-----SEEEE-SS-EEEEEE-GGGGTTS-HHHHHHHHHHHHHHTTT--EEEEEE--S----SSTTPPPPPHHHHHHHHHHHHHHHHTTSS---SEEEEEEEES-TT---GGG---EEEEE----

pLDDT: mean 81.57, std 8.91, range [38.22, 95.75]